Protein AF-A0A137Q594-F1 (afdb_monomer_lite)

Sequence (701 aa):
MVDENTPMVLVAYRAVQAKNRNLLRDYVMKTFDTPKGRTAFQATTQVQKLLEMYFALNGTRLPDEFKPPSVIEESSPYWKYGFVLPLGELLPTDIGSLSVFEGCATCGEEANHSCVRSLCRAVSSGTWTTITLESNPWGETKEPGGHIGVINHTTGSVSYIESEELESVPKNRYGDKYFLLKLQCPMVGPQSFILVYDVHRSFTLYMLEDKNGEAIKVALRQFSPEKRPIFRWAKRIGYWEWNLSYLSTINHPLVMANKKSKKTSIAKQKAPESAITPQSMINETPSTQLSHEDLVYVLRGMRIDVPPHTKISTEKLRARLERALAAAQRSSKYFNDTETEIKTIDSNSLPICTNLEQILTAFCKLGPRQGDLPKLDWFSIDDREVTARQASAILYFFFEEVEEHGIDCVSYVDEQTWRALIVRVLSVRMIDEDTPMVLVAYRAVQAKNKNSMREYVMKTISTPKGRTAFNTPAVTQKVLEMYLALNGARLSSEFEPPPVIEQSSPHWKYGFVLPLGELLPVDIGPLSVFEGCATCGEEARSSCAKCDNVQYCSKACQKLDFHAHKSLCRAVSSGTWTTITLESYPWAEPKDPGDRIGVMNNTTGSIVHIDSGVPRDRYGDIYFLLKLQCPKVGPQGILFVYDVHRSFCLYMCKEKNLEAIKVALRQFSPEKRPIFRWAKRAGDWDWKVCFESVPEYVPPW

pLDDT: mean 79.3, std 17.76, range [30.19, 98.19]

Foldseek 3Di:
DVDPPFDKAKDWDFDDDAQDDVQVVVVLVPVPPDPPDDDDDDDDPVVVVVVVVQQQVQLVVDDPVPPDPPVVCVVDVGIGMGIDGDDDDQDPVNVVVVPPPCDQPLPSDNPDPVSCCVSCCLVVVFDKDKFFKAQDQPPPDDDPDDWFWDADPVVRDTDTDDSPPRPDQQDCPPPQDKFKKKWFQTPDDDSQWIWIAGPSRSDIIIGGCVRCVVQSVQVVVVQDPVRDIFMWIWGDDDSRIIITGRDDRSPHPVPPPPDDDDDDGDDDDDDDDDDDPLVVQKDQDPDLQDDPQLLQLQCVLLLFDAPNQFQADSVLSLVLLLLSQCLLLVVCVQQVDDPPDQAADAQVPFAFDPDLVLVLVQLCLFADPPVRPPPPPLQPDPRSSNLLNNLSVVVNVVSVLCVPQVAFKEWAAAQRQRKIKIKGFQGWGASDPRWIKTKIWIGIMHGPHDVSSVVVLCVVQVDPRRDDHHHDDSSSSSSNVSSFVSQLVRHPPPDDGDPVVVVPDPGIGIGIDTRRHRRDLLSSVVSNDQQDASRHSPHFDDADPQQSAGTHNDPVSCVVCCVVCVLVSCLRRVFDWDKFFWAAPPDPDPPDPVPPPFPQPSNPSDRDDDPNFQQDPPRAFHKFKKKWFDDPDDDPAKTWIAGSSCSDITIGHCVGQVPVSVLLVVPADPVRPIAMWIWGDDDSRMIITGSPRGDPDDRDD

Radius of gyration: 33.89 Å; chains: 1; bounding box: 91×88×65 Å

Secondary structure (DSSP, 8-state):
--SSS-PPEEEEE-----SSHHHHHHHHHHHT-STT--------HHHHHHHHHHHHHHHTTS-GGGSPPTTTTTT-TT-EEEEE-PPPP--HHHHHHHT---B-TTTSSB--HHHHHHHHHHHHSS-EEEEEEES-TTTT---TT-PEEEE-TTT--EEEEPGGG--SPPP-TTTTSEEEEEEE--SSS-TTEEEEEETT-S-EEEEEHHHHHHHHHHHHHHS-TT---EEEEEEE-SSSEEEEE-S-----GGG-TT-------------------GGGGEEEPS--PPPHHHHHHHHHHTT----TT----HHHHHHHHHHHHHHHTTHHHHH---SS----B-TTTSPB---THHHHHHHHHHS--TTTS----TTT---GGGHHHHHHHHHHHHHHHHHHH---EEEEEETTTTEEEEEEEEEEEESSSS-EEEEEEEEEEEESSHHHHHHHHHHHS-STTEEEEEE--HHHHHHHHHHHHHHHTTB-TT-PPPHHHHTT-TT-EEEEE----PPPHHHHHHHH--SS-TTT-SPP-EE-TTTS-SEESSHHHHHHHHHHHHHHHHHHHSSPEEEEEEES--SSS-SSGGGS--EE-TTTS-EE---SSPPP-SSTTS-EEEEEE--SSS-TTEEEEEETT-S-EEEEEHHHHHHHHHHHHHHS-TT---EEEEEEE-SSSEEEEESS---S-----

Structure (mmCIF, N/CA/C/O backbone):
data_AF-A0A137Q594-F1
#
_entry.id   AF-A0A137Q594-F1
#
loop_
_atom_site.group_PDB
_atom_site.id
_atom_site.type_symbol
_atom_site.label_atom_id
_atom_site.label_alt_id
_atom_site.label_comp_id
_atom_site.label_asym_id
_atom_site.label_entity_id
_atom_site.label_seq_id
_atom_site.pdbx_PDB_ins_code
_atom_site.Cartn_x
_atom_site.Cartn_y
_atom_site.Cartn_z
_atom_site.occupancy
_atom_site.B_iso_or_equiv
_atom_site.auth_seq_id
_atom_site.auth_comp_id
_atom_site.auth_asym_id
_atom_site.auth_atom_id
_atom_site.pdbx_PDB_model_num
ATOM 1 N N . MET A 1 1 ? 34.015 9.796 17.045 1.00 67.94 1 MET A N 1
ATOM 2 C CA . MET A 1 1 ? 32.725 9.584 17.731 1.00 67.94 1 MET A CA 1
ATOM 3 C C . MET A 1 1 ? 32.582 10.696 18.763 1.00 67.94 1 MET A C 1
ATOM 5 O O . MET A 1 1 ? 33.581 10.972 19.414 1.00 67.94 1 MET A O 1
ATOM 9 N N . VAL A 1 2 ? 31.443 11.395 18.834 1.00 65.06 2 VAL A N 1
ATOM 10 C CA . VAL A 1 2 ? 31.197 12.458 19.842 1.00 65.06 2 VAL A CA 1
ATOM 11 C C . VAL A 1 2 ? 30.864 11.841 21.205 1.00 65.06 2 VAL A C 1
ATOM 13 O O . VAL A 1 2 ? 31.257 12.370 22.237 1.00 65.06 2 VAL A O 1
ATOM 16 N N . ASP A 1 3 ? 30.202 10.686 21.181 1.00 73.56 3 ASP A N 1
ATOM 17 C CA . ASP A 1 3 ? 29.924 9.790 22.306 1.00 73.56 3 ASP A CA 1
ATOM 18 C C . ASP A 1 3 ? 29.947 8.332 21.794 1.00 73.56 3 ASP A C 1
ATOM 20 O O . ASP A 1 3 ? 30.274 8.101 20.630 1.00 73.56 3 ASP A O 1
ATOM 24 N N . GLU A 1 4 ? 29.607 7.342 22.621 1.00 68.81 4 GLU A N 1
ATOM 25 C CA . GLU A 1 4 ? 29.625 5.916 22.243 1.00 68.81 4 GLU A CA 1
ATOM 26 C C . GLU A 1 4 ? 28.781 5.581 20.992 1.00 68.81 4 GLU A C 1
ATOM 28 O O . GLU A 1 4 ? 29.059 4.594 20.313 1.00 68.81 4 GLU A O 1
ATOM 33 N N . ASN A 1 5 ? 27.796 6.421 20.649 1.00 68.00 5 ASN A N 1
ATOM 34 C CA . ASN A 1 5 ? 26.759 6.152 19.654 1.00 68.00 5 ASN A CA 1
ATOM 35 C C . ASN A 1 5 ? 26.642 7.212 18.545 1.00 68.00 5 ASN A C 1
ATOM 37 O O . ASN A 1 5 ? 26.005 6.947 17.526 1.00 68.00 5 ASN A O 1
ATOM 41 N N . THR A 1 6 ? 27.256 8.388 18.698 1.00 70.00 6 THR A N 1
ATOM 42 C CA . THR A 1 6 ? 27.094 9.503 17.756 1.00 70.00 6 THR A CA 1
ATOM 43 C C . THR A 1 6 ? 28.340 9.679 16.882 1.00 70.00 6 THR A C 1
ATOM 45 O O . THR A 1 6 ? 29.352 10.249 17.322 1.00 70.00 6 THR A O 1
ATOM 48 N N . PRO A 1 7 ? 28.318 9.205 15.621 1.00 69.75 7 PRO A N 1
ATOM 49 C CA . PRO A 1 7 ? 29.443 9.359 14.715 1.00 69.75 7 PRO A CA 1
ATOM 50 C C . PRO A 1 7 ? 29.560 10.800 14.221 1.00 69.75 7 PRO A C 1
ATOM 52 O O . PRO A 1 7 ? 28.670 11.351 13.582 1.00 69.75 7 PRO A O 1
ATOM 55 N N . MET A 1 8 ? 30.717 11.394 14.496 1.00 75.69 8 MET A N 1
ATOM 56 C CA . MET A 1 8 ? 31.154 12.646 13.891 1.00 75.69 8 MET A CA 1
ATOM 57 C C . MET A 1 8 ? 31.890 12.321 12.601 1.00 75.69 8 MET A C 1
ATOM 59 O O . MET A 1 8 ? 32.870 11.572 12.630 1.00 75.69 8 MET A O 1
ATOM 63 N N . VAL A 1 9 ? 31.437 12.886 11.485 1.00 78.06 9 VAL A N 1
ATOM 64 C CA . VAL A 1 9 ? 32.053 12.627 10.182 1.00 78.06 9 VAL A CA 1
ATOM 65 C C . VAL A 1 9 ? 32.947 13.792 9.814 1.00 78.06 9 VAL A C 1
ATOM 67 O O . VAL A 1 9 ? 32.462 14.904 9.627 1.00 78.06 9 VAL A O 1
ATOM 70 N N . LEU A 1 10 ? 34.245 13.529 9.691 1.00 79.00 10 LEU A N 1
ATOM 71 C CA . LEU A 1 10 ? 35.214 14.500 9.197 1.00 79.00 10 LEU A CA 1
ATOM 72 C C . LEU A 1 10 ? 35.091 14.612 7.680 1.00 79.00 10 LEU A C 1
ATOM 74 O O . LEU A 1 10 ? 35.113 13.608 6.968 1.00 79.00 10 LEU A O 1
ATOM 78 N N . VAL A 1 11 ? 34.962 15.838 7.189 1.00 80.94 11 VAL A N 1
ATOM 79 C CA . VAL A 1 11 ? 34.718 16.120 5.778 1.00 80.94 11 VAL A CA 1
ATOM 80 C C . VAL A 1 11 ? 35.775 17.079 5.268 1.00 80.94 11 VAL A C 1
ATOM 82 O O . VAL A 1 11 ? 35.848 18.232 5.687 1.00 80.94 11 VAL A O 1
ATOM 85 N N . ALA A 1 12 ? 36.582 16.606 4.326 1.00 81.12 12 ALA A N 1
ATOM 86 C CA . ALA A 1 12 ? 37.377 17.477 3.478 1.00 81.12 12 ALA A CA 1
ATOM 87 C C . ALA A 1 12 ? 36.478 17.975 2.339 1.00 81.12 12 ALA A C 1
ATOM 89 O O . ALA A 1 12 ? 35.898 17.167 1.611 1.00 81.12 12 ALA A O 1
ATOM 90 N N . TYR A 1 13 ? 36.337 19.288 2.173 1.00 85.12 13 TYR A N 1
ATOM 91 C CA . TYR A 1 13 ? 35.492 19.886 1.143 1.00 85.12 13 TYR A CA 1
ATOM 92 C C . TYR A 1 13 ? 36.215 20.997 0.382 1.00 85.12 13 TYR A C 1
ATOM 94 O O . TYR A 1 13 ? 37.125 21.660 0.881 1.00 85.12 13 TYR A O 1
ATOM 102 N N . ARG A 1 14 ? 35.797 21.202 -0.867 1.00 81.38 14 ARG A N 1
ATOM 103 C CA . ARG A 1 14 ? 36.345 22.231 -1.750 1.00 81.38 14 ARG A CA 1
ATOM 104 C C . ARG A 1 14 ? 35.264 22.746 -2.697 1.00 81.38 14 ARG A C 1
ATOM 106 O O . ARG A 1 14 ? 34.604 21.954 -3.366 1.00 81.38 14 ARG A O 1
ATOM 113 N N . ALA A 1 15 ? 35.123 24.068 -2.798 1.00 82.31 15 ALA A N 1
ATOM 114 C CA . ALA A 1 15 ? 34.237 24.722 -3.762 1.00 82.31 15 ALA A CA 1
ATOM 115 C C . ALA A 1 15 ? 34.969 24.969 -5.093 1.00 82.31 15 ALA A C 1
ATOM 117 O O . ALA A 1 15 ? 36.096 25.471 -5.111 1.00 82.31 15 ALA A O 1
ATOM 118 N N . VAL A 1 16 ? 34.346 24.609 -6.221 1.00 78.44 16 VAL A N 1
ATOM 119 C CA . VAL A 1 16 ? 34.979 24.674 -7.550 1.00 78.44 16 VAL A CA 1
ATOM 120 C C . VAL A 1 16 ? 34.041 25.334 -8.562 1.00 78.44 16 VAL A C 1
ATOM 122 O O . VAL A 1 16 ? 32.929 24.861 -8.779 1.00 78.44 16 VAL A O 1
ATOM 125 N N . GLN A 1 17 ? 34.500 26.405 -9.224 1.00 80.38 17 GLN A N 1
ATOM 126 C CA . GLN A 1 17 ? 33.753 27.114 -10.273 1.00 80.38 17 GLN A CA 1
ATOM 127 C C . GLN A 1 17 ? 34.482 26.998 -11.621 1.00 80.38 17 GLN A C 1
ATOM 129 O O . GLN A 1 17 ? 35.600 27.489 -11.778 1.00 80.38 17 GLN A O 1
ATOM 134 N N . ALA A 1 18 ? 33.853 26.380 -12.624 1.00 75.50 18 ALA A N 1
ATOM 135 C CA . ALA A 1 18 ? 34.445 26.237 -13.958 1.00 75.50 18 ALA A CA 1
ATOM 136 C C . ALA A 1 18 ? 33.861 27.228 -14.980 1.00 75.50 18 ALA A C 1
ATOM 138 O O . ALA A 1 18 ? 32.730 27.692 -14.855 1.00 75.50 18 ALA A O 1
ATOM 139 N N . LYS A 1 19 ? 34.632 27.521 -16.040 1.00 75.75 19 LYS A N 1
ATOM 140 C CA . LYS A 1 19 ? 34.218 28.386 -17.167 1.00 75.75 19 LYS A CA 1
ATOM 141 C C . LYS A 1 19 ? 33.056 27.806 -17.989 1.00 75.75 19 LYS A C 1
ATOM 143 O O . LYS A 1 19 ? 32.336 28.580 -18.608 1.00 75.75 19 LYS A O 1
ATOM 148 N N . ASN A 1 20 ? 32.905 26.480 -18.023 1.00 77.81 20 ASN A N 1
ATOM 149 C CA . ASN A 1 20 ? 31.772 25.790 -18.642 1.00 77.81 20 ASN A CA 1
ATOM 150 C C . ASN A 1 20 ? 31.466 24.466 -17.914 1.00 77.81 20 ASN A C 1
ATOM 152 O O . ASN A 1 20 ? 32.272 23.976 -17.117 1.00 77.81 20 ASN A O 1
ATOM 156 N N . ARG A 1 21 ? 30.304 23.881 -18.224 1.00 66.31 21 ARG A N 1
ATOM 157 C CA . ARG A 1 21 ? 29.779 22.673 -17.569 1.00 66.31 21 ARG A CA 1
ATOM 158 C C . ARG A 1 21 ? 30.634 21.423 -17.804 1.00 66.31 21 ARG A C 1
ATOM 160 O O . ARG A 1 21 ? 30.805 20.629 -16.883 1.00 66.31 21 ARG A O 1
ATOM 167 N N . ASN A 1 22 ? 31.185 21.257 -19.003 1.00 72.00 22 ASN A N 1
ATOM 168 C CA . ASN A 1 22 ? 31.942 20.058 -19.370 1.00 72.00 22 ASN A CA 1
ATOM 169 C C . ASN A 1 22 ? 33.277 19.981 -18.616 1.00 72.00 22 ASN A C 1
ATOM 171 O O . ASN A 1 22 ? 33.650 18.914 -18.142 1.00 72.00 22 ASN A O 1
ATOM 175 N N . LEU A 1 23 ? 33.936 21.123 -18.399 1.00 72.31 23 LEU A N 1
ATOM 176 C CA . LEU A 1 23 ? 35.161 21.209 -17.601 1.00 72.31 23 LEU A CA 1
ATOM 177 C C . LEU A 1 23 ? 34.909 20.950 -16.110 1.00 72.31 23 LEU A C 1
ATOM 179 O O . LEU A 1 23 ? 35.725 20.296 -15.468 1.00 72.31 23 LEU A O 1
ATOM 183 N N . LEU A 1 24 ? 33.784 21.428 -15.560 1.00 74.50 24 LEU A N 1
ATOM 184 C CA . LEU A 1 24 ? 33.415 21.134 -14.170 1.00 74.50 24 LEU A CA 1
ATOM 185 C C . LEU A 1 24 ? 33.176 19.638 -13.976 1.00 74.50 24 LEU A C 1
ATOM 187 O O . LEU A 1 24 ? 33.694 19.045 -13.034 1.00 74.50 24 LEU A O 1
ATOM 191 N N . ARG A 1 25 ? 32.420 19.031 -14.899 1.00 71.50 25 ARG A N 1
ATOM 192 C CA . ARG A 1 25 ? 32.139 17.595 -14.892 1.00 71.50 25 ARG A CA 1
ATOM 193 C C . ARG A 1 25 ? 33.433 16.792 -14.953 1.00 71.50 25 ARG A C 1
ATOM 195 O O . ARG A 1 25 ? 33.628 15.901 -14.138 1.00 71.50 25 ARG A O 1
ATOM 202 N N . ASP A 1 26 ? 34.330 17.141 -15.865 1.00 75.56 26 ASP A N 1
ATOM 203 C CA . ASP A 1 26 ? 35.619 16.469 -16.007 1.00 75.56 26 ASP A CA 1
ATOM 204 C C . ASP A 1 26 ? 36.522 16.616 -14.778 1.00 75.56 26 ASP A C 1
ATOM 206 O O . ASP A 1 26 ? 37.229 15.672 -14.439 1.00 75.56 26 ASP A O 1
ATOM 210 N N . TYR A 1 27 ? 36.496 17.766 -14.102 1.00 74.50 27 TYR A N 1
ATOM 211 C CA . TYR A 1 27 ? 37.249 17.990 -12.868 1.00 74.50 27 TYR A CA 1
ATOM 212 C C . TYR A 1 27 ? 36.700 17.149 -11.709 1.00 74.50 27 TYR A C 1
ATOM 214 O O . TYR A 1 27 ? 37.444 16.376 -11.108 1.00 74.50 27 TYR A O 1
ATOM 222 N N . VAL A 1 28 ? 35.388 17.231 -11.443 1.00 69.12 28 VAL A N 1
ATOM 223 C CA . VAL A 1 28 ? 34.720 16.447 -10.385 1.00 69.12 28 VAL A CA 1
ATOM 224 C C . VAL A 1 28 ? 34.971 14.954 -10.594 1.00 69.12 28 VAL A C 1
ATOM 226 O O . VAL A 1 28 ? 35.294 14.235 -9.650 1.00 69.12 28 VAL A O 1
ATOM 229 N N . MET A 1 29 ? 34.918 14.498 -11.848 1.00 67.50 29 MET A N 1
ATOM 230 C CA . MET A 1 29 ? 35.153 13.099 -12.196 1.00 67.50 29 MET A CA 1
ATOM 231 C C . MET A 1 29 ? 36.604 12.632 -12.014 1.00 67.50 29 MET A C 1
ATOM 233 O O . MET A 1 29 ? 36.844 11.436 -12.142 1.00 67.50 29 MET A O 1
ATOM 237 N N . LYS A 1 30 ? 37.556 13.522 -11.726 1.00 70.50 30 LYS A N 1
ATOM 238 C CA . LYS A 1 30 ? 38.969 13.178 -11.493 1.00 70.50 30 LYS A CA 1
ATOM 239 C C . LYS A 1 30 ? 39.416 13.430 -10.062 1.00 70.50 30 LYS A C 1
ATOM 241 O O . LYS A 1 30 ? 40.248 12.694 -9.556 1.00 70.50 30 LYS A O 1
ATOM 246 N N . THR A 1 31 ? 38.879 14.459 -9.412 1.00 65.50 31 THR A N 1
ATOM 247 C CA . THR A 1 31 ? 39.213 14.791 -8.020 1.00 65.50 31 THR A CA 1
ATOM 248 C C . THR A 1 31 ? 38.699 13.741 -7.043 1.00 65.50 31 THR A C 1
ATOM 250 O O . THR A 1 31 ? 39.368 13.444 -6.062 1.00 65.50 31 THR A O 1
ATOM 253 N N . PHE A 1 32 ? 37.539 13.149 -7.326 1.00 61.84 32 PHE A N 1
ATOM 254 C CA . PHE A 1 32 ? 36.931 12.134 -6.466 1.00 61.84 32 PHE A CA 1
ATOM 255 C C . PHE A 1 32 ? 37.247 10.704 -6.929 1.00 61.84 32 PHE A C 1
ATOM 257 O O . PHE A 1 32 ? 36.507 9.773 -6.628 1.00 61.84 32 PHE A O 1
ATOM 264 N N . ASP A 1 33 ? 38.339 10.512 -7.679 1.00 51.06 33 ASP A N 1
ATOM 265 C CA . ASP A 1 33 ? 38.760 9.211 -8.224 1.00 51.06 33 ASP A CA 1
ATOM 266 C C . ASP A 1 33 ? 39.482 8.303 -7.224 1.00 51.06 33 ASP A C 1
ATOM 268 O O . ASP A 1 33 ? 40.454 7.637 -7.566 1.00 51.06 33 ASP A O 1
ATOM 272 N N . THR A 1 34 ? 39.007 8.266 -5.974 1.00 52.03 34 THR A N 1
ATOM 273 C CA . THR A 1 34 ? 39.468 7.303 -4.969 1.00 52.03 34 THR A CA 1
ATOM 274 C C . THR A 1 34 ? 38.448 6.166 -4.807 1.00 52.03 34 THR A C 1
ATOM 276 O O . THR A 1 34 ? 37.238 6.398 -4.856 1.00 52.03 34 THR A O 1
ATOM 279 N N . PRO A 1 35 ? 38.901 4.918 -4.598 1.00 43.94 35 PRO A N 1
ATOM 280 C CA . PRO A 1 35 ? 38.065 3.710 -4.635 1.00 43.94 35 PRO A CA 1
ATOM 281 C C . PRO A 1 35 ? 36.954 3.595 -3.563 1.00 43.94 35 PRO A C 1
ATOM 283 O O . PRO A 1 35 ? 36.310 2.553 -3.489 1.00 43.94 35 PRO A O 1
ATOM 286 N N . LYS A 1 36 ? 36.684 4.629 -2.746 1.00 52.31 36 LYS A N 1
ATOM 287 C CA . LYS A 1 36 ? 35.702 4.602 -1.637 1.00 52.31 36 LYS A CA 1
ATOM 288 C C . LYS A 1 36 ? 34.405 5.392 -1.877 1.00 52.31 36 LYS A C 1
ATOM 290 O O . LYS A 1 36 ? 33.665 5.655 -0.936 1.00 52.31 36 LYS A O 1
ATOM 295 N N . GLY A 1 37 ? 34.078 5.656 -3.141 1.00 51.09 37 GLY A N 1
ATOM 296 C CA . GLY A 1 37 ? 32.710 5.972 -3.561 1.00 51.09 37 GLY A CA 1
ATOM 297 C C . GLY A 1 37 ? 32.472 7.441 -3.904 1.00 51.09 37 GLY A C 1
ATOM 298 O O . GLY A 1 37 ? 33.029 8.351 -3.296 1.00 51.09 37 GLY A O 1
ATOM 299 N N . ARG A 1 38 ? 31.638 7.660 -4.925 1.00 55.44 38 ARG A N 1
ATOM 300 C CA . ARG A 1 38 ? 31.262 8.980 -5.438 1.00 55.44 38 ARG A CA 1
ATOM 301 C C . ARG A 1 38 ? 29.750 9.084 -5.539 1.00 55.44 38 ARG A C 1
ATOM 303 O O . ARG A 1 38 ? 29.136 8.234 -6.177 1.00 55.44 38 ARG A O 1
ATOM 310 N N . THR A 1 39 ? 29.196 10.194 -5.071 1.00 55.88 39 THR A N 1
ATOM 311 C CA . THR A 1 39 ? 27.796 10.551 -5.319 1.00 55.88 39 THR A CA 1
ATOM 312 C C . THR A 1 39 ? 27.744 12.012 -5.745 1.00 55.88 39 THR A C 1
ATOM 314 O O . THR A 1 39 ? 28.325 12.877 -5.092 1.00 55.88 39 THR A O 1
ATOM 317 N N . ALA A 1 40 ? 27.120 12.289 -6.889 1.00 57.78 40 ALA A N 1
ATOM 318 C CA . ALA A 1 40 ? 26.994 13.640 -7.422 1.00 57.78 40 ALA A CA 1
ATOM 319 C C . ALA A 1 40 ? 25.542 14.093 -7.283 1.00 57.78 40 ALA A C 1
ATOM 321 O O . ALA A 1 40 ? 24.663 13.563 -7.956 1.00 57.78 40 ALA A O 1
ATOM 322 N N . PHE A 1 41 ? 25.306 15.084 -6.429 1.00 63.34 41 PHE A N 1
ATOM 323 C CA . PHE A 1 41 ? 23.981 15.654 -6.208 1.00 63.34 41 PHE A CA 1
ATOM 324 C C . PHE A 1 41 ? 23.842 16.977 -6.963 1.00 63.34 41 PHE A C 1
ATOM 326 O O . PHE A 1 41 ? 24.741 17.825 -6.939 1.00 63.34 41 PHE A O 1
ATOM 333 N N . GLN A 1 42 ? 22.715 17.168 -7.647 1.00 63.25 42 GLN A N 1
ATOM 334 C CA . GLN A 1 42 ? 22.420 18.420 -8.332 1.00 63.25 42 GLN A CA 1
ATOM 335 C C . GLN A 1 42 ? 21.816 19.412 -7.331 1.00 63.25 42 GLN A C 1
ATOM 337 O O . GLN A 1 42 ? 20.628 19.381 -7.046 1.00 63.25 42 GLN A O 1
ATOM 342 N N . ALA A 1 43 ? 22.651 20.296 -6.785 1.00 68.38 43 ALA A N 1
ATOM 343 C CA . ALA A 1 43 ? 22.234 21.330 -5.839 1.00 68.38 43 ALA A CA 1
ATOM 344 C C . ALA A 1 43 ? 22.229 22.720 -6.491 1.00 68.38 43 ALA A C 1
ATOM 346 O O . ALA A 1 43 ? 23.084 23.028 -7.327 1.00 68.38 43 ALA A O 1
ATOM 347 N N . THR A 1 44 ? 21.300 23.587 -6.077 1.00 75.50 44 THR A N 1
ATOM 348 C CA . THR A 1 44 ? 21.311 25.000 -6.482 1.00 75.50 44 THR A CA 1
ATOM 349 C C . THR A 1 44 ? 22.530 25.715 -5.886 1.00 75.50 44 THR A C 1
ATOM 351 O O . THR A 1 44 ? 23.082 25.303 -4.864 1.00 75.50 44 THR A O 1
ATOM 354 N N . THR A 1 45 ? 22.959 26.830 -6.484 1.00 75.38 45 THR A N 1
ATOM 355 C CA . THR A 1 45 ? 24.092 27.623 -5.965 1.00 75.38 45 THR A CA 1
ATOM 356 C C . THR A 1 45 ? 23.875 28.095 -4.519 1.00 75.38 45 THR A C 1
ATOM 358 O O . THR A 1 45 ? 24.840 28.259 -3.779 1.00 75.38 45 THR A O 1
ATOM 361 N N . GLN A 1 46 ? 22.622 28.297 -4.099 1.00 75.31 46 GLN A N 1
ATOM 362 C CA . GLN A 1 46 ? 22.276 28.684 -2.727 1.00 75.31 46 GLN A CA 1
ATOM 363 C C . GLN A 1 46 ? 22.540 27.544 -1.738 1.00 75.31 46 GLN A C 1
ATOM 365 O O . GLN A 1 46 ? 23.186 27.767 -0.719 1.00 75.31 46 GLN A O 1
ATOM 370 N N . VAL A 1 47 ? 22.123 26.319 -2.077 1.00 73.12 47 VAL A N 1
ATOM 371 C CA . VAL A 1 47 ? 22.367 25.122 -1.256 1.00 73.12 47 VAL A CA 1
ATOM 372 C C . VAL A 1 47 ? 23.864 24.830 -1.150 1.00 73.12 47 VAL A C 1
ATOM 374 O O . VAL A 1 47 ? 24.360 24.541 -0.067 1.00 73.12 47 VAL A O 1
ATOM 377 N N . GLN A 1 48 ? 24.613 24.986 -2.244 1.00 82.00 48 GLN A N 1
ATOM 378 C CA . GLN A 1 48 ? 26.070 24.808 -2.230 1.00 82.00 48 GLN A CA 1
ATOM 379 C C . GLN A 1 48 ? 26.768 25.809 -1.296 1.00 82.00 48 GLN A C 1
ATOM 381 O O . GLN A 1 48 ? 27.634 25.412 -0.522 1.00 82.00 48 GLN A O 1
ATOM 386 N N . LYS A 1 49 ? 26.360 27.087 -1.320 1.00 81.25 49 LYS A N 1
ATOM 387 C CA . LYS A 1 49 ? 26.876 28.111 -0.394 1.00 81.25 49 LYS A CA 1
ATOM 388 C C . LYS A 1 49 ? 26.500 27.823 1.061 1.00 81.25 49 LYS A C 1
ATOM 390 O O . LYS A 1 49 ? 27.327 28.028 1.941 1.00 81.25 49 LYS A O 1
ATOM 395 N N . LEU A 1 50 ? 25.281 27.339 1.310 1.00 82.38 50 LEU A N 1
ATOM 396 C CA . LEU A 1 50 ? 24.824 26.974 2.653 1.00 82.38 50 LEU A CA 1
ATOM 397 C C . LEU A 1 50 ? 25.646 25.814 3.231 1.00 82.38 50 LEU A C 1
ATOM 399 O O . LEU A 1 50 ? 26.105 25.899 4.366 1.00 82.38 50 LEU A O 1
ATOM 403 N N . LEU A 1 51 ? 25.883 24.766 2.437 1.00 80.44 51 LEU A N 1
ATOM 404 C CA . LEU A 1 51 ? 26.732 23.640 2.828 1.00 80.44 51 LEU A CA 1
ATOM 405 C C . LEU A 1 51 ? 28.180 24.080 3.066 1.00 80.44 51 LEU A C 1
ATOM 407 O O . LEU A 1 51 ? 28.793 23.654 4.040 1.00 80.44 51 LEU A O 1
ATOM 411 N N . GLU A 1 52 ? 28.711 24.977 2.228 1.00 84.94 52 GLU A N 1
ATOM 412 C CA . GLU A 1 52 ? 30.045 25.545 2.440 1.00 84.94 52 GLU A CA 1
ATOM 413 C C . GLU A 1 52 ? 30.130 26.301 3.775 1.00 84.94 52 GLU A C 1
ATOM 415 O O . GLU A 1 52 ? 31.076 26.098 4.533 1.00 84.94 52 GLU A O 1
ATOM 420 N N . MET A 1 53 ? 29.127 27.129 4.093 1.00 85.69 53 MET A N 1
ATOM 421 C CA . MET A 1 53 ? 29.048 27.840 5.374 1.00 85.69 53 MET A CA 1
ATOM 422 C C . MET A 1 53 ? 28.945 26.879 6.561 1.00 85.69 53 MET A C 1
ATOM 424 O O . MET A 1 53 ? 29.641 27.067 7.555 1.00 85.69 53 MET A O 1
ATOM 428 N N . TYR A 1 54 ? 28.110 25.845 6.454 1.00 86.56 54 TYR A N 1
ATOM 429 C CA . TYR A 1 54 ? 27.915 24.849 7.505 1.00 86.56 54 TYR A CA 1
ATOM 430 C C . TYR A 1 54 ? 29.199 24.056 7.791 1.00 86.56 54 TYR A C 1
ATOM 432 O O . TYR A 1 54 ? 29.635 23.970 8.939 1.00 86.56 54 TYR A O 1
ATOM 440 N N . PHE A 1 55 ? 29.867 23.541 6.753 1.00 86.25 55 PHE A N 1
ATOM 441 C CA . PHE A 1 55 ? 31.125 22.812 6.928 1.00 86.25 55 PHE A CA 1
ATOM 442 C C . PHE A 1 55 ? 32.254 23.717 7.426 1.00 86.25 55 PHE A C 1
ATOM 444 O O . PHE A 1 55 ? 33.081 23.269 8.217 1.00 86.25 55 PHE A O 1
ATOM 451 N N . ALA A 1 56 ? 32.292 24.986 7.005 1.00 84.75 56 ALA A N 1
ATOM 452 C CA . ALA A 1 56 ? 33.243 25.965 7.528 1.00 84.75 56 ALA A CA 1
ATOM 453 C C . ALA A 1 56 ? 33.026 26.229 9.020 1.00 84.75 56 ALA A C 1
ATOM 455 O O . ALA A 1 56 ? 33.987 26.186 9.784 1.00 84.75 56 ALA A O 1
ATOM 456 N N . LEU A 1 57 ? 31.776 26.453 9.432 1.00 86.56 57 LEU A N 1
ATOM 457 C CA . LEU A 1 57 ? 31.417 26.708 10.825 1.00 86.56 57 LEU A CA 1
ATOM 458 C C . LEU A 1 57 ? 31.773 25.528 11.736 1.00 86.56 57 LEU A C 1
ATOM 460 O O . LEU A 1 57 ? 32.243 25.734 12.848 1.00 86.56 57 LEU A O 1
ATOM 464 N N . ASN A 1 58 ? 31.582 24.295 11.272 1.00 83.31 58 ASN A N 1
ATOM 465 C CA . ASN A 1 58 ? 31.981 23.121 12.045 1.00 83.31 58 ASN A CA 1
ATOM 466 C C . ASN A 1 58 ? 33.498 22.897 11.997 1.00 83.31 58 ASN A C 1
ATOM 468 O O . ASN A 1 58 ? 34.095 22.490 12.985 1.00 83.31 58 ASN A O 1
ATOM 472 N N . GLY A 1 59 ? 34.157 23.218 10.882 1.00 85.50 59 GLY A N 1
ATOM 473 C CA . GLY A 1 59 ? 35.613 23.132 10.752 1.00 85.50 59 GLY A CA 1
ATOM 474 C C . GLY A 1 59 ? 36.395 23.962 11.763 1.00 85.50 59 GLY A C 1
ATOM 475 O O . GLY A 1 59 ? 37.473 23.546 12.178 1.00 85.50 59 GLY A O 1
ATOM 476 N N . THR A 1 60 ? 35.848 25.088 12.228 1.00 83.62 60 THR A N 1
ATOM 477 C CA . THR A 1 60 ? 36.485 25.891 13.288 1.00 83.62 60 THR A CA 1
ATOM 478 C C . THR A 1 60 ? 36.445 25.223 14.664 1.00 83.62 60 THR A C 1
ATOM 480 O O . THR A 1 60 ? 37.191 25.626 15.550 1.00 83.62 60 THR A O 1
ATOM 483 N N . ARG A 1 61 ? 35.607 24.197 14.849 1.00 83.12 61 ARG A N 1
ATOM 484 C CA . ARG A 1 61 ? 35.424 23.465 16.113 1.00 83.12 61 ARG A CA 1
ATOM 485 C C . ARG A 1 61 ? 36.191 22.134 16.154 1.00 83.12 61 ARG A C 1
ATOM 487 O O . ARG A 1 61 ? 35.981 21.334 17.059 1.00 83.12 61 ARG A O 1
ATOM 494 N N . LEU A 1 62 ? 37.025 21.867 15.151 1.00 81.06 62 LEU A N 1
ATOM 495 C CA . LEU A 1 62 ? 37.695 20.588 14.916 1.00 81.06 62 LEU A CA 1
ATOM 496 C C . LEU A 1 62 ? 39.066 20.564 15.635 1.00 81.06 62 LEU A C 1
ATOM 498 O O . LEU A 1 62 ? 39.854 21.485 15.403 1.00 81.06 62 LEU A O 1
ATOM 502 N N . PRO A 1 63 ? 39.379 19.565 16.488 1.00 78.75 63 PRO A N 1
ATOM 503 C CA . PRO A 1 63 ? 40.643 19.551 17.232 1.00 78.75 63 PRO A CA 1
ATOM 504 C C . PRO A 1 63 ? 41.872 19.411 16.317 1.00 78.75 63 PRO A C 1
ATOM 506 O O . PRO A 1 63 ? 41.792 18.799 15.251 1.00 78.75 63 PRO A O 1
ATOM 509 N N . ASP A 1 64 ? 43.018 19.960 16.735 1.00 78.12 64 ASP A N 1
ATOM 510 C CA . ASP A 1 64 ? 44.232 20.052 15.904 1.00 78.12 64 ASP A CA 1
ATOM 511 C C . ASP A 1 64 ? 44.801 18.691 15.479 1.00 78.12 64 ASP A C 1
ATOM 513 O O . ASP A 1 64 ? 45.266 18.543 14.355 1.00 78.12 64 ASP A O 1
ATOM 517 N N . GLU A 1 65 ? 44.692 17.674 16.331 1.00 72.44 65 GLU A N 1
ATOM 518 C CA . GLU A 1 65 ? 45.093 16.284 16.051 1.00 72.44 65 GLU A CA 1
ATOM 519 C C . GLU A 1 65 ? 44.296 15.610 14.915 1.00 72.44 65 GLU A C 1
ATOM 521 O O . GLU A 1 65 ? 44.708 14.572 14.399 1.00 72.44 65 GLU A O 1
ATOM 526 N N . PHE A 1 66 ? 43.180 16.217 14.490 1.00 68.06 66 PHE A N 1
ATOM 527 C CA . PHE A 1 66 ? 42.362 15.786 13.350 1.00 68.06 66 PHE A CA 1
ATOM 528 C C . PHE A 1 66 ? 42.548 16.659 12.104 1.00 68.06 66 PHE A C 1
ATOM 530 O O . PHE A 1 66 ? 41.912 16.412 11.072 1.00 68.06 66 PHE A O 1
ATOM 537 N N . LYS A 1 67 ? 43.422 17.668 12.166 1.00 64.31 67 LYS A N 1
ATOM 538 C CA . LYS A 1 67 ? 43.903 18.368 10.975 1.00 64.31 67 LYS A CA 1
ATOM 539 C C . LYS A 1 67 ? 44.959 17.467 10.316 1.00 64.31 67 LYS A C 1
ATOM 541 O O . LYS A 1 67 ? 45.800 16.903 11.012 1.00 64.31 67 LYS A O 1
ATOM 546 N N . PRO A 1 68 ? 44.884 17.231 8.998 1.00 58.84 68 PRO A N 1
ATOM 547 C CA . PRO A 1 68 ? 45.725 16.231 8.345 1.00 58.84 68 PRO A CA 1
ATOM 548 C C . PRO A 1 68 ? 47.225 16.545 8.487 1.00 58.84 68 PRO A C 1
ATOM 550 O O . PRO A 1 68 ? 47.589 17.717 8.579 1.00 58.84 68 PRO A O 1
ATOM 553 N N . PRO A 1 69 ? 48.109 15.527 8.455 1.00 55.09 69 PRO A N 1
ATOM 554 C CA . PRO A 1 69 ? 49.553 15.745 8.526 1.00 55.09 69 PRO A CA 1
ATOM 555 C C . PRO A 1 69 ? 50.032 16.665 7.389 1.00 55.09 69 PRO A C 1
ATOM 557 O O . PRO A 1 69 ? 49.546 16.553 6.262 1.00 55.09 69 PRO A O 1
ATOM 560 N N . SER A 1 70 ? 51.017 17.529 7.674 1.00 54.09 70 SER A N 1
ATOM 561 C CA . SER A 1 70 ? 51.580 18.573 6.786 1.00 54.09 70 SER A CA 1
ATOM 562 C C . SER A 1 70 ? 51.963 18.095 5.375 1.00 54.09 70 SER A C 1
ATOM 564 O O . SER A 1 70 ? 51.936 18.871 4.423 1.00 54.09 70 SER A O 1
ATOM 566 N N . VAL A 1 71 ? 52.214 16.793 5.211 1.00 43.97 71 VAL A N 1
ATOM 567 C CA . VAL A 1 71 ? 52.459 16.117 3.924 1.00 43.97 71 VAL A CA 1
ATOM 568 C C . VAL A 1 71 ? 51.268 16.241 2.947 1.00 43.97 71 VAL A C 1
ATOM 570 O O . VAL A 1 71 ? 51.448 16.177 1.734 1.00 43.97 71 VAL A O 1
ATOM 573 N N . ILE A 1 72 ? 50.040 16.455 3.439 1.00 52.00 72 ILE A N 1
ATOM 574 C CA . ILE A 1 72 ? 48.839 16.646 2.604 1.00 52.00 72 ILE A CA 1
ATOM 575 C C . ILE A 1 72 ? 48.714 18.102 2.117 1.00 52.00 72 ILE A C 1
ATOM 577 O O . ILE A 1 72 ? 48.229 18.327 1.003 1.00 52.00 72 ILE A O 1
ATOM 581 N N . GLU A 1 73 ? 49.206 19.086 2.878 1.00 51.62 73 GLU A N 1
ATOM 582 C CA . GLU A 1 73 ? 49.129 20.513 2.522 1.00 51.62 73 GLU A CA 1
ATOM 583 C C . GLU A 1 73 ? 49.997 20.871 1.310 1.00 51.62 73 GLU A C 1
ATOM 585 O O . GLU A 1 73 ? 49.567 21.659 0.463 1.00 51.62 73 GLU A O 1
ATOM 590 N N . GLU A 1 74 ? 51.162 20.231 1.161 1.00 49.03 74 GLU A N 1
ATOM 591 C CA . GLU A 1 74 ? 52.073 20.478 0.032 1.00 49.03 74 GLU A CA 1
ATOM 592 C C . GLU A 1 74 ? 51.484 20.038 -1.316 1.00 49.03 74 GLU A C 1
ATOM 594 O O . GLU A 1 74 ? 51.856 20.553 -2.371 1.00 49.03 74 GLU A O 1
ATOM 599 N N . SER A 1 75 ? 50.519 19.114 -1.293 1.00 49.59 75 SER A N 1
ATOM 600 C CA . SER A 1 75 ? 49.973 18.506 -2.508 1.00 49.59 75 SER A CA 1
ATOM 601 C C . SER A 1 75 ? 48.702 19.183 -3.047 1.00 49.59 75 SER A C 1
ATOM 603 O O . SER A 1 75 ? 48.415 19.071 -4.244 1.00 49.59 75 SER A O 1
ATOM 605 N N . SER A 1 76 ? 47.922 19.913 -2.229 1.00 58.09 76 SER A N 1
ATOM 606 C CA . SER A 1 76 ? 46.747 20.653 -2.731 1.00 58.09 76 SER A CA 1
ATOM 607 C C . SER A 1 76 ? 46.190 21.705 -1.746 1.00 58.09 76 SER A C 1
ATOM 609 O O . SER A 1 76 ? 45.319 21.385 -0.933 1.00 58.09 76 SER A O 1
ATOM 611 N N . PRO A 1 77 ? 46.566 22.993 -1.865 1.00 59.44 77 PRO A N 1
ATOM 612 C CA . PRO A 1 77 ? 46.276 24.038 -0.867 1.00 59.44 77 PRO A CA 1
ATOM 613 C C . PRO A 1 77 ? 44.816 24.546 -0.839 1.00 59.44 77 PRO A C 1
ATOM 615 O O . PRO A 1 77 ? 44.536 25.640 -0.358 1.00 59.44 77 PRO A O 1
ATOM 618 N N . TYR A 1 78 ? 43.859 23.801 -1.396 1.00 71.88 78 TYR A N 1
ATOM 619 C CA . TYR A 1 78 ? 42.489 24.282 -1.637 1.00 71.88 78 TYR A CA 1
ATOM 620 C C . TYR A 1 78 ? 41.397 23.485 -0.920 1.00 71.88 78 TYR A C 1
ATOM 622 O O . TYR A 1 78 ? 40.212 23.760 -1.123 1.00 71.88 78 TYR A O 1
ATOM 630 N N . TRP A 1 79 ? 41.772 22.481 -0.134 1.00 76.62 79 TRP A N 1
ATOM 631 C CA . TRP A 1 79 ? 40.829 21.726 0.680 1.00 76.62 79 TRP A CA 1
ATOM 632 C C . TRP A 1 79 ? 40.631 22.407 2.024 1.00 76.62 79 TRP A C 1
ATOM 634 O O . TRP A 1 79 ? 41.583 22.821 2.678 1.00 76.62 79 TRP A O 1
ATOM 644 N N . LYS A 1 80 ? 39.370 22.513 2.422 1.00 84.19 80 LYS A N 1
ATOM 645 C CA . LYS A 1 80 ? 38.961 22.909 3.762 1.00 84.19 80 LYS A CA 1
ATOM 646 C C . LYS A 1 80 ? 38.492 21.663 4.495 1.00 84.19 80 LYS A C 1
ATOM 648 O O . LYS A 1 80 ? 38.018 20.719 3.867 1.00 84.19 80 LYS A O 1
ATOM 653 N N . TYR A 1 81 ? 38.589 21.675 5.814 1.00 79.62 81 TYR A N 1
ATOM 654 C CA . TYR A 1 81 ? 38.183 20.550 6.644 1.00 79.62 81 TYR A CA 1
ATOM 655 C C . TYR A 1 81 ? 37.094 21.015 7.597 1.00 79.62 81 TYR A C 1
ATOM 657 O O . TYR A 1 81 ? 37.158 22.108 8.153 1.00 79.62 81 TYR A O 1
ATOM 665 N N . GLY A 1 82 ? 36.056 20.205 7.698 1.00 85.75 82 GLY A N 1
ATOM 666 C CA . GLY A 1 82 ? 34.890 20.412 8.533 1.00 85.75 82 GLY A CA 1
ATOM 667 C C . GLY A 1 82 ? 34.462 19.094 9.144 1.00 85.75 82 GLY A C 1
ATOM 668 O O . GLY A 1 82 ? 35.050 18.048 8.870 1.00 85.75 82 GLY A O 1
ATOM 669 N N . PHE A 1 83 ? 33.411 19.123 9.945 1.00 81.81 83 PHE A N 1
ATOM 670 C CA . PHE A 1 83 ? 32.722 17.901 10.322 1.00 81.81 83 PHE A CA 1
ATOM 671 C C . PHE A 1 83 ? 31.216 18.070 10.202 1.00 81.81 83 PHE A C 1
ATOM 673 O O . PHE A 1 83 ? 30.704 19.189 10.173 1.00 81.81 83 PHE A O 1
ATOM 680 N N . VAL A 1 84 ? 30.508 16.956 10.080 1.00 82.00 84 VAL A N 1
ATOM 681 C CA . VAL A 1 84 ? 29.051 16.926 9.965 1.00 82.00 84 VAL A CA 1
ATOM 682 C C . VAL A 1 84 ? 28.482 16.168 11.141 1.00 82.00 84 VAL A C 1
ATOM 684 O O . VAL A 1 84 ? 28.965 15.090 11.494 1.00 82.00 84 VAL A O 1
ATOM 687 N N . LEU A 1 85 ? 27.442 16.765 11.713 1.00 77.12 85 LEU A N 1
ATOM 688 C CA . LEU A 1 85 ? 26.538 16.127 12.650 1.00 77.12 85 LEU A CA 1
ATOM 689 C C . LEU A 1 85 ? 25.154 16.035 11.982 1.00 77.12 85 LEU A C 1
ATOM 691 O O . LEU A 1 85 ? 24.834 16.883 11.144 1.00 77.12 85 LEU A O 1
ATOM 695 N N . PRO A 1 86 ? 24.331 15.030 12.309 1.00 71.50 86 PRO A N 1
ATOM 696 C CA . PRO A 1 86 ? 22.970 14.921 11.783 1.00 71.50 86 PRO A CA 1
ATOM 697 C C . PRO A 1 86 ? 22.133 16.183 12.080 1.00 71.50 86 PRO A C 1
ATOM 699 O O . PRO A 1 86 ? 22.186 16.704 13.193 1.00 71.50 86 PRO A O 1
ATOM 702 N N . LEU A 1 87 ? 21.368 16.682 11.098 1.00 59.88 87 LEU A N 1
ATOM 703 C CA . LEU A 1 87 ? 20.481 17.849 11.250 1.00 59.88 87 LEU A CA 1
ATOM 704 C C . LEU A 1 87 ? 19.036 17.391 11.518 1.00 59.88 87 LEU A C 1
ATOM 706 O O . LEU A 1 87 ? 18.512 16.582 10.756 1.00 59.88 87 LEU A O 1
ATOM 710 N N . GLY A 1 88 ? 18.399 17.913 12.571 1.00 64.50 88 GLY A N 1
ATOM 711 C CA . GLY A 1 88 ? 16.984 17.668 12.902 1.00 64.50 88 GLY A CA 1
ATOM 712 C C . GLY A 1 88 ? 16.046 18.812 12.484 1.00 64.50 88 GLY A C 1
ATOM 713 O O . GLY A 1 88 ? 16.511 19.897 12.129 1.00 64.50 88 GLY A O 1
ATOM 714 N N . GLU A 1 89 ? 14.728 18.576 12.528 1.00 53.94 89 GLU A N 1
ATOM 715 C CA . GLU A 1 89 ? 13.707 19.621 12.336 1.00 53.94 89 GLU A CA 1
ATOM 716 C C . GLU A 1 89 ? 13.764 20.675 13.455 1.00 53.94 89 GLU A C 1
ATOM 718 O O . GLU A 1 89 ? 13.970 20.343 14.620 1.00 53.94 89 GLU A O 1
ATOM 723 N N . LEU A 1 90 ? 13.559 21.951 13.105 1.00 45.81 90 LEU A N 1
ATOM 724 C CA . LEU A 1 90 ? 13.462 23.040 14.081 1.00 45.81 90 LEU A CA 1
ATOM 725 C C . LEU A 1 90 ? 12.044 23.095 14.654 1.00 45.81 90 LEU A C 1
ATOM 727 O O . LEU A 1 90 ? 11.108 23.469 13.943 1.00 45.81 90 LEU A O 1
ATOM 731 N N . LEU A 1 91 ? 11.869 22.775 15.937 1.00 53.41 91 LEU A N 1
ATOM 732 C CA . LEU A 1 91 ? 10.557 22.862 16.578 1.00 53.41 91 LEU A CA 1
ATOM 733 C C . LEU A 1 91 ? 10.177 24.331 16.849 1.00 53.41 91 LEU A C 1
ATOM 735 O O . LEU A 1 91 ? 11.055 25.162 17.067 1.00 53.41 91 LEU A O 1
ATOM 739 N N . PRO A 1 92 ? 8.884 24.704 16.919 1.00 42.00 92 PRO A N 1
ATOM 740 C CA . PRO A 1 92 ? 8.462 26.069 17.269 1.00 42.00 92 PRO A CA 1
ATOM 741 C C . PRO A 1 92 ? 8.999 26.572 18.622 1.00 42.00 92 PRO A C 1
ATOM 743 O O . PRO A 1 92 ? 9.229 27.769 18.801 1.00 42.00 92 PRO A O 1
ATOM 746 N N . THR A 1 93 ? 9.235 25.661 19.567 1.00 40.84 93 THR A N 1
ATOM 747 C CA . THR A 1 93 ? 9.914 25.924 20.846 1.00 40.84 93 THR A CA 1
ATOM 748 C C . THR A 1 93 ? 11.408 26.169 20.672 1.00 40.84 93 THR A C 1
ATOM 750 O O . THR A 1 93 ? 11.960 27.019 21.367 1.00 40.84 93 THR A O 1
ATOM 753 N N . ASP A 1 94 ? 12.030 25.495 19.704 1.00 45.12 94 ASP A N 1
ATOM 754 C CA . ASP A 1 94 ? 13.431 25.686 19.332 1.00 45.12 94 ASP A CA 1
ATOM 755 C C . ASP A 1 94 ? 13.598 26.996 18.572 1.00 45.12 94 ASP A C 1
ATOM 757 O O . ASP A 1 94 ? 14.541 27.730 18.798 1.00 45.12 94 ASP A O 1
ATOM 761 N N . ILE A 1 95 ? 12.632 27.376 17.738 1.00 46.69 95 ILE A N 1
ATOM 762 C CA . ILE A 1 95 ? 12.608 28.678 17.065 1.00 46.69 95 ILE A CA 1
ATOM 763 C C . ILE A 1 95 ? 12.462 29.806 18.097 1.00 46.69 95 ILE A C 1
ATOM 765 O O . ILE A 1 95 ? 13.109 30.838 17.953 1.00 46.69 95 ILE A O 1
ATOM 769 N N . GLY A 1 96 ? 11.664 29.602 19.153 1.00 42.00 96 GLY A N 1
ATOM 770 C CA . GLY A 1 96 ? 11.509 30.551 20.260 1.00 42.00 96 GLY A CA 1
ATOM 771 C C . GLY A 1 96 ? 12.718 30.652 21.201 1.00 42.00 96 GLY A C 1
ATOM 772 O O . GLY A 1 96 ? 12.922 31.713 21.791 1.00 42.00 96 GLY A O 1
ATOM 773 N N . SER A 1 97 ? 13.523 29.593 21.336 1.00 42.56 97 SER A N 1
ATOM 774 C CA . SER A 1 97 ? 14.779 29.598 22.103 1.00 42.56 97 SER A CA 1
ATOM 775 C C . SER A 1 97 ? 15.987 30.040 21.263 1.00 42.56 97 SER A C 1
ATOM 777 O O . SER A 1 97 ? 16.876 30.703 21.786 1.00 42.56 97 SER A O 1
ATOM 779 N N . LEU A 1 98 ? 15.984 29.777 19.951 1.00 42.34 98 LEU A N 1
ATOM 780 C CA . LEU A 1 98 ? 16.990 30.235 18.979 1.00 42.34 98 LEU A CA 1
ATOM 781 C C . LEU A 1 98 ? 16.837 31.718 18.619 1.00 42.34 98 LEU A C 1
ATOM 783 O O . LEU A 1 98 ? 17.764 32.323 18.084 1.00 42.34 98 LEU A O 1
ATOM 787 N N . SER A 1 99 ? 15.672 32.312 18.890 1.00 37.81 99 SER A N 1
ATOM 788 C CA . SER A 1 99 ? 15.387 33.721 18.617 1.00 37.81 99 SER A CA 1
ATOM 789 C C . SER A 1 99 ? 15.489 34.640 19.834 1.00 37.81 99 SER A C 1
ATOM 791 O O . SER A 1 99 ? 15.154 35.821 19.727 1.00 37.81 99 SER A O 1
ATOM 793 N N . VAL A 1 100 ? 15.979 34.154 20.977 1.00 41.12 100 VAL A N 1
ATOM 794 C CA . VAL A 1 100 ? 16.589 35.057 21.958 1.00 41.12 100 VAL A CA 1
ATOM 795 C C . VAL A 1 100 ? 17.977 35.382 21.419 1.00 41.12 100 VAL A C 1
ATOM 797 O O . VAL A 1 100 ? 18.948 34.687 21.685 1.00 41.12 100 VAL A O 1
ATOM 800 N N . PHE A 1 101 ? 18.072 36.416 20.584 1.00 40.41 101 PHE A N 1
ATOM 801 C CA . PHE A 1 101 ? 19.373 36.945 20.192 1.00 40.41 101 PHE A CA 1
ATOM 802 C C . PHE A 1 101 ? 20.060 37.499 21.453 1.00 40.41 101 PHE A C 1
ATOM 804 O O . PHE A 1 101 ? 19.746 38.599 21.901 1.00 40.41 101 PHE A O 1
ATOM 811 N N . GLU A 1 102 ? 21.000 36.744 22.025 1.00 40.75 102 GLU A N 1
ATOM 812 C CA . GLU A 1 102 ? 21.979 37.260 23.001 1.00 40.75 102 GLU A CA 1
ATOM 813 C C . GLU A 1 102 ? 23.118 38.044 22.309 1.00 40.75 102 GLU A C 1
ATOM 815 O O . GLU A 1 102 ? 23.996 38.614 22.953 1.00 40.75 102 GLU A O 1
ATOM 820 N N . GLY A 1 103 ? 23.081 38.130 20.975 1.00 47.91 103 GLY A N 1
ATOM 821 C CA . GLY A 1 103 ? 23.989 38.922 20.150 1.00 47.91 103 GLY A CA 1
ATOM 822 C C . GLY A 1 103 ? 23.380 40.233 19.655 1.00 47.91 103 GLY A C 1
ATOM 823 O O . GLY A 1 103 ? 22.165 40.433 19.621 1.00 47.91 103 GLY A O 1
ATOM 824 N N . CYS A 1 104 ? 24.237 41.150 19.216 1.00 42.06 104 CYS A N 1
ATOM 825 C CA . CYS A 1 104 ? 23.787 42.432 18.686 1.00 42.06 104 CYS A CA 1
ATOM 826 C C . CYS A 1 104 ? 23.056 42.254 17.347 1.00 42.06 104 CYS A C 1
ATOM 828 O O . CYS A 1 104 ? 23.652 41.868 16.339 1.00 42.06 104 CYS A O 1
ATOM 830 N N . ALA A 1 105 ? 21.781 42.639 17.315 1.00 47.66 105 ALA A N 1
ATOM 831 C CA . ALA A 1 105 ? 20.905 42.561 16.144 1.00 47.66 105 ALA A CA 1
ATOM 832 C C . ALA A 1 105 ? 21.378 43.364 14.912 1.00 47.66 105 ALA A C 1
ATOM 834 O O . ALA A 1 105 ? 20.835 43.202 13.822 1.00 47.66 105 ALA A O 1
ATOM 835 N N . THR A 1 106 ? 22.387 44.225 15.054 1.00 45.56 106 THR A N 1
ATOM 836 C CA . THR A 1 106 ? 22.968 44.989 13.942 1.00 45.56 106 THR A CA 1
ATOM 837 C C . THR A 1 106 ? 24.046 44.206 13.184 1.00 45.56 106 THR A C 1
ATOM 839 O O . THR A 1 106 ? 24.239 44.447 11.996 1.00 45.56 106 THR A O 1
ATOM 842 N N . CYS A 1 107 ? 24.769 43.302 13.857 1.00 49.81 107 CYS A N 1
ATOM 843 C CA . CYS A 1 107 ? 25.970 42.654 13.314 1.00 49.81 107 CYS A CA 1
ATOM 844 C C . CYS A 1 107 ? 25.925 41.114 13.350 1.00 49.81 107 CYS A C 1
ATOM 846 O O . CYS A 1 107 ? 26.646 40.485 12.584 1.00 49.81 107 CYS A O 1
ATOM 848 N N . GLY A 1 108 ? 25.047 40.506 14.159 1.00 49.00 108 GLY A N 1
ATOM 849 C CA . GLY A 1 108 ? 24.833 39.054 14.178 1.00 49.00 108 GLY A CA 1
ATOM 850 C C . GLY A 1 108 ? 25.841 38.235 14.999 1.00 49.00 108 GLY A C 1
ATOM 851 O O . GLY A 1 108 ? 25.755 37.013 14.971 1.00 49.00 108 GLY A O 1
ATOM 852 N N . GLU A 1 109 ? 26.758 38.875 15.736 1.00 52.25 109 GLU A N 1
ATOM 853 C CA . GLU A 1 109 ? 27.756 38.229 16.617 1.00 52.25 109 GLU A CA 1
ATOM 854 C C . GLU A 1 109 ? 27.489 38.516 18.114 1.00 52.25 109 GLU A C 1
ATOM 856 O O . GLU A 1 109 ? 26.652 39.373 18.440 1.00 52.25 109 GLU A O 1
ATOM 861 N N . GLU A 1 110 ? 28.205 37.817 19.024 1.00 44.97 110 GLU A N 1
ATOM 862 C CA . GLU A 1 110 ? 28.242 38.132 20.468 1.00 44.97 110 GLU A CA 1
ATOM 863 C C . GLU A 1 110 ? 28.417 39.638 20.639 1.00 44.97 110 GLU A C 1
ATOM 865 O O . GLU A 1 110 ? 29.237 40.268 19.964 1.00 44.97 110 GLU A O 1
ATOM 870 N N . ALA A 1 111 ? 27.595 40.240 21.496 1.00 44.34 111 ALA A N 1
ATOM 871 C CA . ALA A 1 111 ? 27.489 41.681 21.589 1.00 44.34 111 ALA A CA 1
ATOM 872 C C . ALA A 1 111 ? 28.783 42.276 22.185 1.00 44.34 111 ALA A C 1
ATOM 874 O O . ALA A 1 111 ? 28.871 42.574 23.372 1.00 44.34 111 ALA A O 1
ATOM 875 N N . ASN A 1 112 ? 29.817 42.466 21.360 1.00 50.31 112 ASN A N 1
ATOM 876 C CA . ASN A 1 112 ? 31.036 43.118 21.806 1.00 50.31 112 ASN A CA 1
ATOM 877 C C . ASN A 1 112 ? 30.719 44.582 22.137 1.00 50.31 112 ASN A C 1
ATOM 879 O O . ASN A 1 112 ? 29.734 45.160 21.662 1.00 50.31 112 ASN A O 1
ATOM 883 N N . HIS A 1 113 ? 31.576 45.222 22.925 1.00 53.75 113 HIS A N 1
ATOM 884 C CA . HIS A 1 113 ? 31.342 46.593 23.368 1.00 53.75 113 HIS A CA 1
ATOM 885 C C . HIS A 1 113 ? 31.140 47.583 22.202 1.00 53.75 113 HIS A C 1
ATOM 887 O O . HIS A 1 113 ? 30.483 48.595 22.391 1.00 53.75 113 HIS A O 1
ATOM 893 N N . SER A 1 114 ? 31.632 47.299 20.989 1.00 56.91 114 SER A N 1
ATOM 894 C CA . SER A 1 114 ? 31.392 48.087 19.768 1.00 56.91 114 SER A CA 1
ATOM 895 C C . SER A 1 114 ? 30.017 47.836 19.136 1.00 56.91 114 SER A C 1
ATOM 897 O O . SER A 1 114 ? 29.372 48.789 18.707 1.00 56.91 114 SER A O 1
ATOM 899 N N . CYS A 1 115 ? 29.529 46.596 19.110 1.00 51.56 115 CYS A N 1
ATOM 900 C CA . CYS A 1 115 ? 28.198 46.244 18.618 1.00 51.56 115 CYS A CA 1
ATOM 901 C C . CYS A 1 115 ? 27.111 46.651 19.626 1.00 51.56 115 CYS A C 1
ATOM 903 O O . CYS A 1 115 ? 26.111 47.229 19.211 1.00 51.56 115 CYS A O 1
ATOM 905 N N . VAL A 1 116 ? 27.339 46.481 20.935 1.00 59.47 116 VAL A N 1
ATOM 906 C CA . VAL A 1 116 ? 26.507 47.087 21.989 1.00 59.47 116 VAL A CA 1
ATOM 907 C C . VAL A 1 116 ? 26.614 48.599 21.927 1.00 59.47 116 VAL A C 1
ATOM 909 O O . VAL A 1 116 ? 25.588 49.243 21.961 1.00 59.47 116 VAL A O 1
ATOM 912 N N . ARG A 1 117 ? 27.790 49.214 21.734 1.00 62.47 117 ARG A N 1
ATOM 913 C CA . ARG A 1 117 ? 27.863 50.669 21.497 1.00 62.47 117 ARG A CA 1
ATOM 914 C C . ARG A 1 117 ? 27.191 51.084 20.201 1.00 62.47 117 ARG A C 1
ATOM 916 O O . ARG A 1 117 ? 26.720 52.201 20.162 1.00 62.47 117 ARG A O 1
ATOM 923 N N . SER A 1 118 ? 27.147 50.267 19.156 1.00 62.19 118 SER A N 1
ATOM 924 C CA . SER A 1 118 ? 26.496 50.618 17.888 1.00 62.19 118 SER A CA 1
ATOM 925 C C . SER A 1 118 ? 24.990 50.445 17.969 1.00 62.19 118 SER A C 1
ATOM 927 O O . SER A 1 118 ? 24.276 51.288 17.452 1.00 62.19 118 SER A O 1
ATOM 929 N N . LEU A 1 119 ? 24.504 49.412 18.660 1.00 63.12 119 LEU A N 1
ATOM 930 C CA . LEU A 1 119 ? 23.095 49.233 18.986 1.00 63.12 119 LEU A CA 1
ATOM 931 C C . LEU A 1 119 ? 22.653 50.279 20.008 1.00 63.12 119 LEU A C 1
ATOM 933 O O . LEU A 1 119 ? 21.703 50.992 19.746 1.00 63.12 119 LEU A O 1
ATOM 937 N N . CYS A 1 120 ? 23.381 50.458 21.110 1.00 71.62 120 CYS A N 1
ATOM 938 C CA . CYS A 1 120 ? 23.146 51.514 22.088 1.00 71.62 120 CYS A CA 1
ATOM 939 C C . CYS A 1 120 ? 23.289 52.891 21.462 1.00 71.62 120 CYS A C 1
ATOM 941 O O . CYS A 1 120 ? 22.462 53.705 21.793 1.00 71.62 120 CYS A O 1
ATOM 943 N N . ARG A 1 121 ? 24.228 53.173 20.544 1.00 68.94 121 ARG A N 1
ATOM 944 C CA . ARG A 1 121 ? 24.248 54.438 19.781 1.00 68.94 121 ARG A CA 1
ATOM 945 C C . ARG A 1 121 ? 23.047 54.514 18.851 1.00 68.94 121 ARG A C 1
ATOM 947 O O . ARG A 1 121 ? 22.355 55.503 18.897 1.00 68.94 121 ARG A O 1
ATOM 954 N N . ALA A 1 122 ? 22.722 53.492 18.064 1.00 65.62 122 ALA A N 1
ATOM 955 C CA . ALA A 1 122 ? 21.541 53.524 17.195 1.00 65.62 122 ALA A CA 1
ATOM 956 C C . ALA A 1 122 ? 20.235 53.729 17.988 1.00 65.62 122 ALA A C 1
ATOM 958 O O . ALA A 1 122 ? 19.321 54.396 17.510 1.00 65.62 122 ALA A O 1
ATOM 959 N N . VAL A 1 123 ? 20.171 53.192 19.208 1.00 73.62 123 VAL A N 1
ATOM 960 C CA . VAL A 1 123 ? 19.046 53.300 20.140 1.00 73.62 123 VAL A CA 1
ATOM 961 C C . VAL A 1 123 ? 19.117 54.592 20.972 1.00 73.62 123 VAL A C 1
ATOM 963 O O . VAL A 1 123 ? 18.079 55.147 21.285 1.00 73.62 123 VAL A O 1
ATOM 966 N N . SER A 1 124 ? 20.286 55.134 21.319 1.00 73.00 124 SER A N 1
ATOM 967 C CA . SER A 1 124 ? 20.438 56.327 22.179 1.00 73.00 124 SER A CA 1
ATOM 968 C C . SER A 1 124 ? 20.642 57.627 21.404 1.00 73.00 124 SER A C 1
ATOM 970 O O . SER A 1 124 ? 20.298 58.692 21.901 1.00 73.00 124 SER A O 1
ATOM 972 N N . SER A 1 125 ? 21.196 57.550 20.194 1.00 71.12 125 SER A N 1
ATOM 973 C CA . SER A 1 125 ? 21.393 58.660 19.257 1.00 71.12 125 SER A CA 1
ATOM 974 C C . SER A 1 125 ? 20.315 58.715 18.180 1.00 71.12 125 SER A C 1
ATOM 976 O O . SER A 1 125 ? 20.283 59.669 17.405 1.00 71.12 125 SER A O 1
ATOM 978 N N . GLY A 1 126 ? 19.467 57.688 18.080 1.00 72.25 126 GLY A N 1
ATOM 979 C CA . GLY A 1 126 ? 18.283 57.730 17.237 1.00 72.25 126 GLY A CA 1
ATOM 980 C C . GLY A 1 126 ? 17.280 58.724 17.811 1.00 72.25 126 GLY A C 1
ATOM 981 O O . GLY A 1 126 ? 16.996 58.707 19.006 1.00 72.25 126 GLY A O 1
ATOM 982 N N . THR A 1 127 ? 16.721 59.586 16.969 1.00 80.69 127 THR A N 1
ATOM 983 C CA . THR A 1 127 ? 15.487 60.285 17.328 1.00 80.69 127 THR A CA 1
ATOM 984 C C . THR A 1 127 ? 14.377 59.245 17.464 1.00 80.69 127 THR A C 1
ATOM 986 O O . THR A 1 127 ? 14.280 58.330 16.645 1.00 80.69 127 THR A O 1
ATOM 989 N N . TRP A 1 128 ? 13.575 59.345 18.520 1.00 89.06 128 TRP A N 1
ATOM 990 C CA . TRP A 1 128 ? 12.420 58.479 18.745 1.00 89.06 128 TRP A CA 1
ATOM 991 C C . TRP A 1 128 ? 11.154 59.293 18.570 1.00 89.06 128 TRP A C 1
ATOM 993 O O . TRP A 1 128 ? 11.081 60.432 19.028 1.00 89.06 128 TRP A O 1
ATOM 1003 N N . THR A 1 129 ? 10.160 58.690 17.935 1.00 89.88 129 THR A N 1
ATOM 1004 C CA . THR A 1 129 ? 8.825 59.264 17.823 1.00 89.88 129 THR A CA 1
ATOM 1005 C C . THR A 1 129 ? 7.839 58.312 18.461 1.00 89.88 129 THR A C 1
ATOM 1007 O O . THR A 1 129 ? 7.824 57.123 18.136 1.00 89.88 129 THR A O 1
ATOM 1010 N N . THR A 1 130 ? 7.021 58.843 19.362 1.00 94.12 130 THR A N 1
ATOM 1011 C CA . THR A 1 130 ? 5.853 58.130 19.860 1.00 94.12 130 THR A CA 1
ATOM 1012 C C . T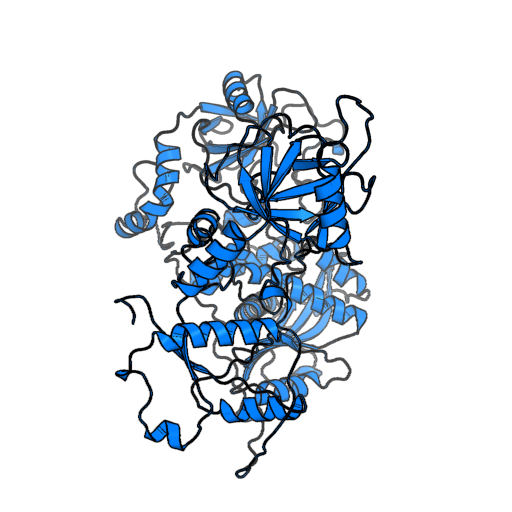HR A 1 130 ? 4.852 57.985 18.723 1.00 94.12 130 THR A C 1
ATOM 1014 O O . THR A 1 130 ? 4.450 58.978 18.122 1.00 94.12 130 THR A O 1
ATOM 1017 N N . ILE A 1 131 ? 4.466 56.750 18.433 1.00 93.00 131 ILE A N 1
ATOM 1018 C CA . ILE A 1 131 ? 3.383 56.396 17.526 1.00 93.00 131 ILE A CA 1
ATOM 1019 C C . ILE A 1 131 ? 2.261 55.722 18.314 1.00 93.00 131 ILE A C 1
ATOM 1021 O O . ILE A 1 131 ? 2.512 54.997 19.282 1.00 93.00 131 ILE A O 1
ATOM 1025 N N . THR A 1 132 ? 1.029 55.931 17.875 1.00 93.81 132 THR A N 1
ATOM 1026 C CA . THR A 1 132 ? -0.159 55.249 18.385 1.00 93.81 132 THR A CA 1
ATOM 1027 C C . THR A 1 132 ? -0.600 54.205 17.365 1.00 93.81 132 THR A C 1
ATOM 1029 O O . THR A 1 132 ? -0.832 54.530 16.200 1.00 93.81 132 THR A O 1
ATOM 1032 N N . LEU A 1 133 ? -0.686 52.945 17.792 1.00 92.25 133 LEU A N 1
ATOM 1033 C CA . LEU A 1 133 ? -1.131 51.826 16.962 1.00 92.25 133 LEU A CA 1
ATOM 1034 C C . LEU A 1 133 ? -2.573 51.447 17.293 1.00 92.25 133 LEU A C 1
ATOM 1036 O O . LEU A 1 133 ? -2.986 51.560 18.441 1.00 92.25 133 LEU A O 1
ATOM 1040 N N . GLU A 1 134 ? -3.299 50.926 16.311 1.00 90.00 134 GLU A N 1
ATOM 1041 C CA . GLU A 1 134 ? -4.684 50.475 16.469 1.00 90.00 134 GLU A CA 1
ATOM 1042 C C . GLU A 1 134 ? -4.886 49.068 15.934 1.00 90.00 134 GLU A C 1
ATOM 1044 O O . GLU A 1 134 ? -4.125 48.594 15.090 1.00 90.00 134 GLU A O 1
ATOM 1049 N N . SER A 1 135 ? -5.917 48.386 16.424 1.00 85.12 135 SER A N 1
ATOM 1050 C CA . SER A 1 135 ? -6.285 47.060 15.936 1.00 85.12 135 SER A CA 1
ATOM 1051 C C . SER A 1 135 ? -7.202 47.098 14.708 1.00 85.12 135 SER A C 1
ATOM 1053 O O . SER A 1 135 ? -7.280 46.101 13.996 1.00 85.12 135 SER A O 1
ATOM 1055 N N . ASN A 1 136 ? -7.828 48.241 14.404 1.00 80.25 136 ASN A N 1
ATOM 1056 C CA . ASN A 1 136 ? -8.703 48.412 13.245 1.00 80.25 136 ASN A CA 1
ATOM 1057 C C . ASN A 1 136 ? -8.519 49.806 12.608 1.00 80.25 136 ASN A C 1
ATOM 1059 O O . ASN A 1 136 ? -8.773 50.799 13.283 1.00 80.25 136 ASN A O 1
ATOM 1063 N N . PRO A 1 137 ? -8.120 49.912 11.325 1.00 69.88 137 PRO A N 1
ATOM 1064 C CA . PRO A 1 137 ? -7.840 51.199 10.698 1.00 69.88 137 PRO A CA 1
ATOM 1065 C C . PRO A 1 137 ? -9.083 51.980 10.228 1.00 69.88 137 PRO A C 1
ATOM 1067 O O . PRO A 1 137 ? -8.934 53.085 9.712 1.00 69.88 137 PRO A O 1
ATOM 1070 N N . TRP A 1 138 ? -10.294 51.425 10.364 1.00 72.50 138 TRP A N 1
ATOM 1071 C CA . TRP A 1 138 ? -11.511 51.962 9.732 1.00 72.50 138 TRP A CA 1
ATOM 1072 C C . TRP A 1 138 ? -12.488 52.677 10.679 1.00 72.50 138 TRP A C 1
ATOM 1074 O O . TRP A 1 138 ? -13.562 53.084 10.241 1.00 72.50 138 TRP A O 1
ATOM 1084 N N . GLY A 1 139 ? -12.141 52.851 11.959 1.00 61.56 139 GLY A N 1
ATOM 1085 C CA . GLY A 1 139 ? -13.069 53.383 12.966 1.00 61.56 139 GLY A CA 1
ATOM 1086 C C . GLY A 1 139 ? -14.332 52.518 13.137 1.00 61.56 139 GLY A C 1
ATOM 1087 O O . GLY A 1 139 ? -14.467 51.452 12.542 1.00 61.56 139 GLY A O 1
ATOM 1088 N N . GLU A 1 140 ? -15.290 52.962 13.956 1.00 51.84 140 GLU A N 1
ATOM 1089 C CA . GLU A 1 140 ? -16.563 52.244 14.188 1.00 51.84 140 GLU A CA 1
ATOM 1090 C C . GLU A 1 140 ? -17.501 52.213 12.962 1.00 51.84 140 GLU A C 1
ATOM 1092 O O . GLU A 1 140 ? -18.588 51.631 13.014 1.00 51.84 140 GLU A O 1
ATOM 1097 N N . THR A 1 141 ? -17.113 52.816 11.835 1.00 47.69 141 THR A N 1
ATOM 1098 C CA . THR A 1 141 ? -17.928 52.817 10.620 1.00 47.69 141 THR A CA 1
ATOM 1099 C C . THR A 1 141 ? -17.847 51.464 9.919 1.00 47.69 141 THR A C 1
ATOM 1101 O O . THR A 1 141 ? -16.948 51.187 9.129 1.00 47.69 141 THR A O 1
ATOM 1104 N N . LYS A 1 142 ? -18.825 50.612 10.237 1.00 47.31 142 LYS A N 1
ATOM 1105 C CA . LYS A 1 142 ? -19.113 49.335 9.579 1.00 47.31 142 LYS A CA 1
ATOM 1106 C C . LYS A 1 142 ? -19.515 49.550 8.114 1.00 47.31 142 LYS A C 1
ATOM 1108 O O . LYS A 1 142 ? -20.704 49.565 7.807 1.00 47.31 142 LYS A O 1
ATOM 1113 N N . GLU A 1 143 ? -18.555 49.658 7.203 1.00 43.69 143 GLU A N 1
ATOM 1114 C CA . GLU A 1 143 ? -18.809 49.312 5.801 1.00 43.69 143 GLU A CA 1
ATOM 1115 C C . GLU A 1 143 ? -18.291 47.890 5.515 1.00 43.69 143 GLU A C 1
ATOM 1117 O O . GLU A 1 143 ? -17.100 47.615 5.685 1.00 43.69 143 GLU A O 1
ATOM 1122 N N . PRO A 1 144 ? -19.169 46.947 5.123 1.00 42.00 144 PRO A N 1
ATOM 1123 C CA . PRO A 1 144 ? -18.789 45.562 4.889 1.00 42.00 144 PRO A CA 1
ATOM 1124 C C . PRO A 1 144 ? -18.152 45.417 3.500 1.00 42.00 144 PRO A C 1
ATOM 1126 O O . PRO A 1 144 ? -18.822 45.609 2.488 1.00 42.00 144 PRO A O 1
ATOM 1129 N N . GLY A 1 145 ? -16.868 45.044 3.438 1.00 50.59 145 GLY A N 1
ATOM 1130 C CA . GLY A 1 145 ? -16.258 44.570 2.184 1.00 50.59 145 GLY A CA 1
ATOM 1131 C C . GLY A 1 145 ? -14.775 44.869 1.947 1.00 50.59 145 GLY A C 1
ATOM 1132 O O . GLY A 1 145 ? -14.232 44.452 0.925 1.00 50.59 145 GLY A O 1
ATOM 1133 N N . GLY A 1 146 ? -14.081 45.566 2.849 1.00 48.84 146 GLY A N 1
ATOM 1134 C CA . GLY A 1 146 ? -12.651 45.848 2.685 1.00 48.84 146 GLY A CA 1
ATOM 1135 C C . GLY A 1 146 ? -11.748 44.684 3.109 1.00 48.84 146 GLY A C 1
ATOM 1136 O O . GLY A 1 146 ? -11.332 44.633 4.261 1.00 48.84 146 GLY A O 1
ATOM 1137 N N . HIS A 1 147 ? -11.385 43.770 2.202 1.00 52.69 147 HIS A N 1
ATOM 1138 C CA . HIS A 1 147 ? -10.352 42.757 2.479 1.00 52.69 147 HIS A CA 1
ATOM 1139 C C . HIS A 1 147 ? -8.939 43.313 2.240 1.00 52.69 147 HIS A C 1
ATOM 1141 O O . HIS A 1 147 ? -8.629 43.805 1.153 1.00 52.69 147 HIS A O 1
ATOM 1147 N N . ILE A 1 148 ? -8.043 43.174 3.224 1.00 51.00 148 ILE A N 1
ATOM 1148 C CA . ILE A 1 148 ? -6.622 43.528 3.077 1.00 51.00 148 ILE A CA 1
ATOM 1149 C C . ILE A 1 148 ? -5.830 42.267 2.710 1.00 51.00 148 ILE A C 1
ATOM 1151 O O . ILE A 1 148 ? -5.754 41.318 3.489 1.00 51.00 148 ILE A O 1
ATOM 1155 N N . GLY A 1 149 ? -5.221 42.261 1.521 1.00 48.56 149 GLY A N 1
ATOM 1156 C CA . GLY A 1 149 ? -4.324 41.191 1.076 1.00 48.56 149 GLY A CA 1
ATOM 1157 C C . GLY A 1 149 ? -2.874 41.422 1.519 1.00 48.56 149 GLY A C 1
ATOM 1158 O O . GLY A 1 149 ? -2.296 42.479 1.251 1.00 48.56 149 GLY A O 1
ATOM 1159 N N . VAL A 1 150 ? -2.260 40.416 2.149 1.00 49.09 150 VAL A N 1
ATOM 1160 C CA . VAL A 1 150 ? -0.850 40.416 2.579 1.00 49.09 150 VAL A CA 1
ATOM 1161 C C . VAL A 1 150 ? -0.084 39.303 1.865 1.00 49.09 150 VAL A C 1
ATOM 1163 O O . VAL A 1 150 ? -0.484 38.145 1.904 1.00 49.09 150 VAL A O 1
ATOM 1166 N N . ILE A 1 151 ? 1.045 39.629 1.230 1.00 45.47 151 ILE A N 1
ATOM 1167 C CA . ILE A 1 151 ? 1.870 38.653 0.499 1.00 45.47 151 ILE A CA 1
ATOM 1168 C C . ILE A 1 151 ? 2.948 38.059 1.410 1.00 45.47 151 ILE A C 1
ATOM 1170 O O . ILE A 1 151 ? 3.724 38.782 2.044 1.00 45.47 151 ILE A O 1
ATOM 1174 N N . ASN A 1 152 ? 3.049 36.731 1.426 1.00 49.12 152 ASN A N 1
ATOM 1175 C CA . ASN A 1 152 ? 4.205 36.014 1.943 1.00 49.12 152 ASN A CA 1
ATOM 1176 C C . ASN A 1 152 ? 5.271 35.921 0.844 1.00 49.12 152 ASN A C 1
ATOM 1178 O O . ASN A 1 152 ? 5.168 35.119 -0.076 1.00 49.12 152 ASN A O 1
ATOM 1182 N N . HIS A 1 153 ? 6.313 36.745 0.936 1.00 40.16 153 HIS A N 1
ATOM 1183 C CA . HIS A 1 153 ? 7.360 36.808 -0.088 1.00 40.16 153 HIS A CA 1
ATOM 1184 C C . HIS A 1 153 ? 8.252 35.554 -0.166 1.00 40.16 153 HIS A C 1
ATOM 1186 O O . HIS A 1 153 ? 8.979 35.410 -1.144 1.00 40.16 153 HIS A O 1
ATOM 1192 N N . THR A 1 154 ? 8.202 34.652 0.821 1.00 36.66 154 THR A N 1
ATOM 1193 C CA . THR A 1 154 ? 8.958 33.386 0.800 1.00 36.66 154 THR A CA 1
ATOM 1194 C C . THR A 1 154 ? 8.217 32.303 0.019 1.00 36.66 154 THR A C 1
ATOM 1196 O O . THR A 1 154 ? 8.841 31.496 -0.660 1.00 36.66 154 THR A O 1
ATOM 1199 N N . THR A 1 155 ? 6.886 32.296 0.097 1.00 43.00 155 THR A N 1
ATOM 1200 C CA . THR A 1 155 ? 6.031 31.271 -0.525 1.00 43.00 155 THR A CA 1
ATOM 1201 C C . THR A 1 155 ? 5.245 31.791 -1.730 1.00 43.00 155 THR A C 1
ATOM 1203 O O . THR A 1 155 ? 4.632 31.004 -2.442 1.00 43.00 155 THR A O 1
ATOM 1206 N N . GLY A 1 156 ? 5.224 33.108 -1.958 1.00 39.97 156 GLY A N 1
ATOM 1207 C CA . GLY A 1 156 ? 4.441 33.774 -3.004 1.00 39.97 156 GLY A CA 1
ATOM 1208 C C . GLY A 1 156 ? 2.934 33.857 -2.728 1.00 39.97 156 GLY A C 1
ATOM 1209 O O . GLY A 1 156 ? 2.197 34.375 -3.562 1.00 39.97 156 GLY A O 1
ATOM 1210 N N . SER A 1 157 ? 2.456 33.368 -1.580 1.00 44.50 157 SER A N 1
ATOM 1211 C CA . SER A 1 157 ? 1.023 33.271 -1.276 1.00 44.50 157 SER A CA 1
ATOM 1212 C C . SER A 1 157 ? 0.437 34.592 -0.762 1.00 44.50 157 SER A C 1
ATOM 1214 O O . SER A 1 157 ? 1.064 35.264 0.060 1.00 44.50 157 SER A O 1
ATOM 1216 N N . VAL A 1 158 ? -0.783 34.935 -1.190 1.00 42.69 158 VAL A N 1
ATOM 1217 C CA . VAL A 1 158 ? -1.570 36.064 -0.660 1.00 42.69 158 VAL A CA 1
ATOM 1218 C C . VAL A 1 158 ? -2.507 35.546 0.433 1.00 42.69 158 VAL A C 1
ATOM 1220 O O . VAL A 1 158 ? -3.291 34.637 0.183 1.00 42.69 158 VAL A O 1
ATOM 1223 N N . SER A 1 159 ? -2.422 36.107 1.636 1.00 49.00 159 SER A N 1
ATOM 1224 C CA . SER A 1 159 ? -3.336 35.834 2.751 1.00 49.00 159 SER A CA 1
ATOM 1225 C C . SER A 1 159 ? -4.230 37.048 3.002 1.00 49.00 159 SER A C 1
ATOM 1227 O O . SER A 1 159 ? -3.715 38.165 3.083 1.00 49.00 159 SER A O 1
ATOM 1229 N N . TYR A 1 160 ? -5.537 36.829 3.136 1.00 53.47 160 TYR A N 1
ATOM 1230 C CA . TYR A 1 160 ? -6.516 37.856 3.498 1.00 53.47 160 TYR A CA 1
ATOM 1231 C C . TYR A 1 160 ? -6.766 37.814 5.005 1.00 53.47 160 TYR A C 1
ATOM 1233 O O . TYR A 1 160 ? -6.845 36.730 5.576 1.00 53.47 160 TYR A O 1
ATOM 1241 N N . ILE A 1 161 ? -6.842 38.981 5.644 1.00 55.50 161 ILE A N 1
ATOM 1242 C CA . ILE A 1 161 ? -7.128 39.091 7.080 1.00 55.50 161 ILE A CA 1
ATOM 1243 C C . ILE A 1 161 ? -8.600 39.488 7.239 1.00 55.50 161 ILE A C 1
ATOM 1245 O O . ILE A 1 161 ? -9.020 40.502 6.678 1.00 55.50 161 ILE A O 1
ATOM 1249 N N . GLU A 1 162 ? -9.375 38.682 7.967 1.00 53.22 162 GLU A N 1
ATOM 1250 C CA . GLU A 1 162 ? -10.767 38.976 8.332 1.00 53.22 162 GLU A CA 1
ATOM 1251 C C . GLU A 1 162 ? -10.816 39.844 9.603 1.00 53.22 162 GLU A C 1
ATOM 1253 O O . GLU A 1 162 ? -9.968 39.721 10.487 1.00 53.22 162 GLU A O 1
ATOM 1258 N N . SER A 1 163 ? -11.771 40.777 9.684 1.00 47.59 163 SER A N 1
ATOM 1259 C CA . SER A 1 163 ? -11.771 41.854 10.690 1.00 47.59 163 SER A CA 1
ATOM 1260 C C . SER A 1 163 ? -12.169 41.430 12.110 1.00 47.59 163 SER A C 1
ATOM 1262 O O . SER A 1 163 ? -12.006 42.223 13.031 1.00 47.59 163 SER A O 1
ATOM 1264 N N . GLU A 1 164 ? -12.706 40.223 12.310 1.00 46.25 164 GLU A N 1
ATOM 1265 C CA . GLU A 1 164 ? -13.353 39.825 13.574 1.00 46.25 164 GLU A CA 1
ATOM 1266 C C . GLU A 1 164 ? -12.380 39.379 14.691 1.00 46.25 164 GLU A C 1
ATOM 1268 O O . GLU A 1 164 ? -12.789 39.257 15.841 1.00 46.25 164 GLU A O 1
ATOM 1273 N N . GLU A 1 165 ? -11.081 39.197 14.419 1.00 51.44 165 GLU A N 1
ATOM 1274 C CA . GLU A 1 165 ? -10.125 38.637 15.402 1.00 51.44 165 GLU A CA 1
ATOM 1275 C C . GLU A 1 165 ? -9.373 39.668 16.282 1.00 51.44 165 GLU A C 1
ATOM 1277 O O . GLU A 1 165 ? -8.476 39.301 17.043 1.00 51.44 165 GLU A O 1
ATOM 1282 N N . LEU A 1 166 ? -9.689 40.966 16.210 1.00 53.59 166 LEU A N 1
ATOM 1283 C CA . LEU A 1 166 ? -8.752 42.027 16.630 1.00 53.59 166 LEU A CA 1
ATOM 1284 C C . LEU A 1 166 ? -9.183 42.907 17.824 1.00 53.59 166 LEU A C 1
ATOM 1286 O O . LEU A 1 166 ? -8.547 43.924 18.101 1.00 53.59 166 LEU A O 1
ATOM 1290 N N . GLU A 1 167 ? -10.206 42.530 18.594 1.00 48.84 167 GLU A N 1
ATOM 1291 C CA . GLU A 1 167 ? -10.735 43.400 19.667 1.00 48.84 167 GLU A CA 1
ATOM 1292 C C . GLU A 1 167 ? -9.901 43.449 20.966 1.00 48.84 167 GLU A C 1
ATOM 1294 O O . GLU A 1 167 ? -10.144 44.305 21.817 1.00 48.84 167 GLU A O 1
ATOM 1299 N N . SER A 1 168 ? -8.883 42.597 21.144 1.00 61.97 168 SER A N 1
ATOM 1300 C CA . SER A 1 168 ? -8.062 42.601 22.368 1.00 61.97 168 SER A CA 1
ATOM 1301 C C . SER A 1 168 ? -6.637 43.110 22.142 1.00 61.97 168 SER A C 1
ATOM 1303 O O . SER A 1 168 ? -5.944 42.723 21.202 1.00 61.97 168 SER A O 1
ATOM 1305 N N . VAL A 1 169 ? -6.180 43.981 23.048 1.00 61.44 169 VAL A N 1
ATOM 1306 C CA . VAL A 1 169 ? -4.798 44.474 23.095 1.00 61.44 169 VAL A CA 1
ATOM 1307 C C . VAL A 1 169 ? -3.835 43.276 23.152 1.00 61.44 169 VAL A C 1
ATOM 1309 O O . VAL A 1 169 ? -3.918 42.489 24.102 1.00 61.44 169 VAL A O 1
ATOM 1312 N N . PRO A 1 170 ? -2.869 43.142 22.223 1.00 67.31 170 PRO A N 1
ATOM 1313 C CA . PRO A 1 170 ? -1.924 42.037 22.268 1.00 67.31 170 PRO A CA 1
ATOM 1314 C C . PRO A 1 170 ? -1.135 42.031 23.580 1.00 67.31 170 PRO A C 1
ATOM 1316 O O . PRO A 1 170 ? -0.631 43.075 24.031 1.00 67.31 170 PRO A O 1
ATOM 1319 N N . LYS A 1 171 ? -0.998 40.848 24.196 1.00 73.19 171 LYS A N 1
ATOM 1320 C CA . LYS A 1 171 ? -0.165 40.670 25.395 1.00 73.19 171 LYS A CA 1
ATOM 1321 C C . LYS A 1 171 ? 1.248 41.169 25.093 1.00 73.19 171 LYS A C 1
ATOM 1323 O O . LYS A 1 171 ? 1.857 40.754 24.109 1.00 73.19 171 LYS A O 1
ATOM 1328 N N . ASN A 1 172 ? 1.776 42.058 25.939 1.00 72.25 172 ASN A N 1
ATOM 1329 C CA . ASN A 1 172 ? 3.131 42.583 25.783 1.00 72.25 172 ASN A CA 1
ATOM 1330 C C . ASN A 1 172 ? 4.171 41.487 26.072 1.00 72.25 172 ASN A C 1
ATOM 1332 O O . ASN A 1 172 ? 4.706 41.409 27.176 1.00 72.25 172 ASN A O 1
ATOM 1336 N N . ARG A 1 173 ? 4.472 40.642 25.081 1.00 76.44 173 ARG A N 1
ATOM 1337 C CA . ARG A 1 173 ? 5.476 39.574 25.208 1.00 76.44 173 ARG A CA 1
ATOM 1338 C C . ARG A 1 173 ? 6.888 40.119 25.474 1.00 76.44 173 ARG A C 1
ATOM 1340 O O . ARG A 1 173 ? 7.733 39.387 25.978 1.00 76.44 173 ARG A O 1
ATOM 1347 N N . TYR A 1 174 ? 7.134 41.391 25.160 1.00 78.75 174 TYR A N 1
ATOM 1348 C CA . TYR A 1 174 ? 8.453 42.023 25.225 1.00 78.75 174 TYR A CA 1
ATOM 1349 C C . TYR A 1 174 ? 8.702 42.831 26.511 1.00 78.75 174 TYR A C 1
ATOM 1351 O O . TYR A 1 174 ? 9.843 43.216 26.770 1.00 78.75 174 TYR A O 1
ATOM 1359 N N . GLY A 1 175 ? 7.679 43.065 27.343 1.00 82.69 175 GLY A N 1
ATOM 1360 C CA . GLY A 1 175 ? 7.793 43.916 28.536 1.00 82.69 175 GLY A CA 1
ATOM 1361 C C . GLY A 1 175 ? 8.286 45.330 28.188 1.00 82.69 175 GLY A C 1
ATOM 1362 O O . GLY A 1 175 ? 7.864 45.902 27.184 1.00 82.69 175 GLY A O 1
ATOM 1363 N N . ASP A 1 176 ? 9.216 45.871 28.979 1.00 79.62 176 ASP A N 1
ATOM 1364 C CA . ASP A 1 176 ? 9.809 47.208 28.767 1.00 79.62 176 ASP A CA 1
ATOM 1365 C C . ASP A 1 176 ? 11.028 47.212 27.819 1.00 79.62 176 ASP A C 1
ATOM 1367 O O . ASP A 1 176 ? 11.784 48.194 27.762 1.00 79.62 176 ASP A O 1
ATOM 1371 N N . LYS A 1 177 ? 11.265 46.108 27.097 1.00 87.19 177 LYS A N 1
ATOM 1372 C CA . LYS A 1 177 ? 12.426 45.936 26.211 1.00 87.19 177 LYS A CA 1
ATOM 1373 C C . LYS A 1 177 ? 12.182 46.548 24.827 1.00 87.19 177 LYS A C 1
ATOM 1375 O O . LYS A 1 177 ? 11.046 46.680 24.377 1.00 87.19 177 LYS A O 1
ATOM 1380 N N . TYR A 1 178 ? 13.273 46.893 24.138 1.00 87.88 178 TYR A N 1
ATOM 1381 C CA . TYR A 1 178 ? 13.244 47.257 22.719 1.00 87.88 178 TYR A CA 1
ATOM 1382 C C . TYR A 1 178 ? 13.170 45.998 21.848 1.00 87.88 178 TYR A C 1
ATOM 1384 O O . TYR A 1 178 ? 13.832 45.004 22.143 1.00 87.88 178 TYR A O 1
ATOM 1392 N N . PHE A 1 179 ? 12.408 46.044 20.759 1.00 87.69 179 PHE A N 1
ATOM 1393 C CA . PHE A 1 179 ? 12.266 44.941 19.808 1.00 87.69 179 PHE A CA 1
ATOM 1394 C C . PHE A 1 179 ? 12.043 45.446 18.383 1.00 87.69 179 PHE A C 1
ATOM 1396 O O . PHE A 1 179 ? 11.834 46.638 18.159 1.00 87.69 179 PHE A O 1
ATOM 1403 N N . LEU A 1 180 ? 12.150 44.549 17.403 1.00 89.12 180 LEU A N 1
ATOM 1404 C CA . LEU A 1 180 ? 12.085 44.905 15.990 1.00 89.12 180 LEU A CA 1
ATOM 1405 C C . LEU A 1 180 ? 10.659 44.747 15.446 1.00 89.12 180 LEU A C 1
ATOM 1407 O O . LEU A 1 180 ? 10.067 43.669 15.515 1.00 89.12 180 LEU A O 1
ATOM 1411 N N . LEU A 1 181 ? 10.136 45.820 14.861 1.00 92.00 181 LEU A N 1
ATOM 1412 C CA . LEU A 1 181 ? 8.878 45.844 14.126 1.00 92.00 181 LEU A CA 1
ATOM 1413 C C . LEU A 1 181 ? 9.128 45.832 12.631 1.00 92.00 181 LEU A C 1
ATOM 1415 O O . LEU A 1 181 ? 10.045 46.487 12.132 1.00 92.00 181 LEU A O 1
ATOM 1419 N N . LYS A 1 182 ? 8.260 45.126 11.918 1.00 92.75 182 LYS A N 1
ATOM 1420 C CA . LYS A 1 182 ? 8.155 45.142 10.470 1.00 92.75 182 LYS A CA 1
ATOM 1421 C C . LYS A 1 182 ? 6.979 46.031 10.067 1.00 92.75 182 LYS A C 1
ATOM 1423 O O . LYS A 1 182 ? 5.835 45.768 10.425 1.00 92.75 182 LYS A O 1
ATOM 1428 N N . LEU A 1 183 ? 7.294 47.080 9.318 1.00 93.56 183 LEU A N 1
ATOM 1429 C CA . LEU A 1 183 ? 6.367 48.029 8.716 1.00 93.56 183 LEU A CA 1
ATOM 1430 C C . LEU A 1 183 ? 6.134 47.631 7.261 1.00 93.56 183 LEU A C 1
ATOM 1432 O O . LEU A 1 183 ? 7.092 47.482 6.497 1.00 93.56 183 LEU A O 1
ATOM 1436 N N . GLN A 1 184 ? 4.880 47.477 6.856 1.00 92.31 184 GLN A N 1
ATOM 1437 C CA . GLN A 1 184 ? 4.521 47.077 5.500 1.00 92.31 184 GLN A CA 1
ATOM 1438 C C . GLN A 1 184 ? 3.414 47.975 4.948 1.00 92.31 184 GLN A C 1
ATOM 1440 O O . GLN A 1 184 ? 2.350 48.110 5.546 1.00 92.31 184 GLN A O 1
ATOM 1445 N N . CYS A 1 185 ? 3.668 48.587 3.790 1.00 88.81 185 CYS A N 1
ATOM 1446 C CA . CYS A 1 185 ? 2.654 49.348 3.070 1.00 88.81 185 CYS A CA 1
ATOM 1447 C C . CYS A 1 185 ? 1.642 48.370 2.437 1.00 88.81 185 CYS A C 1
ATOM 1449 O O . CYS A 1 185 ? 2.073 47.426 1.762 1.00 88.81 185 CYS A O 1
ATOM 1451 N N . PRO A 1 186 ? 0.325 48.552 2.638 1.00 80.69 186 PRO A N 1
ATOM 1452 C CA . PRO A 1 186 ? -0.675 47.704 2.002 1.00 80.69 186 PRO A CA 1
ATOM 1453 C C . PRO A 1 186 ? -0.609 47.807 0.466 1.00 80.69 186 PRO A C 1
ATOM 1455 O O . PRO A 1 186 ? -0.280 48.845 -0.126 1.00 80.69 186 PRO A O 1
ATOM 1458 N N . MET A 1 187 ? -0.895 46.684 -0.198 1.00 69.25 187 MET A N 1
ATOM 1459 C CA . MET A 1 187 ? -0.908 46.595 -1.663 1.00 69.25 187 MET A CA 1
ATOM 1460 C C . MET A 1 187 ? -2.142 47.285 -2.257 1.00 69.25 187 MET A C 1
ATOM 1462 O O . MET A 1 187 ? -2.023 47.959 -3.279 1.00 69.25 187 MET A O 1
ATOM 1466 N N . VAL A 1 188 ? -3.292 47.145 -1.591 1.00 60.03 188 VAL A N 1
ATOM 1467 C CA . VAL A 1 188 ? -4.610 47.641 -2.007 1.00 60.03 188 VAL A CA 1
ATOM 1468 C C . VAL A 1 188 ? -5.246 48.356 -0.811 1.00 60.03 188 VAL A C 1
ATOM 1470 O O . VAL A 1 188 ? -5.238 47.807 0.289 1.00 60.03 188 VAL A O 1
ATOM 1473 N N . GLY A 1 189 ? -5.744 49.580 -1.010 1.00 62.88 189 GLY A N 1
ATOM 1474 C CA . GLY A 1 189 ? -6.325 50.427 0.041 1.00 62.88 189 GLY A CA 1
ATOM 1475 C C . GLY A 1 189 ? -5.735 51.846 0.073 1.00 62.88 189 GLY A C 1
ATOM 1476 O O . GLY A 1 189 ? -4.741 52.113 -0.613 1.00 62.88 189 GLY A O 1
ATOM 1477 N N . PRO A 1 190 ? -6.347 52.774 0.831 1.00 59.91 190 PRO A N 1
ATOM 1478 C CA . PRO A 1 190 ? -5.837 54.131 0.983 1.00 59.91 190 PRO A CA 1
ATOM 1479 C C . PRO A 1 190 ? -4.436 54.100 1.614 1.00 59.91 190 PRO A C 1
ATOM 1481 O O . PRO A 1 190 ? -4.158 53.302 2.505 1.00 59.91 190 PRO A O 1
ATOM 1484 N N . GLN A 1 191 ? -3.535 54.977 1.157 1.00 68.88 191 GLN A N 1
ATOM 1485 C CA . GLN A 1 191 ? -2.163 55.086 1.691 1.00 68.88 191 GLN A CA 1
ATOM 1486 C C . GLN A 1 191 ? -2.106 55.692 3.107 1.00 68.88 191 GLN A C 1
ATOM 1488 O O . GLN A 1 191 ? -1.024 55.999 3.601 1.00 68.88 191 GLN A O 1
ATOM 1493 N N . SER A 1 192 ? -3.259 55.844 3.758 1.00 78.56 192 SER A N 1
ATOM 1494 C CA . SER A 1 192 ? -3.426 56.483 5.059 1.00 78.56 192 SER A CA 1
ATOM 1495 C C . SER A 1 192 ? -3.016 55.596 6.238 1.00 78.56 192 SER A C 1
ATOM 1497 O O . SER A 1 192 ? -3.136 56.026 7.383 1.00 78.56 192 SER A O 1
ATOM 1499 N N . PHE A 1 193 ? -2.529 54.369 6.007 1.00 88.19 193 PHE A N 1
ATOM 1500 C CA . PHE A 1 193 ? -2.010 53.527 7.084 1.00 88.19 193 PHE A CA 1
ATOM 1501 C C . PHE A 1 193 ? -0.879 52.576 6.670 1.00 88.19 193 PHE A C 1
ATOM 1503 O O . PHE A 1 193 ? -0.688 52.238 5.499 1.00 88.19 193 PHE A O 1
ATOM 1510 N N . ILE A 1 194 ? -0.120 52.118 7.668 1.00 90.38 194 ILE A N 1
ATOM 1511 C CA . ILE A 1 194 ? 0.961 51.131 7.539 1.00 90.38 194 ILE A CA 1
ATOM 1512 C C . ILE A 1 194 ? 0.665 49.940 8.455 1.00 90.38 194 ILE A C 1
ATOM 1514 O O . ILE A 1 194 ? 0.348 50.125 9.629 1.00 90.38 194 ILE A O 1
ATOM 1518 N N . LEU A 1 195 ? 0.804 48.717 7.930 1.00 91.19 195 LEU A N 1
ATOM 1519 C CA . LEU A 1 195 ? 0.681 47.483 8.707 1.00 91.19 195 LEU A CA 1
ATOM 1520 C C . LEU A 1 195 ? 1.936 47.279 9.565 1.00 91.19 195 LEU A C 1
ATOM 1522 O O . LEU A 1 195 ? 3.056 47.339 9.049 1.00 91.19 195 LEU A O 1
ATOM 1526 N N . VAL A 1 196 ? 1.749 47.007 10.854 1.00 92.31 196 VAL A N 1
ATOM 1527 C CA . VAL A 1 196 ? 2.812 46.879 11.853 1.00 92.31 196 VAL A CA 1
ATOM 1528 C C . VAL A 1 196 ? 2.696 45.533 12.559 1.00 92.31 196 VAL A C 1
ATOM 1530 O O . VAL A 1 196 ? 1.707 45.259 13.232 1.00 92.31 196 VAL A O 1
ATOM 1533 N N . TYR A 1 197 ? 3.717 44.692 12.439 1.00 90.69 197 TYR A N 1
ATOM 1534 C CA . TYR A 1 197 ? 3.790 43.418 13.156 1.00 90.69 197 TYR A CA 1
ATOM 1535 C C . TYR A 1 197 ? 5.225 43.129 13.589 1.00 90.69 197 TYR A C 1
ATOM 1537 O O . TYR A 1 197 ? 6.184 43.617 12.988 1.00 90.69 197 TYR A O 1
ATOM 1545 N N . ASP A 1 198 ? 5.395 42.362 14.657 1.00 88.81 198 ASP A N 1
ATOM 1546 C CA . ASP A 1 198 ? 6.715 41.938 15.113 1.00 88.81 198 ASP A CA 1
ATOM 1547 C C . ASP A 1 198 ? 7.271 40.787 14.255 1.00 88.81 198 ASP A C 1
ATOM 1549 O O . ASP A 1 198 ? 6.573 40.145 13.465 1.00 88.81 198 ASP A O 1
ATOM 1553 N N . VAL A 1 199 ? 8.565 40.500 14.414 1.00 76.06 199 VAL A N 1
ATOM 1554 C CA . VAL A 1 199 ? 9.256 39.437 13.658 1.00 76.06 199 VAL A CA 1
ATOM 1555 C C . VAL A 1 199 ? 8.632 38.054 13.895 1.00 76.06 199 VAL A C 1
ATOM 1557 O O . VAL A 1 199 ? 8.651 37.210 13.001 1.00 76.06 199 VAL A O 1
ATOM 1560 N N . HIS A 1 200 ? 8.031 37.841 15.068 1.00 74.62 200 HIS A N 1
ATOM 1561 C CA . HIS A 1 200 ? 7.396 36.582 15.458 1.00 74.62 200 HIS A CA 1
ATOM 1562 C C . HIS A 1 200 ? 5.910 36.485 15.095 1.00 74.62 200 HIS A C 1
ATOM 1564 O O . HIS A 1 200 ? 5.303 35.455 15.382 1.00 74.62 200 HIS A O 1
ATOM 1570 N N . ARG A 1 201 ? 5.325 37.526 14.484 1.00 77.44 201 ARG A N 1
ATOM 1571 C CA . ARG A 1 201 ? 3.878 37.648 14.229 1.00 77.44 201 ARG A CA 1
ATOM 1572 C C . ARG A 1 201 ? 3.021 37.352 15.464 1.00 77.44 201 ARG A C 1
ATOM 1574 O O . ARG A 1 201 ? 1.940 36.783 15.355 1.00 77.44 201 ARG A O 1
ATOM 1581 N N . SER A 1 202 ? 3.497 37.742 16.643 1.00 76.38 202 SER A N 1
ATOM 1582 C CA . SER A 1 202 ? 2.703 37.655 17.865 1.00 76.38 202 SER A CA 1
ATOM 1583 C C . SER A 1 202 ? 1.554 38.668 17.887 1.00 76.38 202 SER A C 1
ATOM 1585 O O . SER A 1 202 ? 0.614 38.487 18.657 1.00 76.38 202 SER A O 1
ATOM 1587 N N . PHE A 1 203 ? 1.596 39.700 17.034 1.00 82.50 203 PHE A N 1
ATOM 1588 C CA . PHE A 1 203 ? 0.481 40.617 16.794 1.00 82.50 203 PHE A CA 1
ATOM 1589 C C . PHE A 1 203 ? 0.530 41.257 15.404 1.00 82.50 203 PHE A C 1
ATOM 1591 O O . PHE A 1 203 ? 1.585 41.309 14.772 1.00 82.50 203 PHE A O 1
ATOM 1598 N N . THR A 1 204 ? -0.610 41.802 14.969 1.00 87.62 204 THR A N 1
ATOM 1599 C CA . THR A 1 204 ? -0.744 42.631 13.763 1.00 87.62 204 THR A CA 1
ATOM 1600 C C . THR A 1 204 ? -1.585 43.863 14.096 1.00 87.62 204 THR A C 1
ATOM 1602 O O . THR A 1 204 ? -2.715 43.721 14.546 1.00 87.62 204 THR A O 1
ATOM 1605 N N . LEU A 1 205 ? -1.021 45.058 13.921 1.00 91.62 205 LEU A N 1
ATOM 1606 C CA . LEU A 1 205 ? -1.631 46.353 14.239 1.00 91.62 205 LEU A CA 1
ATOM 1607 C C . LEU A 1 205 ? -1.453 47.341 13.077 1.00 91.62 205 LEU A C 1
ATOM 1609 O O . LEU A 1 205 ? -0.725 47.071 12.119 1.00 91.62 205 LEU A O 1
ATOM 1613 N N . TYR A 1 206 ? -2.084 48.507 13.179 1.00 92.69 206 TYR A N 1
ATOM 1614 C CA . TYR A 1 206 ? -2.107 49.537 12.146 1.00 92.69 206 TYR A CA 1
ATOM 1615 C C . TYR A 1 206 ? -1.603 50.870 12.693 1.00 92.69 206 TYR A C 1
ATOM 1617 O O . TYR A 1 206 ? -1.997 51.305 13.771 1.00 92.69 206 TYR A O 1
ATOM 1625 N N . MET A 1 207 ? -0.725 51.526 11.939 1.00 91.75 207 MET A N 1
ATOM 1626 C CA . MET A 1 207 ? -0.309 52.905 12.183 1.00 91.75 207 MET A CA 1
ATOM 1627 C C . MET A 1 207 ? -1.100 53.803 11.229 1.00 91.75 207 MET A C 1
ATOM 1629 O O . MET A 1 207 ? -0.929 53.661 10.019 1.00 91.75 207 MET A O 1
ATOM 1633 N N . LEU A 1 208 ? -1.954 54.685 11.760 1.00 91.44 208 LEU A N 1
ATOM 1634 C CA . LEU A 1 208 ? -2.861 55.560 10.995 1.00 91.44 208 LEU A CA 1
ATOM 1635 C C . LEU A 1 208 ? -2.313 56.984 10.797 1.00 91.44 208 LEU A C 1
ATOM 1637 O O . LEU A 1 208 ? -1.634 57.502 11.686 1.00 91.44 208 LEU A O 1
ATOM 1641 N N . GLU A 1 209 ? -2.583 57.606 9.642 1.00 89.44 209 GLU A N 1
ATOM 1642 C CA . GLU A 1 209 ? -2.054 58.920 9.221 1.00 89.44 209 GLU A CA 1
ATOM 1643 C C . GLU A 1 209 ? -2.546 60.089 10.075 1.00 89.44 209 GLU A C 1
ATOM 1645 O O . GLU A 1 209 ? -1.770 60.995 10.366 1.00 89.44 209 GLU A O 1
ATOM 1650 N N . ASP A 1 210 ? -3.788 60.059 10.543 1.00 88.50 210 ASP A N 1
ATOM 1651 C CA . ASP A 1 210 ? -4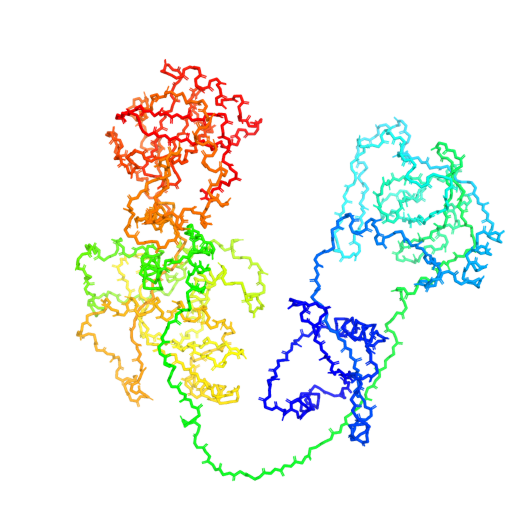.353 61.084 11.425 1.00 88.50 210 ASP A CA 1
ATOM 1652 C C . ASP A 1 210 ? -3.639 61.140 12.789 1.00 88.50 210 ASP A C 1
ATOM 1654 O O . ASP A 1 210 ? -3.414 62.222 13.330 1.00 88.50 210 ASP A O 1
ATOM 1658 N N . LYS A 1 211 ? -3.216 59.983 13.313 1.00 88.88 211 LYS A N 1
ATOM 1659 C CA . LYS A 1 211 ? -2.516 59.864 14.606 1.00 88.88 211 LYS A CA 1
ATOM 1660 C C . LYS A 1 211 ? -0.997 59.911 14.484 1.00 88.88 211 LYS A C 1
ATOM 1662 O O . LYS A 1 211 ? -0.314 60.285 15.432 1.00 88.88 211 LYS A O 1
ATOM 1667 N N . ASN A 1 212 ? -0.455 59.537 13.324 1.00 91.75 212 ASN A N 1
ATOM 1668 C CA . ASN A 1 212 ? 0.981 59.317 13.120 1.00 91.75 212 ASN A CA 1
ATOM 1669 C C . ASN A 1 212 ? 1.524 60.002 11.859 1.00 91.75 212 ASN A C 1
ATOM 1671 O O . ASN A 1 212 ? 2.497 59.523 11.272 1.00 91.75 212 ASN A O 1
ATOM 1675 N N . GLY A 1 213 ? 0.900 61.098 11.418 1.00 89.56 213 GLY A N 1
ATOM 1676 C CA . GLY A 1 213 ? 1.110 61.680 10.088 1.00 89.56 213 GLY A CA 1
ATOM 1677 C C . GLY A 1 213 ? 2.572 61.897 9.705 1.00 89.56 213 GLY A C 1
ATOM 1678 O O . GLY A 1 213 ? 2.988 61.510 8.614 1.00 89.56 213 GLY A O 1
ATOM 1679 N N . GLU A 1 214 ? 3.396 62.435 10.605 1.00 87.75 214 GLU A N 1
ATOM 1680 C CA . GLU A 1 214 ? 4.826 62.611 10.319 1.00 87.75 214 GLU A CA 1
ATOM 1681 C C . GLU A 1 214 ? 5.590 61.278 10.244 1.00 87.75 214 GLU A C 1
ATOM 1683 O O . GLU A 1 214 ? 6.379 61.077 9.316 1.00 87.75 214 GLU A O 1
ATOM 1688 N N . ALA A 1 215 ? 5.306 60.322 11.134 1.00 87.50 215 ALA A N 1
ATOM 1689 C CA . ALA A 1 215 ? 5.955 59.009 11.123 1.00 87.50 215 ALA A CA 1
ATOM 1690 C C . ALA A 1 215 ? 5.606 58.202 9.860 1.00 87.50 215 ALA A C 1
ATOM 1692 O O . ALA A 1 215 ? 6.479 57.557 9.271 1.00 87.50 215 ALA A O 1
ATOM 1693 N N . ILE A 1 216 ? 4.355 58.283 9.395 1.00 89.31 216 ILE A N 1
ATOM 1694 C CA . ILE A 1 216 ? 3.911 57.646 8.150 1.00 89.31 216 ILE A CA 1
ATOM 1695 C C . ILE A 1 216 ? 4.556 58.299 6.939 1.00 89.31 216 ILE A C 1
ATOM 1697 O O . ILE A 1 216 ? 5.118 57.580 6.117 1.00 89.31 216 ILE A O 1
ATOM 1701 N N . LYS A 1 217 ? 4.575 59.634 6.838 1.00 87.88 217 LYS A N 1
ATOM 1702 C CA . LYS A 1 217 ? 5.258 60.326 5.729 1.00 87.88 217 LYS A CA 1
ATOM 1703 C C . LYS A 1 217 ? 6.725 59.916 5.629 1.00 87.88 217 LYS A C 1
ATOM 1705 O O . LYS A 1 217 ? 7.236 59.707 4.528 1.00 87.88 217 LYS A O 1
ATOM 1710 N N . VAL A 1 218 ? 7.409 59.775 6.764 1.00 85.56 218 VAL A N 1
ATOM 1711 C CA . VAL A 1 218 ? 8.810 59.340 6.799 1.00 85.56 218 VAL A CA 1
ATOM 1712 C C . VAL A 1 218 ? 8.962 57.877 6.388 1.00 85.56 218 VAL A C 1
ATOM 1714 O O . VAL A 1 218 ? 9.825 57.577 5.562 1.00 85.56 218 VAL A O 1
ATOM 1717 N N . ALA A 1 219 ? 8.111 56.978 6.885 1.00 85.44 219 ALA A N 1
ATOM 1718 C CA . ALA A 1 219 ? 8.130 55.574 6.482 1.00 85.44 219 ALA A CA 1
ATOM 1719 C C . ALA A 1 219 ? 7.806 55.398 4.984 1.00 85.44 219 ALA A C 1
ATOM 1721 O O . ALA A 1 219 ? 8.508 54.663 4.292 1.00 85.44 219 ALA A O 1
ATOM 1722 N N . LEU A 1 220 ? 6.822 56.135 4.455 1.00 86.31 220 LEU A N 1
ATOM 1723 C CA . LEU A 1 220 ? 6.447 56.163 3.034 1.00 86.31 220 LEU A CA 1
ATOM 1724 C C . LEU A 1 220 ? 7.601 56.589 2.125 1.00 86.31 220 LEU A C 1
ATOM 1726 O O . LEU A 1 220 ? 7.828 55.946 1.104 1.00 86.31 220 LEU A O 1
ATOM 1730 N N . ARG A 1 221 ? 8.401 57.587 2.521 1.00 85.19 221 ARG A N 1
ATOM 1731 C CA . ARG A 1 221 ? 9.612 57.983 1.773 1.00 85.19 221 ARG A CA 1
ATOM 1732 C C . ARG A 1 221 ? 10.710 56.916 1.774 1.00 85.19 221 ARG A C 1
ATOM 1734 O O . ARG A 1 221 ? 11.593 56.956 0.923 1.00 85.19 221 ARG A O 1
ATOM 1741 N N . GLN A 1 222 ? 10.697 56.009 2.747 1.00 83.75 222 GLN A N 1
ATOM 1742 C CA . GLN A 1 222 ? 11.714 54.969 2.919 1.00 83.75 222 GLN A CA 1
ATOM 1743 C C . GLN A 1 222 ? 11.322 53.637 2.271 1.00 83.75 222 GLN A C 1
ATOM 1745 O O . GLN A 1 222 ? 12.188 52.778 2.089 1.00 83.75 222 GLN A O 1
ATOM 1750 N N . PHE A 1 223 ? 10.049 53.447 1.913 1.00 82.25 223 PHE A N 1
ATOM 1751 C CA . PHE A 1 223 ? 9.634 52.286 1.136 1.00 82.25 223 PHE A CA 1
ATOM 1752 C C . PHE A 1 223 ? 10.246 52.389 -0.264 1.00 82.25 223 PHE A C 1
ATOM 1754 O O . PHE A 1 223 ? 10.214 53.440 -0.903 1.00 82.25 223 PHE A O 1
ATOM 1761 N N . SER A 1 224 ? 10.825 51.291 -0.757 1.00 75.62 224 SER A N 1
ATOM 1762 C CA . SER A 1 224 ? 11.265 51.238 -2.153 1.00 75.62 224 SER A CA 1
ATOM 1763 C C . SER A 1 224 ? 10.054 51.366 -3.094 1.00 75.62 224 SER A C 1
ATOM 1765 O O . SER A 1 224 ? 8.930 51.090 -2.667 1.00 75.62 224 SER A O 1
ATOM 1767 N N . PRO A 1 225 ? 10.247 51.687 -4.390 1.00 71.25 225 PRO A N 1
ATOM 1768 C CA . PRO A 1 225 ? 9.154 51.689 -5.372 1.00 71.25 225 PRO A CA 1
ATOM 1769 C C . PRO A 1 225 ? 8.356 50.371 -5.416 1.00 71.25 225 PRO A C 1
ATOM 1771 O O . PRO A 1 225 ? 7.186 50.360 -5.775 1.00 71.25 225 PRO A O 1
ATOM 1774 N N . GLU A 1 226 ? 8.975 49.262 -4.995 1.00 72.19 226 GLU A N 1
ATOM 1775 C CA . GLU A 1 226 ? 8.377 47.924 -4.893 1.00 72.19 226 GLU A CA 1
ATOM 1776 C C . GLU A 1 226 ? 7.644 47.663 -3.557 1.00 72.19 226 GLU A C 1
ATOM 1778 O O . GLU A 1 226 ? 7.267 46.527 -3.278 1.00 72.19 226 GLU A O 1
ATOM 1783 N N . LYS A 1 227 ? 7.481 48.679 -2.695 1.00 79.81 227 LYS A N 1
ATOM 1784 C CA . LYS A 1 227 ? 6.818 48.599 -1.377 1.00 79.81 227 LYS A CA 1
ATOM 1785 C C . LYS A 1 227 ? 7.377 47.509 -0.443 1.00 79.81 227 LYS A C 1
ATOM 1787 O O . LYS A 1 227 ? 6.643 46.907 0.343 1.00 79.81 227 LYS A O 1
ATOM 1792 N N . ARG A 1 228 ? 8.689 47.244 -0.494 1.00 80.56 228 ARG A N 1
ATOM 1793 C CA . ARG A 1 228 ? 9.321 46.222 0.364 1.00 80.56 228 ARG A CA 1
ATOM 1794 C C . ARG A 1 228 ? 9.235 46.599 1.847 1.00 80.56 228 ARG A C 1
ATOM 1796 O O . ARG A 1 228 ? 9.498 47.749 2.174 1.00 80.56 228 ARG A O 1
ATOM 1803 N N . PRO A 1 229 ? 8.957 45.650 2.756 1.00 85.81 229 PRO A N 1
ATOM 1804 C CA . PRO A 1 229 ? 8.807 45.945 4.177 1.00 85.81 229 PRO A CA 1
ATOM 1805 C C . PRO A 1 229 ? 10.066 46.571 4.796 1.00 85.81 229 PRO A C 1
ATOM 1807 O O . PRO A 1 229 ? 11.188 46.185 4.464 1.00 85.81 229 PRO A O 1
ATOM 1810 N N . ILE A 1 230 ? 9.866 47.499 5.732 1.00 89.00 230 ILE A N 1
ATOM 1811 C CA . ILE A 1 230 ? 10.922 48.204 6.471 1.00 89.00 230 ILE A CA 1
ATOM 1812 C C . ILE A 1 230 ? 10.960 47.676 7.905 1.00 89.00 230 ILE A C 1
ATOM 1814 O O . ILE A 1 230 ? 9.919 47.374 8.478 1.00 89.00 230 ILE A O 1
ATOM 1818 N N . PHE A 1 231 ? 12.145 47.598 8.509 1.00 89.19 231 PHE A N 1
ATOM 1819 C CA . PHE A 1 231 ? 12.307 47.169 9.898 1.00 89.19 231 PHE A CA 1
ATOM 1820 C C . PHE A 1 231 ? 12.748 48.326 10.802 1.00 89.19 231 PHE A C 1
ATOM 1822 O O . PHE A 1 231 ? 13.624 49.112 10.426 1.00 89.19 231 PHE A O 1
ATOM 1829 N N . ARG A 1 232 ? 12.143 48.449 11.988 1.00 89.62 232 ARG A N 1
ATOM 1830 C CA . ARG A 1 232 ? 12.388 49.541 12.947 1.00 89.62 232 ARG A CA 1
ATOM 1831 C C . ARG A 1 232 ? 12.455 49.033 14.378 1.00 89.62 232 ARG A C 1
ATOM 1833 O O . ARG A 1 232 ? 11.736 48.106 14.732 1.00 89.62 232 ARG A O 1
ATOM 1840 N N . TRP A 1 233 ? 13.295 49.662 15.196 1.00 91.31 233 TRP A N 1
ATOM 1841 C CA . TRP A 1 233 ? 13.295 49.412 16.634 1.00 91.31 233 TRP A CA 1
ATOM 1842 C C . TRP A 1 233 ? 12.103 50.104 17.271 1.00 91.31 233 TRP A C 1
ATOM 1844 O O . TRP A 1 233 ? 11.829 51.266 16.965 1.00 91.31 233 TRP A O 1
ATOM 1854 N N . ALA A 1 234 ? 11.430 49.394 18.166 1.00 92.50 234 ALA A N 1
ATOM 1855 C CA . ALA A 1 234 ? 10.308 49.902 18.919 1.00 92.50 234 ALA A CA 1
ATOM 1856 C C . ALA A 1 234 ? 10.406 49.536 20.398 1.00 92.50 234 ALA A C 1
ATOM 1858 O O . ALA A 1 234 ? 10.951 48.491 20.752 1.00 92.50 234 ALA A O 1
ATOM 1859 N N . LYS A 1 235 ? 9.844 50.385 21.256 1.00 92.94 235 LYS A N 1
ATOM 1860 C CA . LYS A 1 235 ? 9.578 50.085 22.664 1.00 92.94 235 LYS A CA 1
ATOM 1861 C C . LYS A 1 235 ? 8.150 50.483 22.991 1.00 92.94 235 LYS A C 1
ATOM 1863 O O . LYS A 1 235 ? 7.750 51.612 22.721 1.00 92.94 235 LYS A O 1
ATOM 1868 N N . ARG A 1 236 ? 7.392 49.573 23.594 1.00 89.81 236 ARG A N 1
ATOM 1869 C CA . ARG A 1 236 ? 6.039 49.871 24.064 1.00 89.81 236 ARG A CA 1
ATOM 1870 C C . ARG A 1 236 ? 6.126 50.774 25.298 1.00 89.81 236 ARG A C 1
ATOM 1872 O O . ARG A 1 236 ? 6.866 50.454 26.224 1.00 89.81 236 ARG A O 1
ATOM 1879 N N . ILE A 1 237 ? 5.413 51.900 25.285 1.00 91.31 237 ILE A N 1
ATOM 1880 C CA . ILE A 1 237 ? 5.385 52.864 26.401 1.00 91.31 237 ILE A CA 1
ATOM 1881 C C . ILE A 1 237 ? 3.989 53.047 27.003 1.00 91.31 237 ILE A C 1
ATOM 1883 O O . ILE A 1 237 ? 3.870 53.558 28.110 1.00 91.31 237 ILE A O 1
ATOM 1887 N N . GLY A 1 238 ? 2.947 52.576 26.313 1.00 89.69 238 GLY A N 1
ATOM 1888 C CA . GLY A 1 238 ? 1.574 52.600 26.802 1.00 89.69 238 GLY A CA 1
ATOM 1889 C C . GLY A 1 238 ? 0.733 51.446 26.259 1.00 89.69 238 GLY A C 1
ATOM 1890 O O . GLY A 1 238 ? 1.234 50.496 25.645 1.00 89.69 238 GLY A O 1
ATOM 1891 N N . TYR A 1 239 ? -0.581 51.526 26.480 1.00 84.50 239 TYR A N 1
ATOM 1892 C CA . TYR A 1 239 ? -1.523 50.518 25.984 1.00 84.50 239 TYR A CA 1
ATOM 1893 C C . TYR A 1 239 ? -1.513 50.443 24.455 1.00 84.50 239 TYR A C 1
ATOM 1895 O O . TYR A 1 239 ? -1.380 49.346 23.914 1.00 84.50 239 TYR A O 1
ATOM 1903 N N . TRP A 1 240 ? -1.530 51.598 23.790 1.00 88.81 240 TRP A N 1
ATOM 1904 C CA . TRP A 1 240 ? -1.496 51.734 22.330 1.00 88.81 240 TRP A CA 1
ATOM 1905 C C . TRP A 1 240 ? -0.318 52.576 21.829 1.00 88.81 240 TRP A C 1
ATOM 1907 O O . TRP A 1 240 ? -0.187 52.794 20.631 1.00 88.81 240 TRP A O 1
ATOM 1917 N N . GLU A 1 241 ? 0.556 53.027 22.731 1.00 91.56 241 GLU A N 1
ATOM 1918 C CA . GLU A 1 241 ? 1.648 53.959 22.439 1.00 91.56 241 GLU A CA 1
ATOM 1919 C C . GLU A 1 241 ? 3.011 53.263 22.417 1.00 91.56 241 GLU A C 1
ATOM 1921 O O . GLU A 1 241 ? 3.355 52.466 23.303 1.00 91.56 241 GLU A O 1
ATOM 1926 N N . TRP A 1 242 ? 3.796 53.578 21.390 1.00 92.06 242 TRP A N 1
ATOM 1927 C CA . TRP A 1 242 ? 5.055 52.920 21.066 1.00 92.06 242 TRP A CA 1
ATOM 1928 C C . TRP A 1 242 ? 6.087 53.959 20.649 1.00 92.06 242 TRP A C 1
ATOM 1930 O O . TRP A 1 242 ? 5.823 54.774 19.781 1.00 92.06 242 TRP A O 1
ATOM 1940 N N . ASN A 1 243 ? 7.293 53.906 21.198 1.00 92.81 243 ASN A N 1
ATOM 1941 C CA . ASN A 1 243 ? 8.409 54.698 20.692 1.00 92.81 243 ASN A CA 1
ATOM 1942 C C . ASN A 1 243 ? 9.065 53.965 19.528 1.00 92.81 243 ASN A C 1
ATOM 1944 O O . ASN A 1 243 ? 9.582 52.870 19.732 1.00 92.81 243 ASN A O 1
ATOM 1948 N N . LEU A 1 244 ? 9.084 54.573 18.340 1.00 91.62 244 LEU A N 1
ATOM 1949 C CA . LEU A 1 244 ? 9.701 54.051 17.119 1.00 91.62 244 LEU A CA 1
ATOM 1950 C C . LEU A 1 244 ? 10.955 54.863 16.751 1.00 91.62 244 LEU A C 1
ATOM 1952 O O . LEU A 1 244 ? 10.925 56.094 16.789 1.00 91.62 244 LEU A O 1
ATOM 1956 N N . SER A 1 245 ? 12.055 54.206 16.375 1.00 89.19 245 SER A N 1
ATOM 1957 C CA . SER A 1 245 ? 13.292 54.908 15.996 1.00 89.19 245 SER A CA 1
ATOM 1958 C C . SER A 1 245 ? 13.226 55.516 14.582 1.00 89.19 245 SER A C 1
ATOM 1960 O O . SER A 1 245 ? 12.800 54.867 13.628 1.00 89.19 245 SER A O 1
ATOM 1962 N N . TYR A 1 246 ? 13.653 56.774 14.428 1.00 70.50 246 TYR A N 1
ATOM 1963 C CA . TYR A 1 246 ? 13.333 57.620 13.267 1.00 70.50 246 TYR A CA 1
ATOM 1964 C C . TYR A 1 246 ? 14.439 57.699 12.195 1.00 70.50 246 TYR A C 1
ATOM 1966 O O . TYR A 1 246 ? 14.155 58.000 11.036 1.00 70.50 246 TYR A O 1
ATOM 1974 N N . LEU A 1 247 ? 15.707 57.412 12.521 1.00 50.12 247 LEU A N 1
ATOM 1975 C CA . LEU A 1 247 ? 16.838 57.657 11.608 1.00 50.12 247 LEU A CA 1
ATOM 1976 C C . LEU A 1 247 ? 17.891 56.540 11.627 1.00 50.12 247 LEU A C 1
ATOM 1978 O O . LEU A 1 247 ? 18.981 56.674 12.169 1.00 50.12 247 LEU A O 1
ATOM 1982 N N . SER A 1 248 ? 17.558 55.424 10.981 1.00 48.41 248 SER A N 1
ATOM 1983 C CA . SER A 1 248 ? 18.479 54.674 10.114 1.00 48.41 248 SER A CA 1
ATOM 1984 C C . SER A 1 248 ? 17.692 53.604 9.350 1.00 48.41 248 SER A C 1
ATOM 1986 O O . SER A 1 248 ? 16.949 52.796 9.915 1.00 48.41 248 SER A O 1
ATOM 1988 N N . THR A 1 249 ? 17.813 53.570 8.024 1.00 50.19 249 THR A N 1
ATOM 1989 C CA . THR A 1 249 ? 17.572 52.321 7.296 1.00 50.19 249 THR A CA 1
ATOM 1990 C C . THR A 1 249 ? 18.592 51.318 7.811 1.00 50.19 249 THR A C 1
ATOM 1992 O O . THR A 1 249 ? 19.790 51.484 7.588 1.00 50.19 249 THR A O 1
ATOM 1995 N N . ILE A 1 250 ? 18.127 50.302 8.536 1.00 50.75 250 ILE A N 1
ATOM 1996 C CA . ILE A 1 250 ? 18.970 49.174 8.911 1.00 50.75 250 ILE A CA 1
ATOM 1997 C C . ILE A 1 250 ? 19.278 48.446 7.598 1.00 50.75 250 ILE A C 1
ATOM 1999 O O . ILE A 1 250 ? 18.423 47.744 7.060 1.00 50.75 250 ILE A O 1
ATOM 2003 N N . ASN A 1 251 ? 20.471 48.654 7.039 1.00 44.88 251 ASN A N 1
ATOM 2004 C CA . ASN A 1 251 ? 20.958 47.874 5.902 1.00 44.88 251 ASN A CA 1
ATOM 2005 C C . ASN A 1 251 ? 21.300 46.468 6.404 1.00 44.88 251 ASN A C 1
ATOM 2007 O O . ASN A 1 251 ? 22.444 46.170 6.738 1.00 44.88 251 ASN A O 1
ATOM 2011 N N . HIS A 1 252 ? 20.276 45.625 6.518 1.00 43.97 252 HIS A N 1
ATOM 2012 C CA . HIS A 1 252 ? 20.405 44.281 7.060 1.00 43.97 252 HIS A CA 1
ATOM 2013 C C . HIS A 1 252 ? 21.190 43.368 6.084 1.00 43.97 252 HIS A C 1
ATOM 2015 O O . HIS A 1 252 ? 20.847 43.318 4.896 1.00 43.97 252 HIS A O 1
ATOM 2021 N N . PRO A 1 253 ? 22.200 42.601 6.545 1.00 37.06 253 PRO A N 1
ATOM 2022 C CA . PRO A 1 253 ? 23.099 41.807 5.691 1.00 37.06 253 PRO A CA 1
ATOM 2023 C C . PRO A 1 253 ? 22.425 40.779 4.763 1.00 37.06 253 PRO A C 1
ATOM 2025 O O . PRO A 1 253 ? 22.976 40.439 3.716 1.00 37.06 253 PRO A O 1
ATOM 2028 N N . LEU A 1 254 ? 21.208 40.326 5.085 1.00 39.38 254 LEU A N 1
ATOM 2029 C CA . LEU A 1 254 ? 20.458 39.338 4.290 1.00 39.38 254 LEU A CA 1
ATOM 2030 C C . LEU A 1 254 ? 20.101 39.801 2.861 1.00 39.38 254 LEU A C 1
ATOM 2032 O O . LEU A 1 254 ? 19.751 38.972 2.025 1.00 39.38 254 LEU A O 1
ATOM 2036 N N . VAL A 1 255 ? 20.208 41.097 2.544 1.00 40.38 255 VAL A N 1
ATOM 2037 C CA . VAL A 1 255 ? 19.767 41.651 1.247 1.00 40.38 255 VAL A CA 1
ATOM 2038 C C . VAL A 1 255 ? 20.906 41.787 0.212 1.00 40.38 255 VAL A C 1
ATOM 2040 O O . VAL A 1 255 ? 20.634 41.906 -0.981 1.00 40.38 255 VAL A O 1
ATOM 2043 N N . MET A 1 256 ? 22.187 41.716 0.601 1.00 37.56 256 MET A N 1
ATOM 2044 C CA . MET A 1 256 ? 23.315 42.111 -0.278 1.00 37.56 256 MET A CA 1
ATOM 2045 C C . MET A 1 256 ? 24.146 40.964 -0.905 1.00 37.56 256 MET A C 1
ATOM 2047 O O . MET A 1 256 ? 25.062 41.230 -1.683 1.00 37.56 256 MET A O 1
ATOM 2051 N N . ALA A 1 257 ? 23.848 39.685 -0.659 1.00 39.56 257 ALA A N 1
ATOM 2052 C CA . ALA A 1 257 ? 24.770 38.572 -0.965 1.00 39.56 257 ALA A CA 1
ATOM 2053 C C . ALA A 1 257 ? 24.906 38.122 -2.452 1.00 39.56 257 ALA A C 1
ATOM 2055 O O . ALA A 1 257 ? 25.539 37.097 -2.722 1.00 39.56 257 ALA A O 1
ATOM 2056 N N . ASN A 1 258 ? 24.348 38.842 -3.440 1.00 35.12 258 ASN A N 1
ATOM 2057 C CA . ASN A 1 258 ? 24.181 38.321 -4.816 1.00 35.12 258 ASN A CA 1
ATOM 2058 C C . ASN A 1 258 ? 25.048 38.942 -5.932 1.00 35.12 258 ASN A C 1
ATOM 2060 O O . ASN A 1 258 ? 24.848 38.629 -7.104 1.00 35.12 258 ASN A O 1
ATOM 2064 N N . LYS A 1 259 ? 26.046 39.780 -5.627 1.00 35.38 259 LYS A N 1
ATOM 2065 C CA . LYS A 1 259 ? 26.902 40.395 -6.663 1.00 35.38 259 LYS A CA 1
ATOM 2066 C C . LYS A 1 259 ? 28.386 40.077 -6.452 1.00 35.38 259 LYS A C 1
ATOM 2068 O O . LYS A 1 259 ? 29.038 40.791 -5.704 1.00 35.38 259 LYS A O 1
ATOM 2073 N N . LYS A 1 260 ? 28.901 39.070 -7.183 1.00 34.50 260 LYS A N 1
ATOM 2074 C CA . LYS A 1 260 ? 30.288 38.884 -7.717 1.00 34.50 260 LYS A CA 1
ATOM 2075 C C . LYS A 1 260 ? 30.860 37.469 -7.479 1.00 34.50 260 LYS A C 1
ATOM 2077 O O . LYS A 1 260 ? 31.172 37.131 -6.348 1.00 34.50 260 LYS A O 1
ATOM 2082 N N . SER A 1 261 ? 31.109 36.696 -8.549 1.00 30.19 261 SER A N 1
ATOM 2083 C CA . SER A 1 261 ? 32.463 36.381 -9.085 1.00 30.19 261 SER A CA 1
ATOM 2084 C C . SER A 1 261 ? 32.464 35.211 -10.110 1.00 30.19 261 SER A C 1
ATOM 2086 O O . SER A 1 261 ? 31.481 34.487 -10.269 1.00 30.19 261 SER A O 1
ATOM 2088 N N . LYS A 1 262 ? 33.549 35.128 -10.899 1.00 35.44 262 LYS A N 1
ATOM 2089 C CA . LYS A 1 262 ? 33.741 34.501 -12.230 1.00 35.44 262 LYS A CA 1
ATOM 2090 C C . LYS A 1 262 ? 34.871 33.440 -12.197 1.00 35.44 262 LYS A C 1
ATOM 2092 O O . LYS A 1 262 ? 35.873 33.698 -11.551 1.00 35.44 262 LYS A O 1
ATOM 2097 N N . LYS A 1 263 ? 34.771 32.437 -13.101 1.00 34.62 263 LYS A N 1
ATOM 2098 C CA . LYS A 1 263 ? 35.813 31.747 -13.939 1.00 34.62 263 LYS A CA 1
ATOM 2099 C C . LYS A 1 263 ? 37.098 31.206 -13.232 1.00 34.62 263 LYS A C 1
ATOM 2101 O O . LYS A 1 263 ? 37.894 32.005 -12.7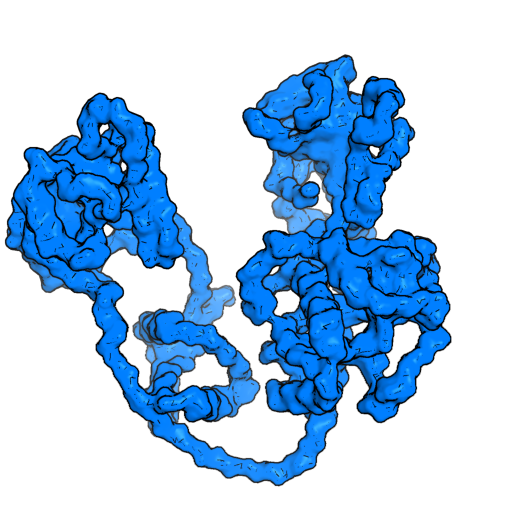65 1.00 34.62 263 LYS A O 1
ATOM 2106 N N . THR A 1 264 ? 37.507 29.921 -13.346 1.00 31.94 264 THR A N 1
ATOM 2107 C CA . THR A 1 264 ? 38.299 29.299 -14.462 1.00 31.94 264 THR A CA 1
ATOM 2108 C C . THR A 1 264 ? 38.872 27.889 -14.104 1.00 31.94 264 THR A C 1
ATOM 2110 O O . THR A 1 264 ? 39.069 27.584 -12.942 1.00 31.94 264 THR A O 1
ATOM 2113 N N . SER A 1 265 ? 39.153 27.089 -15.150 1.00 38.66 265 SER A N 1
ATOM 2114 C CA . SER A 1 265 ? 39.602 25.685 -15.392 1.00 38.66 265 SER A CA 1
ATOM 2115 C C . SER A 1 265 ? 41.076 25.264 -15.171 1.00 38.66 265 SER A C 1
ATOM 2117 O O . SER A 1 265 ? 41.908 26.137 -15.383 1.00 38.66 265 SER A O 1
ATOM 2119 N N . ILE A 1 266 ? 41.385 23.941 -15.031 1.00 30.38 266 ILE A N 1
ATOM 2120 C CA . ILE A 1 266 ? 42.635 23.232 -15.493 1.00 30.38 266 ILE A CA 1
ATOM 2121 C C . ILE A 1 266 ? 42.387 21.725 -15.864 1.00 30.38 266 ILE A C 1
ATOM 2123 O O . ILE A 1 266 ? 41.411 21.129 -15.417 1.00 30.38 266 ILE A O 1
ATOM 2127 N N . ALA A 1 267 ? 43.270 21.172 -16.723 1.00 32.62 267 ALA A N 1
ATOM 2128 C CA . ALA A 1 267 ? 43.250 19.986 -17.605 1.00 32.62 267 ALA A CA 1
ATOM 2129 C C . ALA A 1 267 ? 43.776 18.611 -17.063 1.00 32.62 267 ALA A C 1
ATOM 2131 O O . ALA A 1 267 ? 43.965 18.411 -15.867 1.00 32.62 267 ALA A O 1
ATOM 2132 N N . LYS A 1 268 ? 43.940 17.630 -17.981 1.00 37.28 268 LYS A N 1
ATOM 2133 C CA . LYS A 1 268 ? 44.011 16.151 -17.830 1.00 37.28 268 LYS A CA 1
ATOM 2134 C C . LYS A 1 268 ? 45.342 15.517 -18.313 1.00 37.28 268 LYS A C 1
ATOM 2136 O O . LYS A 1 268 ? 45.919 16.015 -19.267 1.00 37.28 268 LYS A O 1
ATOM 2141 N N . GLN A 1 269 ? 45.712 14.349 -17.760 1.00 33.06 269 GLN A N 1
ATOM 2142 C CA . GLN A 1 269 ? 46.644 13.351 -18.337 1.00 33.06 269 GLN A CA 1
ATOM 2143 C C . GLN A 1 269 ? 46.101 11.913 -18.142 1.00 33.06 269 GLN A C 1
ATOM 2145 O O . GLN A 1 269 ? 45.194 11.720 -17.330 1.00 33.06 269 GLN A O 1
ATOM 2150 N N . LYS A 1 270 ? 46.592 10.964 -18.958 1.00 40.81 270 LYS A N 1
ATOM 2151 C CA . LYS A 1 270 ? 45.935 9.733 -19.458 1.00 40.81 270 LYS A CA 1
ATOM 2152 C C . LYS A 1 270 ? 46.896 8.519 -19.365 1.00 40.81 270 LYS A C 1
ATOM 2154 O O . LYS A 1 270 ? 48.096 8.718 -19.517 1.00 40.81 270 LYS A O 1
ATOM 2159 N N . ALA A 1 271 ? 46.374 7.300 -19.182 1.00 34.28 271 ALA A N 1
ATOM 2160 C CA . ALA A 1 271 ? 47.094 6.008 -19.182 1.00 34.28 271 ALA A CA 1
ATOM 2161 C C . ALA A 1 271 ? 46.324 4.955 -20.039 1.00 34.28 271 ALA A C 1
ATOM 2163 O O . ALA A 1 271 ? 45.192 5.256 -20.428 1.00 34.28 271 ALA A O 1
ATOM 2164 N N . PRO A 1 272 ? 46.916 3.792 -20.403 1.00 47.56 272 PRO A N 1
ATOM 2165 C CA . PRO A 1 272 ? 46.664 3.120 -21.687 1.00 47.56 272 PRO A CA 1
ATOM 2166 C C . PRO A 1 272 ? 45.543 2.060 -21.682 1.00 47.56 272 PRO A C 1
ATOM 2168 O O . PRO A 1 272 ? 45.311 1.371 -20.692 1.00 47.56 272 PRO A O 1
ATOM 2171 N N . GLU A 1 273 ? 44.873 1.935 -22.832 1.00 43.34 273 GLU A N 1
ATOM 2172 C CA . GLU A 1 273 ? 43.701 1.091 -23.108 1.00 43.34 273 GLU A CA 1
ATOM 2173 C C . GLU A 1 273 ? 44.101 -0.307 -23.621 1.00 43.34 273 GLU A C 1
ATOM 2175 O O . GLU A 1 273 ? 44.800 -0.432 -24.624 1.00 43.34 273 GLU A O 1
ATOM 2180 N N . SER A 1 274 ? 43.594 -1.362 -22.976 1.00 45.00 274 SER A N 1
ATOM 2181 C CA . SER A 1 274 ? 43.419 -2.690 -23.584 1.00 45.00 274 SER A CA 1
ATOM 2182 C C . SER A 1 274 ? 41.915 -2.970 -23.689 1.00 45.00 274 SER A C 1
ATOM 2184 O O . SER A 1 274 ? 41.152 -2.650 -22.775 1.00 45.00 274 SER A O 1
ATOM 2186 N N . ALA A 1 275 ? 41.466 -3.470 -24.843 1.00 53.06 275 ALA A N 1
ATOM 2187 C CA . ALA A 1 275 ? 40.053 -3.539 -25.215 1.00 53.06 275 ALA A CA 1
ATOM 2188 C C . ALA A 1 275 ? 39.311 -4.659 -24.465 1.00 53.06 275 ALA A C 1
ATOM 2190 O O . ALA A 1 275 ? 39.227 -5.796 -24.924 1.00 53.06 275 ALA A O 1
ATOM 2191 N N . ILE A 1 276 ? 38.759 -4.332 -23.297 1.00 56.28 276 ILE A N 1
ATOM 2192 C CA . ILE A 1 276 ? 37.812 -5.189 -22.581 1.00 56.28 276 ILE A CA 1
ATOM 2193 C C . ILE A 1 276 ? 36.452 -5.074 -23.280 1.00 56.28 276 ILE A C 1
ATOM 2195 O O . ILE A 1 276 ? 35.862 -3.996 -23.314 1.00 56.28 276 ILE A O 1
ATOM 2199 N N . THR A 1 277 ? 35.936 -6.175 -23.831 1.00 64.25 277 THR A N 1
ATOM 2200 C CA . THR A 1 277 ? 34.585 -6.210 -24.409 1.00 64.25 277 THR A CA 1
ATOM 2201 C C . THR A 1 277 ? 33.530 -5.920 -23.328 1.00 64.25 277 THR A C 1
ATOM 2203 O O . THR A 1 277 ? 33.525 -6.613 -22.307 1.00 64.25 277 THR A O 1
ATOM 2206 N N . PRO A 1 278 ? 32.590 -4.976 -23.549 1.00 62.38 278 PRO A N 1
ATOM 2207 C CA . PRO A 1 278 ? 31.624 -4.509 -22.542 1.00 62.38 278 PRO A CA 1
ATOM 2208 C C . PRO A 1 278 ? 30.789 -5.603 -21.856 1.00 62.38 278 PRO A C 1
ATOM 2210 O O . PRO A 1 278 ? 30.332 -5.422 -20.730 1.00 62.38 278 PRO A O 1
ATOM 2213 N N . GLN A 1 279 ? 30.609 -6.763 -22.497 1.00 68.81 279 GLN A N 1
ATOM 2214 C CA . GLN A 1 279 ? 29.854 -7.893 -21.941 1.00 68.81 279 GLN A CA 1
ATOM 2215 C C . GLN A 1 279 ? 30.484 -8.514 -20.685 1.00 68.81 279 GLN A C 1
ATOM 2217 O O . GLN A 1 279 ? 29.745 -9.010 -19.844 1.00 68.81 279 GLN A O 1
ATOM 2222 N N . SER A 1 280 ? 31.805 -8.444 -20.484 1.00 78.88 280 SER A N 1
ATOM 2223 C CA . SER A 1 280 ? 32.445 -9.001 -19.275 1.00 78.88 280 SER A CA 1
ATOM 2224 C C . SER A 1 280 ? 32.324 -8.093 -18.034 1.00 78.88 280 SER A C 1
ATOM 2226 O O . SER A 1 280 ? 32.789 -8.425 -16.936 1.00 78.88 280 SER A O 1
ATOM 2228 N N . MET A 1 281 ? 31.715 -6.913 -18.193 1.00 80.69 281 MET A N 1
ATOM 2229 C CA . MET A 1 281 ? 31.542 -5.909 -17.135 1.00 80.69 281 MET A CA 1
ATOM 2230 C C . MET A 1 281 ? 30.158 -5.940 -16.477 1.00 80.69 281 MET A C 1
ATOM 2232 O O . MET A 1 281 ? 29.881 -5.122 -15.593 1.00 80.69 281 MET A O 1
ATOM 2236 N N . ILE A 1 282 ? 29.304 -6.873 -16.893 1.00 84.75 282 ILE A N 1
ATOM 2237 C CA . ILE A 1 282 ? 27.903 -6.944 -16.494 1.00 84.75 282 ILE A CA 1
ATOM 2238 C C . ILE A 1 282 ? 27.672 -8.309 -15.904 1.00 84.75 282 ILE A C 1
ATOM 2240 O O . ILE A 1 282 ? 27.820 -9.325 -16.578 1.00 84.75 282 ILE A O 1
ATOM 2244 N N . ASN A 1 283 ? 27.319 -8.305 -14.631 1.00 84.44 283 ASN A N 1
ATOM 2245 C CA . ASN A 1 283 ? 26.958 -9.521 -13.949 1.00 84.44 283 ASN A CA 1
ATOM 2246 C C . ASN A 1 283 ? 25.441 -9.641 -14.009 1.00 84.44 283 ASN A C 1
ATOM 2248 O O . ASN A 1 283 ? 24.705 -8.678 -13.751 1.00 84.44 283 ASN A O 1
ATOM 2252 N N . GLU A 1 284 ? 24.973 -10.841 -14.319 1.00 79.50 284 GLU A N 1
ATOM 2253 C CA . GLU A 1 284 ? 23.603 -11.193 -13.985 1.00 79.50 284 GLU A CA 1
ATOM 2254 C C . GLU A 1 284 ? 23.460 -11.074 -12.475 1.00 79.50 284 GLU A C 1
ATOM 2256 O O . GLU A 1 284 ? 24.319 -11.547 -11.725 1.00 79.50 284 GLU A O 1
ATOM 2261 N N . THR A 1 285 ? 22.442 -10.348 -12.019 1.00 73.69 285 THR A N 1
ATOM 2262 C CA . THR A 1 285 ? 22.336 -10.071 -10.592 1.00 73.69 285 THR A CA 1
ATOM 2263 C C . THR A 1 285 ? 21.971 -11.364 -9.859 1.00 73.69 285 THR A C 1
ATOM 2265 O O . THR A 1 285 ? 20.914 -11.931 -10.151 1.00 73.69 285 THR A O 1
ATOM 2268 N N . PRO A 1 286 ? 22.795 -11.850 -8.911 1.00 59.12 286 PRO A N 1
ATOM 2269 C CA . PRO A 1 286 ? 22.438 -13.018 -8.122 1.00 59.12 286 PRO A CA 1
ATOM 2270 C C . PRO A 1 286 ? 21.235 -12.682 -7.234 1.00 59.12 286 PRO A C 1
ATOM 2272 O O . PRO A 1 286 ? 21.267 -11.707 -6.494 1.00 59.12 286 PRO A O 1
ATOM 2275 N N . SER A 1 287 ? 20.196 -13.514 -7.343 1.00 59.56 287 SER A N 1
ATOM 2276 C CA . SER A 1 287 ? 18.962 -13.578 -6.544 1.00 59.56 287 SER A CA 1
ATOM 2277 C C . SER A 1 287 ? 18.203 -12.254 -6.289 1.00 59.56 287 SER A C 1
ATOM 2279 O O . SER A 1 287 ? 18.676 -11.300 -5.676 1.00 59.56 287 SER A O 1
ATOM 2281 N N . THR A 1 288 ? 16.929 -12.253 -6.678 1.00 74.69 288 THR A N 1
ATOM 2282 C CA . THR A 1 288 ? 15.937 -11.164 -6.589 1.00 74.69 288 THR A CA 1
ATOM 2283 C C . THR A 1 288 ? 15.467 -10.836 -5.168 1.00 74.69 288 THR A C 1
ATOM 2285 O O . THR A 1 288 ? 14.379 -10.294 -4.975 1.00 74.69 288 THR A O 1
ATOM 2288 N N . GLN A 1 289 ? 16.233 -11.211 -4.146 1.00 92.31 289 GLN A N 1
ATOM 2289 C CA . GLN A 1 289 ? 15.757 -11.150 -2.774 1.00 92.31 289 GLN A CA 1
ATOM 2290 C C . GLN A 1 289 ? 15.741 -9.697 -2.274 1.00 92.31 289 GLN A C 1
ATOM 2292 O O . GLN A 1 289 ? 16.746 -8.971 -2.282 1.00 92.31 289 GLN A O 1
ATOM 2297 N N . LEU A 1 290 ? 14.545 -9.261 -1.887 1.00 95.31 290 LEU A N 1
ATOM 2298 C CA . LEU A 1 290 ? 14.340 -8.097 -1.036 1.00 95.31 290 LEU A CA 1
ATOM 2299 C C . LEU A 1 290 ? 14.906 -8.421 0.348 1.00 95.31 290 LEU A C 1
ATOM 2301 O O . LEU A 1 290 ? 14.804 -9.563 0.803 1.00 95.31 290 LEU A O 1
ATOM 2305 N N . SER A 1 291 ? 15.525 -7.436 1.000 1.00 95.38 291 SER A N 1
ATOM 2306 C CA . SER A 1 291 ? 15.927 -7.625 2.392 1.00 95.38 291 SER A CA 1
ATOM 2307 C C . SER A 1 291 ? 14.688 -7.746 3.285 1.00 95.38 291 SER A C 1
ATOM 2309 O O . SER A 1 291 ? 13.582 -7.370 2.891 1.00 95.38 291 SER A O 1
ATOM 2311 N N . HIS A 1 292 ? 14.868 -8.266 4.500 1.00 95.75 292 HIS A N 1
ATOM 2312 C CA . HIS A 1 292 ? 13.796 -8.326 5.499 1.00 95.75 292 HIS A CA 1
ATOM 2313 C C . HIS A 1 292 ? 13.161 -6.946 5.727 1.00 95.75 292 HIS A C 1
ATOM 2315 O O . HIS A 1 292 ? 11.943 -6.802 5.662 1.00 95.75 292 HIS A O 1
ATOM 2321 N N . GLU A 1 293 ? 14.001 -5.923 5.881 1.00 95.06 293 GLU A N 1
ATOM 2322 C CA . GLU A 1 293 ? 13.582 -4.538 6.071 1.00 95.06 293 GLU A CA 1
ATOM 2323 C C . GLU A 1 293 ? 12.803 -4.001 4.856 1.00 95.06 293 GLU A C 1
ATOM 2325 O O . GLU A 1 293 ? 11.740 -3.402 5.021 1.00 95.06 293 GLU A O 1
ATOM 2330 N N . ASP A 1 294 ? 13.274 -4.270 3.632 1.00 95.25 294 ASP A N 1
ATOM 2331 C CA . ASP A 1 294 ? 12.563 -3.858 2.415 1.00 95.25 294 ASP A CA 1
ATOM 2332 C C . ASP A 1 294 ? 11.170 -4.490 2.338 1.00 95.25 294 ASP A C 1
ATOM 2334 O O . ASP A 1 294 ? 10.209 -3.812 1.987 1.00 95.25 294 ASP A O 1
ATOM 2338 N N . LEU A 1 295 ? 11.036 -5.773 2.691 1.00 96.25 295 LEU A N 1
ATOM 2339 C CA . LEU A 1 295 ? 9.737 -6.447 2.708 1.00 96.25 295 LEU A CA 1
ATOM 2340 C C . LEU A 1 295 ? 8.775 -5.786 3.700 1.00 96.25 295 LEU A C 1
ATOM 2342 O O . LEU A 1 295 ? 7.617 -5.561 3.353 1.00 96.25 295 LEU A O 1
ATOM 2346 N N . VAL A 1 296 ? 9.245 -5.449 4.906 1.00 94.81 296 VAL A N 1
ATOM 2347 C CA . VAL A 1 296 ? 8.430 -4.753 5.915 1.00 94.81 296 VAL A CA 1
ATOM 2348 C C . VAL A 1 296 ? 7.958 -3.397 5.388 1.00 94.81 296 VAL A C 1
ATOM 2350 O O . VAL A 1 296 ? 6.762 -3.111 5.447 1.00 94.81 296 VAL A O 1
ATOM 2353 N N . TYR A 1 297 ? 8.856 -2.581 4.828 1.00 94.25 297 TYR A N 1
ATOM 2354 C CA . TYR A 1 297 ? 8.485 -1.262 4.308 1.00 94.25 297 TYR A CA 1
ATOM 2355 C C . TYR A 1 297 ? 7.554 -1.333 3.101 1.00 94.25 297 TYR A C 1
ATOM 2357 O O . TYR A 1 297 ? 6.577 -0.589 3.049 1.00 94.25 297 TYR A O 1
ATOM 2365 N N . VAL A 1 298 ? 7.804 -2.240 2.152 1.00 94.88 298 VAL A N 1
ATOM 2366 C CA . VAL A 1 298 ? 6.942 -2.398 0.972 1.00 94.88 298 VAL A CA 1
ATOM 2367 C C . VAL A 1 298 ? 5.537 -2.834 1.393 1.00 94.88 298 VAL A C 1
ATOM 2369 O O . VAL A 1 298 ? 4.558 -2.247 0.933 1.00 94.88 298 VAL A O 1
ATOM 2372 N N . LEU A 1 299 ? 5.417 -3.808 2.303 1.00 95.25 299 LEU A N 1
ATOM 2373 C CA . LEU A 1 299 ? 4.122 -4.260 2.826 1.00 95.25 299 LEU A CA 1
ATOM 2374 C C . LEU A 1 299 ? 3.367 -3.125 3.533 1.00 95.25 299 LEU A C 1
ATOM 2376 O O . LEU A 1 299 ? 2.185 -2.908 3.257 1.00 95.25 299 LEU A O 1
ATOM 2380 N N . ARG A 1 300 ? 4.051 -2.348 4.379 1.00 92.94 300 ARG A N 1
ATOM 2381 C CA . ARG A 1 300 ? 3.467 -1.160 5.022 1.00 92.94 300 ARG A CA 1
ATOM 2382 C C . ARG A 1 300 ? 3.046 -0.099 4.009 1.00 92.94 300 ARG A C 1
ATOM 2384 O O . ARG A 1 300 ? 1.974 0.485 4.144 1.00 92.94 300 ARG A O 1
ATOM 2391 N N . GLY A 1 301 ? 3.834 0.091 2.955 1.00 91.62 301 GLY A N 1
ATOM 2392 C CA . GLY A 1 301 ? 3.509 0.952 1.821 1.00 91.62 301 GLY A CA 1
ATOM 2393 C C . GLY A 1 301 ? 2.224 0.559 1.092 1.00 91.62 301 GLY A C 1
ATOM 2394 O O . GLY A 1 301 ? 1.453 1.416 0.645 1.00 91.62 301 GLY A O 1
ATOM 2395 N N . MET A 1 302 ? 1.943 -0.746 1.053 1.00 93.50 302 MET A N 1
ATOM 2396 C CA . MET A 1 302 ? 0.680 -1.326 0.584 1.00 93.50 302 MET A CA 1
ATOM 2397 C C . MET A 1 302 ? -0.449 -1.258 1.627 1.00 93.50 302 MET A C 1
ATOM 2399 O O . MET A 1 302 ? -1.525 -1.796 1.388 1.00 93.50 302 MET A O 1
ATOM 2403 N N . ARG A 1 303 ? -0.245 -0.573 2.760 1.00 91.75 303 ARG A N 1
ATOM 2404 C CA . ARG A 1 303 ? -1.174 -0.464 3.901 1.00 91.75 303 ARG A CA 1
ATOM 2405 C C . ARG A 1 303 ? -1.444 -1.785 4.627 1.00 91.75 303 ARG A C 1
ATOM 2407 O O . ARG A 1 303 ? -2.464 -1.910 5.298 1.00 91.75 303 ARG A O 1
ATOM 2414 N N . ILE A 1 304 ? -0.543 -2.758 4.513 1.00 92.62 304 ILE A N 1
ATOM 2415 C CA . ILE A 1 304 ? -0.603 -3.990 5.303 1.00 92.62 304 ILE A CA 1
ATOM 2416 C C . ILE A 1 304 ? 0.055 -3.713 6.650 1.00 92.62 304 ILE A C 1
ATOM 2418 O O . ILE A 1 304 ? 1.193 -3.240 6.698 1.00 92.62 304 ILE A O 1
ATOM 2422 N N . ASP A 1 305 ? -0.653 -4.007 7.739 1.00 89.44 305 ASP A N 1
ATOM 2423 C CA . ASP A 1 305 ? -0.128 -3.782 9.083 1.00 89.44 305 ASP A CA 1
ATOM 2424 C C . ASP A 1 305 ? 0.989 -4.792 9.375 1.00 89.44 305 ASP A C 1
ATOM 2426 O O . ASP A 1 305 ? 0.750 -5.995 9.500 1.00 89.44 305 ASP A O 1
ATOM 2430 N N . VAL A 1 306 ? 2.231 -4.304 9.411 1.00 91.31 306 VAL A N 1
ATOM 2431 C CA . VAL A 1 306 ? 3.424 -5.081 9.754 1.00 91.31 306 VAL A CA 1
ATOM 2432 C C . VAL A 1 306 ? 4.217 -4.316 10.807 1.00 91.31 306 VAL A C 1
ATOM 2434 O O . VAL A 1 306 ? 4.715 -3.228 10.507 1.00 91.31 306 VAL A O 1
ATOM 2437 N N . PRO A 1 307 ? 4.392 -4.868 12.025 1.00 88.06 307 PRO A N 1
ATOM 2438 C CA . PRO A 1 307 ? 5.173 -4.205 13.058 1.00 88.06 307 PRO A CA 1
ATOM 2439 C C . PRO A 1 307 ? 6.603 -3.903 12.572 1.00 88.06 307 PRO A C 1
ATOM 2441 O O . PRO A 1 307 ? 7.256 -4.798 12.027 1.00 88.06 307 PRO A O 1
ATOM 2444 N N . PRO A 1 308 ? 7.142 -2.689 12.802 1.00 86.12 308 PRO A N 1
ATOM 2445 C CA . PRO A 1 308 ? 8.453 -2.277 12.282 1.00 86.12 308 PRO A CA 1
ATOM 2446 C C . PRO A 1 308 ? 9.611 -3.147 12.784 1.00 86.12 308 PRO A C 1
ATOM 2448 O O . PRO A 1 308 ? 10.629 -3.279 12.115 1.00 86.12 308 PRO A O 1
ATOM 2451 N N . HIS A 1 309 ? 9.454 -3.759 13.958 1.00 86.69 309 HIS A N 1
ATOM 2452 C CA . HIS A 1 309 ? 10.457 -4.624 14.583 1.00 86.69 309 HIS A CA 1
ATOM 2453 C C . HIS A 1 309 ? 10.038 -6.095 14.570 1.00 86.69 309 HIS A C 1
ATOM 2455 O O . HIS A 1 309 ? 10.376 -6.862 15.476 1.00 86.69 309 HIS A O 1
ATOM 2461 N N . THR A 1 310 ? 9.257 -6.484 13.562 1.00 92.31 310 THR A N 1
ATOM 2462 C CA . THR A 1 310 ? 8.837 -7.868 13.407 1.00 92.31 310 THR A CA 1
ATOM 2463 C C . THR A 1 310 ? 10.038 -8.794 13.198 1.00 92.31 310 THR A C 1
ATOM 2465 O O . THR A 1 310 ? 10.993 -8.479 12.495 1.00 92.31 310 THR A O 1
ATOM 2468 N N . LYS A 1 311 ? 9.979 -9.969 13.816 1.00 94.88 311 LYS A N 1
ATOM 2469 C CA . LYS A 1 311 ? 10.904 -11.093 13.634 1.00 94.88 311 LYS A CA 1
ATOM 2470 C C . LYS A 1 311 ? 10.318 -12.169 12.720 1.00 94.88 311 LYS A C 1
ATOM 2472 O O . LYS A 1 311 ? 10.785 -13.304 12.748 1.00 94.88 311 LYS A O 1
ATOM 2477 N N . ILE A 1 312 ? 9.257 -11.847 11.978 1.00 94.06 312 ILE A N 1
ATOM 2478 C CA . ILE A 1 312 ? 8.696 -12.749 10.969 1.00 94.06 312 ILE A CA 1
ATOM 2479 C C . ILE A 1 312 ? 9.776 -13.066 9.949 1.00 94.06 312 ILE A C 1
ATOM 2481 O O . ILE A 1 312 ? 10.507 -12.169 9.530 1.00 94.06 312 ILE A O 1
ATOM 2485 N N . SER A 1 313 ? 9.887 -14.336 9.570 1.00 94.94 313 SER A N 1
ATOM 2486 C CA . SER A 1 313 ? 10.902 -14.759 8.615 1.00 94.94 313 SER A CA 1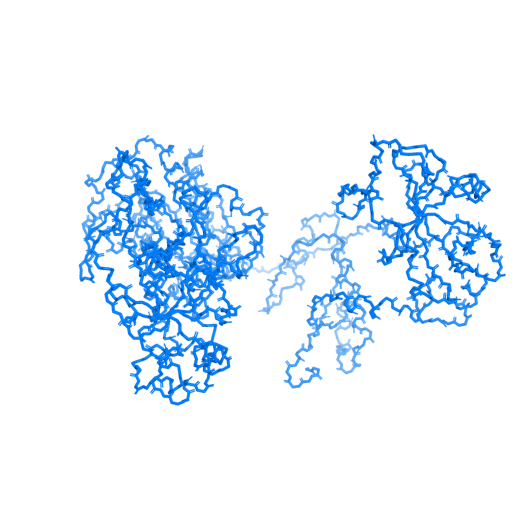
ATOM 2487 C C . SER A 1 313 ? 10.728 -14.067 7.260 1.00 94.94 313 SER A C 1
ATOM 2489 O O . SER A 1 313 ? 9.615 -13.729 6.838 1.00 94.94 313 SER A O 1
ATOM 2491 N N . THR A 1 314 ? 11.842 -13.871 6.559 1.00 95.62 314 THR A N 1
ATOM 2492 C CA . THR A 1 314 ? 11.869 -13.270 5.220 1.00 95.62 314 THR A CA 1
ATOM 2493 C C . THR A 1 314 ? 10.962 -14.034 4.254 1.00 95.62 314 THR A C 1
ATOM 2495 O O . THR A 1 314 ? 10.281 -13.422 3.439 1.00 95.62 314 THR A O 1
ATOM 2498 N N . GLU A 1 315 ? 10.880 -15.359 4.380 1.00 94.94 315 GLU A N 1
ATOM 2499 C CA . GLU A 1 315 ? 10.027 -16.224 3.561 1.00 94.94 315 GLU A CA 1
ATOM 2500 C C . GLU A 1 315 ? 8.538 -15.930 3.789 1.00 94.94 315 GLU A C 1
ATOM 2502 O O . GLU A 1 315 ? 7.791 -15.772 2.826 1.00 94.94 315 GLU A O 1
ATOM 2507 N N . LYS A 1 316 ? 8.104 -15.784 5.050 1.00 94.12 316 LYS A N 1
ATOM 2508 C CA . LYS A 1 316 ? 6.707 -15.462 5.395 1.00 94.12 316 LYS A CA 1
ATOM 2509 C C . LYS A 1 316 ? 6.324 -14.050 4.944 1.00 94.12 316 LYS A C 1
ATOM 2511 O O . LYS A 1 316 ? 5.225 -13.851 4.422 1.00 94.12 316 LYS A O 1
ATOM 2516 N N . LEU A 1 317 ? 7.220 -13.072 5.113 1.00 95.69 317 LEU A N 1
ATOM 2517 C CA . LEU A 1 317 ? 7.010 -11.707 4.616 1.00 95.69 317 LEU A CA 1
ATOM 2518 C C . LEU A 1 317 ? 6.954 -11.668 3.085 1.00 95.69 317 LEU A C 1
ATOM 2520 O O . LEU A 1 317 ? 6.089 -11.006 2.516 1.00 95.69 317 LEU A O 1
ATOM 2524 N N . ARG A 1 318 ? 7.825 -12.421 2.410 1.00 95.88 318 ARG A N 1
ATOM 2525 C CA . ARG A 1 318 ? 7.826 -12.540 0.952 1.00 95.88 318 ARG A CA 1
ATOM 2526 C C . ARG A 1 318 ? 6.537 -13.168 0.433 1.00 95.88 318 ARG A C 1
ATOM 2528 O O . ARG A 1 318 ? 5.900 -12.576 -0.428 1.00 95.88 318 ARG A O 1
ATOM 2535 N N . ALA A 1 319 ? 6.113 -14.299 0.994 1.00 94.69 319 ALA A N 1
ATOM 2536 C CA . ALA A 1 319 ? 4.850 -14.938 0.622 1.00 94.69 319 ALA A CA 1
ATOM 2537 C C . ALA A 1 319 ? 3.651 -13.997 0.844 1.00 94.69 319 ALA A C 1
ATOM 2539 O O . ALA A 1 319 ? 2.677 -13.997 0.093 1.00 94.69 319 ALA A O 1
ATOM 2540 N N . ARG A 1 320 ? 3.713 -13.146 1.875 1.00 95.50 320 ARG A N 1
ATOM 2541 C CA . ARG A 1 320 ? 2.708 -12.103 2.104 1.00 95.50 320 ARG A CA 1
ATOM 2542 C C . ARG A 1 320 ? 2.743 -11.012 1.036 1.00 95.50 320 ARG A C 1
ATOM 2544 O O . ARG A 1 320 ? 1.676 -10.609 0.586 1.00 95.50 320 ARG A O 1
ATOM 2551 N N . LEU A 1 321 ? 3.925 -10.567 0.612 1.00 96.31 321 LEU A N 1
ATOM 2552 C CA . LEU A 1 321 ? 4.063 -9.603 -0.480 1.00 96.31 321 LEU A CA 1
ATOM 2553 C C . LEU A 1 321 ? 3.559 -10.186 -1.805 1.00 96.31 321 LEU A C 1
ATOM 2555 O O . LEU A 1 321 ? 2.856 -9.502 -2.536 1.00 96.31 321 LEU A O 1
ATOM 2559 N N . GLU A 1 322 ? 3.834 -11.458 -2.088 1.00 95.50 322 GLU A N 1
ATOM 2560 C CA . GLU A 1 322 ? 3.320 -12.151 -3.275 1.00 95.50 322 GLU A CA 1
ATOM 2561 C C . GLU A 1 322 ? 1.781 -12.199 -3.269 1.00 95.50 322 GLU A C 1
ATOM 2563 O O . GLU A 1 322 ? 1.153 -11.822 -4.260 1.00 95.50 322 GLU A O 1
ATOM 2568 N N . ARG A 1 323 ? 1.155 -12.537 -2.129 1.00 95.19 323 ARG A N 1
ATOM 2569 C CA . ARG A 1 323 ? -0.311 -12.460 -1.970 1.00 95.19 323 ARG A CA 1
ATOM 2570 C C . ARG A 1 323 ? -0.847 -11.032 -2.103 1.00 95.19 323 ARG A C 1
ATOM 2572 O O . ARG A 1 323 ? -1.904 -10.833 -2.696 1.00 95.19 323 ARG A O 1
ATOM 2579 N N . ALA A 1 324 ? -0.126 -10.037 -1.590 1.00 95.88 324 ALA A N 1
ATOM 2580 C CA . ALA A 1 324 ? -0.495 -8.631 -1.719 1.00 95.88 324 ALA A CA 1
ATOM 2581 C C . ALA A 1 324 ? -0.455 -8.160 -3.179 1.00 95.88 324 ALA A C 1
ATOM 2583 O O . ALA A 1 324 ? -1.407 -7.553 -3.657 1.00 95.88 324 ALA A O 1
ATOM 2584 N N . LEU A 1 325 ? 0.607 -8.485 -3.917 1.00 95.75 325 LEU A N 1
ATOM 2585 C CA . LEU A 1 325 ? 0.719 -8.178 -5.343 1.00 95.75 325 LEU A CA 1
ATOM 2586 C C . LEU A 1 325 ? -0.378 -8.891 -6.148 1.00 95.75 325 LEU A C 1
ATOM 2588 O O . LEU A 1 325 ? -0.996 -8.275 -7.013 1.00 95.75 325 LEU A O 1
ATOM 2592 N N . ALA A 1 326 ? -0.681 -10.151 -5.818 1.00 94.38 326 ALA A N 1
ATOM 2593 C CA . ALA A 1 326 ? -1.775 -10.913 -6.416 1.00 94.38 326 ALA A CA 1
ATOM 2594 C C . ALA A 1 326 ? -3.156 -10.273 -6.174 1.00 94.38 326 ALA A C 1
ATOM 2596 O O . ALA A 1 326 ? -3.970 -10.194 -7.102 1.00 94.38 326 ALA A O 1
ATOM 2597 N N . ALA A 1 327 ? -3.420 -9.790 -4.959 1.00 93.75 327 ALA A N 1
ATOM 2598 C CA . ALA A 1 327 ? -4.661 -9.098 -4.622 1.00 93.75 327 ALA A CA 1
ATOM 2599 C C . ALA A 1 327 ? -4.756 -7.720 -5.302 1.00 93.75 327 ALA A C 1
ATOM 2601 O O . ALA A 1 327 ? -5.797 -7.378 -5.865 1.00 93.75 327 ALA A O 1
ATOM 2602 N N . ALA A 1 328 ? -3.651 -6.968 -5.336 1.00 94.00 328 ALA A N 1
ATOM 2603 C CA . ALA A 1 328 ? -3.558 -5.653 -5.974 1.00 94.00 328 ALA A CA 1
ATOM 2604 C C . ALA A 1 328 ? -3.848 -5.699 -7.485 1.00 94.00 328 ALA A C 1
ATOM 2606 O O . ALA A 1 328 ? -4.437 -4.766 -8.027 1.00 94.00 328 ALA A O 1
ATOM 2607 N N . GLN A 1 329 ? -3.492 -6.801 -8.155 1.00 93.88 329 GLN A N 1
ATOM 2608 C CA . GLN A 1 329 ? -3.817 -7.032 -9.568 1.00 93.88 329 GLN A CA 1
ATOM 2609 C C . GLN A 1 329 ? -5.161 -7.737 -9.804 1.00 93.88 329 GLN A C 1
ATOM 2611 O O . GLN A 1 329 ? -5.464 -8.110 -10.934 1.00 93.88 329 GLN A O 1
ATOM 2616 N N . ARG A 1 330 ? -5.962 -7.973 -8.754 1.00 92.12 330 ARG A N 1
ATOM 2617 C CA . ARG A 1 330 ? -7.255 -8.684 -8.839 1.00 92.12 330 ARG A CA 1
ATOM 2618 C C . ARG A 1 330 ? -7.152 -10.073 -9.467 1.00 92.12 330 ARG A C 1
ATOM 2620 O O . ARG A 1 330 ? -8.090 -10.525 -10.113 1.00 92.12 330 ARG A O 1
ATOM 2627 N N . SER A 1 331 ? -6.033 -10.766 -9.259 1.00 90.00 331 SER A N 1
ATOM 2628 C CA . SER A 1 331 ? -5.760 -12.071 -9.887 1.00 90.00 331 SER A CA 1
ATOM 2629 C C . SER A 1 331 ? -6.886 -13.092 -9.692 1.00 90.00 331 SER A C 1
ATOM 2631 O O . SER A 1 331 ? -7.242 -13.786 -10.640 1.00 90.00 331 SER A O 1
ATOM 2633 N N . SER A 1 332 ? -7.514 -13.128 -8.513 1.00 89.56 332 SER A N 1
ATOM 2634 C CA . SER A 1 332 ? -8.630 -14.033 -8.212 1.00 89.56 332 SER A CA 1
ATOM 2635 C C . SER A 1 332 ? -9.855 -13.824 -9.107 1.00 89.56 332 SER A C 1
ATOM 2637 O O . SER A 1 332 ? -10.561 -14.789 -9.382 1.00 89.56 332 SER A O 1
ATOM 2639 N N . LYS A 1 333 ? -10.087 -12.599 -9.607 1.00 89.19 333 LYS A N 1
ATOM 2640 C CA . LYS A 1 333 ? -11.156 -12.296 -10.574 1.00 89.19 333 LYS A CA 1
ATOM 2641 C C . LYS A 1 333 ? -10.894 -12.971 -11.924 1.00 89.19 333 LYS A C 1
ATOM 2643 O O . LYS A 1 333 ? -11.838 -13.377 -12.589 1.00 89.19 333 LYS A O 1
ATOM 2648 N N . TYR A 1 334 ? -9.629 -13.057 -12.330 1.00 88.88 334 TYR A N 1
ATOM 2649 C CA . TYR A 1 334 ? -9.243 -13.466 -13.681 1.00 88.88 334 TYR A CA 1
ATOM 2650 C C . TYR A 1 334 ? -8.879 -14.944 -13.783 1.00 88.88 334 TYR A C 1
ATOM 2652 O O . TYR A 1 334 ? -9.151 -15.573 -14.800 1.00 88.88 334 TYR A O 1
ATOM 2660 N N . PHE A 1 335 ? -8.264 -15.505 -12.741 1.00 87.88 335 PHE A N 1
ATOM 2661 C CA . PHE A 1 335 ? -7.613 -16.809 -12.846 1.00 87.88 335 PHE A CA 1
ATOM 2662 C C . PHE A 1 335 ? -8.322 -17.936 -12.099 1.00 87.88 335 PHE A C 1
ATOM 2664 O O . PHE A 1 335 ? -7.923 -19.083 -12.258 1.00 87.88 335 PHE A O 1
ATOM 2671 N N . ASN A 1 336 ? -9.419 -17.669 -11.369 1.00 82.31 336 ASN A N 1
ATOM 2672 C CA . ASN A 1 336 ? -10.143 -18.687 -10.586 1.00 82.31 336 ASN A CA 1
ATOM 2673 C C . ASN A 1 336 ? -9.180 -19.618 -9.825 1.00 82.31 336 ASN A C 1
ATOM 2675 O O . ASN A 1 336 ? -9.361 -20.842 -9.831 1.00 82.31 336 ASN A O 1
ATOM 2679 N N . ASP A 1 337 ? -8.118 -19.040 -9.258 1.00 80.88 337 ASP A N 1
ATOM 2680 C CA . ASP A 1 337 ? -7.123 -19.804 -8.520 1.00 80.88 337 ASP A CA 1
ATOM 2681 C C . ASP A 1 337 ? -7.781 -20.374 -7.272 1.00 80.88 337 ASP A C 1
ATOM 2683 O O . ASP A 1 337 ? -8.493 -19.676 -6.543 1.00 80.88 337 ASP A O 1
ATOM 2687 N N . THR A 1 338 ? -7.515 -21.647 -7.016 1.00 76.75 338 THR A N 1
ATOM 2688 C CA . THR A 1 338 ? -7.733 -22.212 -5.686 1.00 76.75 338 THR A CA 1
ATOM 2689 C C . THR A 1 338 ? -6.442 -22.056 -4.887 1.00 76.75 338 THR A C 1
ATOM 2691 O O . THR A 1 338 ? -5.380 -21.818 -5.460 1.00 76.75 338 THR A O 1
ATOM 2694 N N . GLU A 1 339 ? -6.496 -22.200 -3.562 1.00 70.31 339 GLU A N 1
ATOM 2695 C CA . GLU A 1 339 ? -5.286 -22.135 -2.723 1.00 70.31 339 GLU A CA 1
ATOM 2696 C C . GLU A 1 339 ? -4.209 -23.159 -3.134 1.00 70.31 339 GLU A C 1
ATOM 2698 O O . GLU A 1 339 ? -3.035 -22.971 -2.824 1.00 70.31 339 GLU A O 1
ATOM 2703 N N . THR A 1 340 ? -4.594 -24.226 -3.842 1.00 72.19 340 THR A N 1
ATOM 2704 C CA . THR A 1 340 ? -3.726 -25.357 -4.191 1.00 72.19 340 THR A CA 1
ATOM 2705 C C . THR A 1 340 ? -3.298 -25.409 -5.656 1.00 72.19 340 THR A C 1
ATOM 2707 O O . THR A 1 340 ? -2.293 -26.048 -5.952 1.00 72.19 340 THR A O 1
ATOM 2710 N N . GLU A 1 341 ? -4.016 -24.759 -6.576 1.00 77.75 341 GLU A N 1
ATOM 2711 C CA . GLU A 1 341 ? -3.737 -24.838 -8.016 1.00 77.75 341 GLU A CA 1
ATOM 2712 C C . GLU A 1 341 ? -3.695 -23.449 -8.658 1.00 77.75 341 GLU A C 1
ATOM 2714 O O . GLU A 1 341 ? -4.713 -22.758 -8.760 1.00 77.75 341 GLU A O 1
ATOM 2719 N N . ILE A 1 342 ? -2.504 -23.074 -9.134 1.00 76.81 342 ILE A N 1
ATOM 2720 C CA . ILE A 1 342 ? -2.305 -21.915 -10.005 1.00 76.81 342 ILE A CA 1
ATOM 2721 C C . ILE A 1 342 ? -2.680 -22.351 -11.417 1.00 76.81 342 ILE A C 1
ATOM 2723 O O . ILE A 1 342 ? -1.991 -23.185 -12.010 1.00 76.81 342 ILE A O 1
ATOM 2727 N N . LYS A 1 343 ? -3.758 -21.792 -11.969 1.00 83.00 343 LYS A N 1
ATOM 2728 C CA . LYS A 1 343 ? -4.119 -22.084 -13.358 1.00 83.00 343 LYS A CA 1
ATOM 2729 C C . LYS A 1 343 ? -3.126 -21.414 -14.294 1.00 83.00 343 LYS A C 1
ATOM 2731 O O . LYS A 1 343 ? -2.881 -20.208 -14.203 1.00 83.00 343 LYS A O 1
ATOM 2736 N N . THR A 1 344 ? -2.560 -22.211 -15.192 1.00 90.62 344 THR A N 1
ATOM 2737 C CA . THR A 1 344 ? -1.752 -21.694 -16.287 1.00 90.62 344 THR A CA 1
ATOM 2738 C C . THR A 1 344 ? -2.650 -21.053 -17.340 1.00 90.62 344 THR A C 1
ATOM 2740 O O . THR A 1 344 ? -3.793 -21.457 -17.557 1.00 90.62 344 THR A O 1
ATOM 2743 N N . ILE A 1 345 ? -2.129 -20.019 -17.985 1.00 92.19 345 ILE A N 1
ATOM 2744 C CA . ILE A 1 345 ? -2.804 -19.256 -19.026 1.00 92.19 345 ILE A CA 1
ATOM 2745 C C . ILE A 1 345 ? -2.117 -19.598 -20.341 1.00 92.19 345 ILE A C 1
ATOM 2747 O O . ILE A 1 345 ? -0.914 -19.358 -20.503 1.00 92.19 345 ILE A O 1
ATOM 2751 N N . ASP A 1 346 ? -2.884 -20.122 -21.293 1.00 93.00 346 ASP A N 1
ATOM 2752 C CA . ASP A 1 346 ? -2.462 -20.139 -22.688 1.00 93.00 346 ASP A CA 1
ATOM 2753 C C . ASP A 1 346 ? -2.669 -18.741 -23.276 1.00 93.00 346 ASP A C 1
ATOM 2755 O O . ASP A 1 346 ? -3.760 -18.364 -23.709 1.00 93.00 346 ASP A O 1
ATOM 2759 N N . SER A 1 347 ? -1.605 -17.945 -23.267 1.00 90.38 347 SER A N 1
ATOM 2760 C CA . SER A 1 347 ? -1.648 -16.568 -23.746 1.00 90.38 347 SER A CA 1
ATOM 2761 C C . SER A 1 347 ? -1.896 -16.457 -25.255 1.00 90.38 347 SER A C 1
ATOM 2763 O O . SER A 1 347 ? -2.336 -15.400 -25.713 1.00 90.38 347 SER A O 1
ATOM 2765 N N . ASN A 1 348 ? -1.672 -17.531 -26.024 1.00 90.75 348 ASN A N 1
ATOM 2766 C CA . ASN A 1 348 ? -1.952 -17.562 -27.457 1.00 90.75 348 ASN A CA 1
ATOM 2767 C C . ASN A 1 348 ? -3.450 -17.695 -27.748 1.00 90.75 348 ASN A C 1
ATOM 2769 O O . ASN A 1 348 ? -3.904 -17.193 -28.777 1.00 90.75 348 ASN A O 1
ATOM 2773 N N . SER A 1 349 ? -4.214 -18.294 -26.828 1.00 93.25 349 SER A N 1
ATOM 2774 C CA . SER A 1 349 ? -5.677 -18.394 -26.920 1.00 93.25 349 SER A CA 1
ATOM 2775 C C . SER A 1 349 ? -6.402 -17.062 -26.683 1.00 93.25 349 SER A C 1
ATOM 2777 O O . SER A 1 349 ? -7.554 -16.907 -27.091 1.00 93.25 349 SER A O 1
ATOM 2779 N N . LEU A 1 350 ? -5.742 -16.085 -26.048 1.00 94.88 350 LEU A N 1
ATOM 2780 C CA . LEU A 1 350 ? -6.356 -14.802 -25.714 1.00 94.88 350 LEU A CA 1
ATOM 2781 C C . LEU A 1 350 ? -6.413 -13.855 -26.930 1.00 94.88 350 LEU A C 1
ATOM 2783 O O . LEU A 1 350 ? -5.427 -13.736 -27.676 1.00 94.88 350 LEU A O 1
ATOM 2787 N N . PRO A 1 351 ? -7.529 -13.121 -27.117 1.00 96.12 351 PRO A N 1
ATOM 2788 C CA . PRO A 1 351 ? -7.669 -12.163 -28.208 1.00 96.12 351 PRO A CA 1
ATOM 2789 C C . PRO A 1 351 ? -6.614 -11.056 -28.121 1.00 96.12 351 PRO A C 1
ATOM 2791 O O . PRO A 1 351 ? -6.255 -10.586 -27.041 1.00 96.12 351 PRO A O 1
ATOM 2794 N N . ILE A 1 352 ? -6.094 -10.642 -29.279 1.00 95.75 352 ILE A N 1
ATOM 2795 C CA . ILE A 1 352 ? -5.134 -9.537 -29.378 1.00 95.75 352 ILE A CA 1
ATOM 2796 C C . ILE A 1 352 ? -5.867 -8.225 -29.098 1.00 95.75 352 ILE A C 1
ATOM 2798 O O . ILE A 1 352 ? -6.911 -7.955 -29.691 1.00 95.75 352 ILE A O 1
ATOM 2802 N N . CYS A 1 353 ? -5.300 -7.392 -28.228 1.00 93.75 353 CYS A N 1
ATOM 2803 C CA . CYS A 1 353 ? -5.790 -6.038 -28.012 1.00 93.75 353 CYS A CA 1
ATOM 2804 C C . CYS A 1 353 ? -5.403 -5.167 -29.215 1.00 93.75 353 CYS A C 1
ATOM 2806 O O . CYS A 1 353 ? -4.223 -4.898 -29.445 1.00 93.75 353 CYS A O 1
ATOM 2808 N N . THR A 1 354 ? -6.393 -4.748 -30.003 1.00 92.94 354 THR A N 1
ATOM 2809 C CA . THR A 1 354 ? -6.185 -3.858 -31.156 1.00 92.94 354 THR A CA 1
ATOM 2810 C C . THR A 1 354 ? -6.323 -2.381 -30.800 1.00 92.94 354 THR A C 1
ATOM 2812 O O . THR A 1 354 ? -5.922 -1.535 -31.595 1.00 92.94 354 THR A O 1
ATOM 2815 N N . ASN A 1 355 ? -6.899 -2.061 -29.637 1.00 91.38 355 ASN A N 1
ATOM 2816 C CA . ASN A 1 355 ? -7.120 -0.693 -29.184 1.00 91.38 355 ASN A CA 1
ATOM 2817 C C . ASN A 1 355 ? -6.237 -0.378 -27.970 1.00 91.38 355 ASN A C 1
ATOM 2819 O O . ASN A 1 355 ? -6.573 -0.742 -26.845 1.00 91.38 355 ASN A O 1
ATOM 2823 N N . LEU A 1 356 ? -5.124 0.323 -28.199 1.00 86.75 356 LEU A N 1
ATOM 2824 C CA . LEU A 1 356 ? -4.190 0.683 -27.131 1.00 86.75 356 LEU A CA 1
ATOM 2825 C C . LEU A 1 356 ? -4.819 1.614 -26.077 1.00 86.75 356 LEU A C 1
ATOM 2827 O O . LEU A 1 356 ? -4.476 1.460 -24.912 1.00 86.75 356 LEU A O 1
ATOM 2831 N N . GLU A 1 357 ? -5.818 2.441 -26.422 1.00 88.31 357 GLU A N 1
ATOM 2832 C CA . GLU A 1 357 ? -6.512 3.322 -25.456 1.00 88.31 357 GLU A CA 1
ATOM 2833 C C . GLU A 1 357 ? -7.194 2.527 -24.324 1.00 88.31 357 GLU A C 1
ATOM 2835 O O . GLU A 1 357 ? -7.379 3.017 -23.201 1.00 88.31 357 GLU A O 1
ATOM 2840 N N . GLN A 1 358 ? -7.565 1.266 -24.588 1.00 86.44 358 GLN A N 1
ATOM 2841 C CA . GLN A 1 358 ? -8.113 0.372 -23.564 1.00 86.44 358 GLN A CA 1
ATOM 2842 C C . GLN A 1 358 ? -7.071 0.024 -22.496 1.00 86.44 358 GLN A C 1
ATOM 2844 O O . GLN A 1 358 ? -7.440 -0.207 -21.345 1.00 86.44 358 GLN A O 1
ATOM 2849 N N . ILE A 1 359 ? -5.778 0.038 -22.841 1.00 87.12 359 ILE A N 1
ATOM 2850 C CA . ILE A 1 359 ? -4.675 -0.177 -21.902 1.00 87.12 359 ILE A CA 1
ATOM 2851 C C . ILE A 1 359 ? -4.655 0.950 -20.888 1.00 87.12 359 ILE A C 1
ATOM 2853 O O . ILE A 1 359 ? -4.877 0.693 -19.704 1.00 87.12 359 ILE A O 1
ATOM 2857 N N . LEU A 1 360 ? -4.470 2.195 -21.326 1.00 88.50 360 LEU A N 1
ATOM 2858 C CA . LEU A 1 360 ? -4.453 3.325 -20.402 1.00 88.50 360 LEU A CA 1
ATOM 2859 C C . LEU A 1 360 ? -5.750 3.436 -19.609 1.00 88.50 360 LEU A C 1
ATOM 2861 O O . LEU A 1 360 ? -5.708 3.660 -18.401 1.00 88.50 360 LEU A O 1
ATOM 2865 N N . THR A 1 361 ? -6.898 3.186 -20.239 1.00 89.00 361 THR A N 1
ATOM 2866 C CA . THR A 1 361 ? -8.188 3.185 -19.540 1.00 89.00 361 THR A CA 1
ATOM 2867 C C . THR A 1 361 ? -8.225 2.145 -18.416 1.00 89.00 361 THR A C 1
ATOM 2869 O O . THR A 1 361 ? -8.643 2.464 -17.302 1.00 89.00 361 THR A O 1
ATOM 2872 N N . ALA A 1 362 ? -7.762 0.916 -18.654 1.00 87.06 362 ALA A N 1
ATOM 2873 C CA . ALA A 1 362 ? -7.728 -0.132 -17.635 1.00 87.06 362 ALA A CA 1
ATOM 2874 C C . ALA A 1 362 ? -6.725 0.169 -16.507 1.00 87.06 362 ALA A C 1
ATOM 2876 O O . ALA A 1 362 ? -7.041 -0.024 -15.329 1.00 87.06 362 ALA A O 1
ATOM 2877 N N . PHE A 1 363 ? -5.544 0.698 -16.846 1.00 86.12 363 PHE A N 1
ATOM 2878 C CA . PHE A 1 363 ? -4.550 1.129 -15.859 1.00 86.12 363 PHE A CA 1
ATOM 2879 C C . PHE A 1 363 ? -5.029 2.339 -15.047 1.00 86.12 363 PHE A C 1
ATOM 2881 O O . PHE A 1 363 ? -4.779 2.380 -13.848 1.00 86.12 363 PHE A O 1
ATOM 2888 N N . CYS A 1 364 ? -5.797 3.259 -15.633 1.00 86.38 364 CYS A N 1
ATOM 2889 C CA . CYS A 1 364 ? -6.465 4.357 -14.926 1.00 86.38 364 CYS A CA 1
ATOM 2890 C C . CYS A 1 364 ? -7.602 3.878 -14.014 1.00 86.38 364 CYS A C 1
ATOM 2892 O O . CYS A 1 364 ? -7.771 4.409 -12.918 1.00 86.38 364 CYS A O 1
ATOM 2894 N N . LYS A 1 365 ? -8.402 2.896 -14.459 1.00 85.56 365 LYS A N 1
ATOM 2895 C CA . LYS A 1 365 ? -9.532 2.350 -13.683 1.00 85.56 365 LYS A CA 1
ATOM 2896 C C . LYS A 1 365 ? -9.058 1.717 -12.371 1.00 85.56 365 LYS A C 1
ATOM 2898 O O . LYS A 1 365 ? -9.736 1.850 -11.355 1.00 85.56 365 LYS A O 1
ATOM 2903 N N . LEU A 1 366 ? -7.926 1.010 -12.403 1.00 78.88 366 LEU A N 1
ATOM 2904 C CA . LEU A 1 366 ? -7.398 0.277 -11.247 1.00 78.88 366 LEU A CA 1
ATOM 2905 C C . LEU A 1 366 ? -6.266 1.008 -10.520 1.00 78.88 366 LEU A C 1
ATOM 2907 O O . LEU A 1 366 ? -6.109 0.816 -9.315 1.00 78.88 366 LEU A O 1
ATOM 2911 N N . GLY A 1 367 ? -5.493 1.826 -11.229 1.00 71.62 367 GLY A N 1
ATOM 2912 C CA . GLY A 1 367 ? -4.361 2.571 -10.695 1.00 71.62 367 GLY A CA 1
ATOM 2913 C C . GLY A 1 367 ? -4.756 3.734 -9.776 1.00 71.62 367 GLY A C 1
ATOM 2914 O O . GLY A 1 367 ? -5.939 4.022 -9.571 1.00 71.62 367 GLY A O 1
ATOM 2915 N N . PRO A 1 368 ? -3.759 4.414 -9.184 1.00 66.75 368 PRO A N 1
ATOM 2916 C CA . PRO A 1 368 ? -3.993 5.611 -8.387 1.00 66.75 368 PRO A CA 1
ATOM 2917 C C . PRO A 1 368 ? -4.738 6.655 -9.223 1.00 66.75 368 PRO A C 1
ATOM 2919 O O . PRO A 1 368 ? -4.393 6.900 -10.381 1.00 66.75 368 PRO A O 1
ATOM 2922 N N . ARG A 1 369 ? -5.763 7.292 -8.640 1.00 70.19 369 ARG A N 1
ATOM 2923 C CA . ARG A 1 369 ? -6.488 8.368 -9.328 1.00 70.19 369 ARG A CA 1
ATOM 2924 C C . ARG A 1 369 ? -5.481 9.443 -9.723 1.00 70.19 369 ARG A C 1
ATOM 2926 O O . ARG A 1 369 ? -4.585 9.763 -8.951 1.00 70.19 369 ARG A O 1
ATOM 2933 N N . GLN A 1 370 ? -5.650 10.047 -10.893 1.00 60.03 370 GLN A N 1
ATOM 2934 C CA . GLN A 1 370 ? -4.701 11.024 -11.443 1.00 60.03 370 GLN A CA 1
ATOM 2935 C C . GLN A 1 370 ? -4.412 12.214 -10.495 1.00 60.03 370 GLN A C 1
ATOM 2937 O O . GLN A 1 370 ? -3.352 12.825 -10.580 1.00 60.03 370 GLN A O 1
ATOM 2942 N N . GLY A 1 371 ? -5.323 12.522 -9.559 1.00 61.25 371 GLY A N 1
ATOM 2943 C CA . GLY A 1 371 ? -5.119 13.514 -8.491 1.00 61.25 371 GLY A CA 1
ATOM 2944 C C . GLY A 1 371 ? -4.397 13.000 -7.234 1.00 61.25 371 GLY A C 1
ATOM 2945 O O . GLY A 1 371 ? -3.842 13.803 -6.489 1.00 61.25 371 GLY A O 1
ATOM 2946 N N . ASP A 1 372 ? -4.377 11.683 -7.023 1.00 61.09 372 ASP A N 1
ATOM 2947 C CA . ASP A 1 372 ? -3.686 10.986 -5.929 1.00 61.09 372 ASP A CA 1
ATOM 2948 C C . ASP A 1 372 ? -2.256 10.581 -6.307 1.00 61.09 372 ASP A C 1
ATOM 2950 O O . ASP A 1 372 ? -1.523 10.066 -5.464 1.00 61.09 372 ASP A O 1
ATOM 2954 N N . LEU A 1 373 ? -1.843 10.815 -7.557 1.00 58.03 373 LEU A N 1
ATOM 2955 C CA . LEU A 1 373 ? -0.441 10.838 -7.952 1.00 58.03 373 LEU A CA 1
ATOM 2956 C C . LEU A 1 373 ? 0.140 12.175 -7.471 1.00 58.03 373 LEU A C 1
ATOM 2958 O O . LEU A 1 373 ? -0.041 13.193 -8.146 1.00 58.03 373 LEU A O 1
ATOM 2962 N N . PRO A 1 374 ? 0.807 12.243 -6.303 1.00 52.28 374 PRO A N 1
ATOM 2963 C CA . PRO A 1 374 ? 1.448 13.475 -5.894 1.00 52.28 374 PRO A CA 1
ATOM 2964 C C . PRO A 1 374 ? 2.380 13.968 -7.003 1.00 52.28 374 PRO A C 1
ATOM 2966 O O . PRO A 1 374 ? 3.067 13.186 -7.656 1.00 52.28 374 PRO A O 1
ATOM 2969 N N . LYS A 1 375 ? 2.501 15.290 -7.153 1.00 57.03 375 LYS A N 1
ATOM 2970 C CA . LYS A 1 375 ? 3.633 15.916 -7.861 1.00 57.03 375 LYS A CA 1
ATOM 2971 C C . LYS A 1 375 ? 4.940 15.730 -7.067 1.00 57.03 375 LYS A C 1
ATOM 2973 O O . LYS A 1 375 ? 5.720 16.669 -6.930 1.00 57.03 375 LYS A O 1
ATOM 2978 N N . LEU A 1 376 ? 5.121 14.563 -6.447 1.00 51.41 376 LEU A N 1
ATOM 2979 C CA . LEU A 1 376 ? 6.344 14.178 -5.777 1.00 51.41 376 LEU A CA 1
ATOM 2980 C C . LEU A 1 376 ? 7.434 14.154 -6.847 1.00 51.41 376 LEU A C 1
ATOM 2982 O O . LEU A 1 376 ? 7.203 13.739 -7.981 1.00 51.41 376 LEU A O 1
ATOM 2986 N N . ASP A 1 377 ? 8.626 14.604 -6.491 1.00 59.81 377 ASP A N 1
ATOM 2987 C CA . ASP A 1 377 ? 9.815 14.377 -7.300 1.00 59.81 377 ASP A CA 1
ATOM 2988 C C . ASP A 1 377 ? 10.148 12.876 -7.220 1.00 59.81 377 ASP A C 1
ATOM 2990 O O . ASP A 1 377 ? 10.961 12.433 -6.410 1.00 59.81 377 ASP A O 1
ATOM 2994 N N . TRP A 1 378 ? 9.416 12.073 -8.001 1.00 58.62 378 TRP A N 1
ATOM 2995 C CA . TRP A 1 378 ? 9.379 10.603 -7.973 1.00 58.62 378 TRP A CA 1
ATOM 2996 C C . TRP A 1 378 ? 10.757 9.947 -8.103 1.00 58.62 378 TRP A C 1
ATOM 2998 O O . TRP A 1 378 ? 10.924 8.771 -7.789 1.00 58.62 378 TRP A O 1
ATOM 3008 N N . PHE A 1 379 ? 11.744 10.715 -8.557 1.00 56.38 379 PHE A N 1
ATOM 3009 C CA . PHE A 1 379 ? 13.092 10.266 -8.850 1.00 56.38 379 PHE A CA 1
ATOM 3010 C C . PHE A 1 379 ? 14.106 10.544 -7.732 1.00 56.38 379 PHE A C 1
ATOM 3012 O O . PHE A 1 379 ? 15.265 10.154 -7.901 1.00 56.38 379 PHE A O 1
ATOM 3019 N N . SER A 1 380 ? 13.720 11.206 -6.629 1.00 53.31 380 SER A N 1
ATOM 3020 C CA . SER A 1 380 ? 14.671 11.637 -5.589 1.00 53.31 380 SER A CA 1
ATOM 3021 C C . SER A 1 380 ? 14.380 11.166 -4.161 1.00 53.31 380 SER A C 1
ATOM 3023 O O . SER A 1 380 ? 15.282 11.247 -3.326 1.00 53.31 380 SER A O 1
ATOM 3025 N N . ILE A 1 381 ? 13.190 10.629 -3.868 1.00 55.69 381 ILE A N 1
ATOM 3026 C CA . ILE A 1 381 ? 12.854 10.175 -2.511 1.00 55.69 381 ILE A CA 1
ATOM 3027 C C . ILE A 1 381 ? 13.038 8.656 -2.398 1.00 55.69 381 ILE A C 1
ATOM 3029 O O . ILE A 1 381 ? 12.254 7.884 -2.950 1.00 55.69 381 ILE A O 1
ATOM 3033 N N . ASP A 1 382 ? 14.072 8.237 -1.661 1.00 61.88 382 ASP A N 1
ATOM 3034 C CA . ASP A 1 382 ? 14.286 6.857 -1.186 1.00 61.88 382 ASP A CA 1
ATOM 3035 C C . ASP A 1 382 ? 13.325 6.538 -0.029 1.00 61.88 382 ASP A C 1
ATOM 3037 O O . ASP A 1 382 ? 13.721 6.216 1.090 1.00 61.88 382 ASP A O 1
ATOM 3041 N N . ASP A 1 383 ? 12.032 6.730 -0.276 1.00 79.19 383 ASP A N 1
ATOM 3042 C CA . ASP A 1 383 ? 10.995 6.356 0.670 1.00 79.19 383 ASP A CA 1
ATOM 3043 C C . ASP A 1 383 ? 10.498 4.958 0.300 1.00 79.19 383 ASP A C 1
ATOM 3045 O O . ASP A 1 383 ? 9.717 4.743 -0.631 1.00 79.19 383 ASP A O 1
ATOM 3049 N N . ARG A 1 384 ? 11.007 3.969 1.037 1.00 82.31 384 ARG A N 1
ATOM 3050 C CA . ARG A 1 384 ? 10.672 2.560 0.824 1.00 82.31 384 ARG A CA 1
ATOM 3051 C C . ARG A 1 384 ? 9.172 2.296 0.997 1.00 82.31 384 ARG A C 1
ATOM 3053 O O . ARG A 1 384 ? 8.672 1.351 0.384 1.00 82.31 384 ARG A O 1
ATOM 3060 N N . GLU A 1 385 ? 8.437 3.128 1.741 1.00 81.69 385 GLU A N 1
ATOM 3061 C CA . GLU A 1 385 ? 6.986 2.988 1.912 1.00 81.69 385 GLU A CA 1
ATOM 3062 C C . GLU A 1 385 ? 6.199 3.423 0.662 1.00 81.69 385 GLU A C 1
ATOM 3064 O O . GLU A 1 385 ? 5.084 2.952 0.444 1.00 81.69 385 GLU A O 1
ATOM 3069 N N . VAL A 1 386 ? 6.758 4.244 -0.236 1.00 85.31 386 VAL A N 1
ATOM 3070 C CA . VAL A 1 386 ? 6.072 4.583 -1.501 1.00 85.31 386 VAL A CA 1
ATOM 3071 C C . VAL A 1 386 ? 6.366 3.601 -2.634 1.00 85.31 386 VAL A C 1
ATOM 3073 O O . VAL A 1 386 ? 5.737 3.697 -3.687 1.00 85.31 386 VAL A O 1
ATOM 3076 N N . THR A 1 387 ? 7.251 2.620 -2.426 1.00 87.62 387 THR A N 1
ATOM 3077 C CA . THR A 1 387 ? 7.704 1.654 -3.445 1.00 87.62 387 THR A CA 1
ATOM 3078 C C . THR A 1 387 ? 6.557 1.007 -4.226 1.00 87.62 387 THR A C 1
ATOM 3080 O O . THR A 1 387 ? 6.600 0.938 -5.452 1.00 87.62 387 THR A O 1
ATOM 3083 N N . ALA A 1 388 ? 5.511 0.532 -3.543 1.00 86.00 388 ALA A N 1
ATOM 3084 C CA . ALA A 1 388 ? 4.395 -0.139 -4.212 1.00 86.00 388 ALA A CA 1
ATOM 3085 C C . ALA A 1 388 ? 3.578 0.823 -5.095 1.00 86.00 388 ALA A C 1
ATOM 3087 O O . ALA A 1 388 ? 3.178 0.467 -6.204 1.00 86.00 388 ALA A O 1
ATOM 3088 N N . ARG A 1 389 ? 3.385 2.070 -4.642 1.00 84.94 389 ARG A N 1
ATOM 3089 C CA . ARG A 1 389 ? 2.720 3.116 -5.436 1.00 84.94 389 ARG A CA 1
ATOM 3090 C C . ARG A 1 389 ? 3.587 3.551 -6.612 1.00 84.94 389 ARG A C 1
ATOM 3092 O O . ARG A 1 389 ? 3.073 3.709 -7.713 1.00 84.94 389 ARG A O 1
ATOM 3099 N N . GLN A 1 390 ? 4.897 3.679 -6.394 1.00 85.69 390 GLN A N 1
ATOM 3100 C CA . GLN A 1 390 ? 5.867 3.936 -7.455 1.00 85.69 390 GLN A CA 1
ATOM 3101 C C . GLN A 1 390 ? 5.832 2.834 -8.515 1.00 85.69 390 GLN A C 1
ATOM 3103 O O . GLN A 1 390 ? 5.833 3.153 -9.694 1.00 85.69 390 GLN A O 1
ATOM 3108 N N . ALA A 1 391 ? 5.752 1.558 -8.126 1.00 89.25 391 ALA A N 1
ATOM 3109 C CA . ALA A 1 391 ? 5.650 0.449 -9.072 1.00 89.25 391 ALA A CA 1
ATOM 3110 C C . ALA A 1 391 ? 4.391 0.559 -9.954 1.00 89.25 391 ALA A C 1
ATOM 3112 O O . ALA A 1 391 ? 4.495 0.431 -11.171 1.00 89.25 391 ALA A O 1
ATOM 3113 N N . SER A 1 392 ? 3.227 0.861 -9.367 1.00 88.06 392 SER A N 1
ATOM 3114 C CA . SER A 1 392 ? 1.985 1.099 -10.124 1.00 88.06 392 SER A CA 1
ATOM 3115 C C . SER A 1 392 ? 2.107 2.298 -11.079 1.00 88.06 392 SER A C 1
ATOM 3117 O O . SER A 1 392 ? 1.804 2.175 -12.265 1.00 88.06 392 SER A O 1
ATOM 3119 N N . ALA A 1 393 ? 2.642 3.427 -10.602 1.00 88.25 393 ALA A N 1
ATOM 3120 C CA . ALA A 1 393 ? 2.850 4.623 -11.421 1.00 88.25 393 ALA A CA 1
ATOM 3121 C C . ALA A 1 393 ? 3.848 4.387 -12.567 1.00 88.25 393 ALA A C 1
ATOM 3123 O O . ALA A 1 393 ? 3.613 4.810 -13.693 1.00 88.25 393 ALA A O 1
ATOM 3124 N N . ILE A 1 394 ? 4.944 3.672 -12.303 1.00 89.88 394 ILE A N 1
ATOM 3125 C CA . ILE A 1 394 ? 5.937 3.290 -13.311 1.00 89.88 394 ILE A CA 1
ATOM 3126 C C . ILE A 1 394 ? 5.290 2.476 -14.432 1.00 89.88 394 ILE A C 1
ATOM 3128 O O . ILE A 1 394 ? 5.551 2.740 -15.603 1.00 89.88 394 ILE A O 1
ATOM 3132 N N . LEU A 1 395 ? 4.438 1.509 -14.086 1.00 89.88 395 LEU A N 1
ATOM 3133 C CA . LEU A 1 395 ? 3.720 0.721 -15.083 1.00 89.88 395 LEU A CA 1
ATOM 3134 C C . LEU A 1 395 ? 2.746 1.585 -15.885 1.00 89.88 395 LEU A C 1
ATOM 3136 O O . LEU A 1 395 ? 2.710 1.457 -17.102 1.00 89.88 395 LEU A O 1
ATOM 3140 N N . TYR A 1 396 ? 2.020 2.497 -15.235 1.00 89.88 396 TYR A N 1
ATOM 3141 C CA . TYR A 1 396 ? 1.159 3.459 -15.924 1.00 89.88 396 TYR A CA 1
ATOM 3142 C C . TYR A 1 396 ? 1.940 4.284 -16.964 1.00 89.88 396 TYR A C 1
ATOM 3144 O O . TYR A 1 396 ? 1.585 4.269 -18.140 1.00 89.88 396 TYR A O 1
ATOM 3152 N N . PHE A 1 397 ? 3.048 4.918 -16.562 1.00 87.62 397 PHE A N 1
ATOM 3153 C CA . PHE A 1 397 ? 3.876 5.724 -17.470 1.00 87.62 397 PHE A CA 1
ATOM 3154 C C . PHE A 1 397 ? 4.484 4.894 -18.594 1.00 87.62 397 PHE A C 1
ATOM 3156 O O . PHE A 1 397 ? 4.595 5.355 -19.724 1.00 87.62 397 PHE A O 1
ATOM 3163 N N . PHE A 1 398 ? 4.873 3.653 -18.308 1.00 89.19 398 PHE A N 1
ATOM 3164 C CA . PHE A 1 398 ? 5.340 2.749 -19.346 1.00 89.19 398 PHE A CA 1
ATOM 3165 C C . PHE A 1 398 ? 4.274 2.513 -20.417 1.00 89.19 398 PHE A C 1
ATOM 3167 O O . PHE A 1 398 ? 4.608 2.523 -21.597 1.00 89.19 398 PHE A O 1
ATOM 3174 N N . PHE A 1 399 ? 3.008 2.343 -20.038 1.00 87.69 399 PHE A N 1
ATOM 3175 C CA . PHE A 1 399 ? 1.940 2.134 -21.015 1.00 87.69 399 PHE A CA 1
ATOM 3176 C C . PHE A 1 399 ? 1.507 3.401 -21.736 1.00 87.69 399 PHE A C 1
ATOM 3178 O O . PHE A 1 399 ? 1.200 3.320 -22.920 1.00 87.69 399 PHE A O 1
ATOM 3185 N N . GLU A 1 400 ? 1.584 4.556 -21.080 1.00 88.56 400 GLU A N 1
ATOM 3186 C CA . GLU A 1 400 ? 1.433 5.859 -21.738 1.00 88.56 400 GLU A CA 1
ATOM 3187 C C . GLU A 1 400 ? 2.469 6.012 -22.857 1.00 88.56 400 GLU A C 1
ATOM 3189 O O . GLU A 1 400 ? 2.145 6.328 -23.996 1.00 88.56 400 GLU A O 1
ATOM 3194 N N . GLU A 1 401 ? 3.715 5.648 -22.571 1.00 87.50 401 GLU A N 1
ATOM 3195 C CA . GLU A 1 401 ? 4.814 5.658 -23.532 1.00 87.50 401 GLU A CA 1
ATOM 3196 C C . GLU A 1 401 ? 4.638 4.627 -24.667 1.00 87.50 401 GLU A C 1
ATOM 3198 O O . GLU A 1 401 ? 4.925 4.915 -25.834 1.00 87.50 401 GLU A O 1
ATOM 3203 N N . VAL A 1 402 ? 4.140 3.428 -24.355 1.00 86.19 402 VAL A N 1
ATOM 3204 C CA . VAL A 1 402 ? 3.808 2.400 -25.358 1.00 86.19 402 VAL A CA 1
ATOM 3205 C C . VAL A 1 402 ? 2.709 2.898 -26.301 1.00 86.19 402 VAL A C 1
ATOM 3207 O O . VAL A 1 402 ? 2.829 2.709 -27.511 1.00 86.19 402 VAL A O 1
ATOM 3210 N N . GLU A 1 403 ? 1.670 3.543 -25.772 1.00 87.00 403 GLU A N 1
ATOM 3211 C CA . GLU A 1 403 ? 0.542 4.059 -26.548 1.00 87.00 403 GLU A CA 1
ATOM 3212 C C . GLU A 1 403 ? 0.930 5.274 -27.398 1.00 87.00 403 GLU A C 1
ATOM 3214 O O . GLU A 1 403 ? 0.749 5.255 -28.616 1.00 87.00 403 GLU A O 1
ATOM 3219 N N . GLU A 1 404 ? 1.523 6.303 -26.788 1.00 87.69 404 GLU A N 1
ATOM 3220 C CA . GLU A 1 404 ? 1.832 7.567 -27.466 1.00 87.69 404 GLU A CA 1
ATOM 3221 C C . GLU A 1 404 ? 2.973 7.439 -28.481 1.00 87.69 404 GLU A C 1
ATOM 3223 O O . GLU A 1 404 ? 2.960 8.073 -29.539 1.00 87.69 404 GLU A O 1
ATOM 3228 N N . HIS A 1 405 ? 3.992 6.637 -28.162 1.00 85.75 405 HIS A N 1
ATOM 3229 C CA . HIS A 1 405 ? 5.243 6.608 -28.923 1.00 85.75 405 HIS A CA 1
ATOM 3230 C C . HIS A 1 405 ? 5.537 5.246 -29.557 1.00 85.75 405 HIS A C 1
ATOM 3232 O O . HIS A 1 405 ? 6.560 5.096 -30.233 1.00 85.75 405 HIS A O 1
ATOM 3238 N N . GLY A 1 406 ? 4.668 4.248 -29.364 1.00 87.00 406 GLY A N 1
ATOM 3239 C CA . GLY A 1 406 ? 4.864 2.904 -29.903 1.00 87.00 406 GLY A CA 1
ATOM 3240 C C . GLY A 1 406 ? 6.107 2.218 -29.339 1.00 87.00 406 GLY A C 1
ATOM 3241 O O . GLY A 1 406 ? 6.763 1.463 -30.063 1.00 87.00 406 GLY A O 1
ATOM 3242 N N . ILE A 1 407 ? 6.473 2.534 -28.092 1.00 87.44 407 ILE A N 1
ATOM 3243 C CA . ILE A 1 407 ? 7.688 2.028 -27.454 1.00 87.44 407 ILE A CA 1
ATOM 3244 C C . ILE A 1 407 ? 7.531 0.550 -27.144 1.00 87.44 407 ILE A C 1
ATOM 3246 O O . ILE A 1 407 ? 6.541 0.125 -26.561 1.00 87.44 407 ILE A O 1
ATOM 3250 N N . ASP A 1 408 ? 8.532 -0.240 -27.517 1.00 89.75 408 ASP A N 1
ATOM 3251 C CA . ASP A 1 408 ? 8.536 -1.682 -27.273 1.00 89.75 408 ASP A CA 1
ATOM 3252 C C . ASP A 1 408 ? 9.467 -2.087 -26.128 1.00 89.75 408 ASP A C 1
ATOM 3254 O O . ASP A 1 408 ? 9.407 -3.223 -25.670 1.00 89.75 408 ASP A O 1
ATOM 3258 N N . CYS A 1 409 ? 10.324 -1.185 -25.645 1.00 92.56 409 CYS A N 1
ATOM 3259 C CA . CYS A 1 409 ? 11.362 -1.499 -24.670 1.00 92.56 409 CYS A CA 1
ATOM 3260 C C . CYS A 1 409 ? 11.660 -0.305 -23.755 1.00 92.56 409 CYS A C 1
ATOM 3262 O O . CYS A 1 409 ? 11.957 0.795 -24.228 1.00 92.56 409 CYS A O 1
ATOM 3264 N N . VAL A 1 410 ? 11.646 -0.552 -22.445 1.00 93.19 410 VAL A N 1
ATOM 3265 C CA . VAL A 1 410 ? 11.959 0.413 -21.387 1.00 93.19 410 VAL A CA 1
ATOM 3266 C C . VAL A 1 410 ? 13.074 -0.114 -20.489 1.00 93.19 410 VAL A C 1
ATOM 3268 O O . VAL A 1 410 ? 13.226 -1.321 -20.291 1.00 93.19 410 VAL A O 1
ATOM 3271 N N . SER A 1 411 ? 13.858 0.799 -19.918 1.00 94.00 411 SER A N 1
ATOM 3272 C CA . SER A 1 411 ? 14.835 0.467 -18.881 1.00 94.00 411 SER A CA 1
ATOM 3273 C C . SER A 1 411 ? 14.601 1.300 -17.625 1.00 94.00 411 SER A C 1
ATOM 3275 O O . SER A 1 411 ? 14.444 2.515 -17.686 1.00 94.00 411 SER A O 1
ATOM 3277 N N . TYR A 1 412 ? 14.600 0.644 -16.474 1.00 94.25 412 TYR A N 1
ATOM 3278 C CA . TYR A 1 412 ? 14.574 1.262 -15.152 1.00 94.25 412 TYR A CA 1
ATOM 3279 C C . TYR A 1 412 ? 15.972 1.141 -14.577 1.00 94.25 412 TYR A C 1
ATOM 3281 O O . TYR A 1 412 ? 16.450 0.025 -14.422 1.00 94.25 412 TYR A O 1
ATOM 3289 N N . VAL A 1 413 ? 16.656 2.249 -14.313 1.00 93.62 413 VAL A N 1
ATOM 3290 C CA . VAL A 1 413 ? 18.059 2.276 -13.886 1.00 93.62 413 VAL A CA 1
ATOM 3291 C C . VAL A 1 413 ? 18.149 2.902 -12.505 1.00 93.62 413 VAL A C 1
ATOM 3293 O O . VAL A 1 413 ? 17.627 3.981 -12.273 1.00 93.62 413 VAL A O 1
ATOM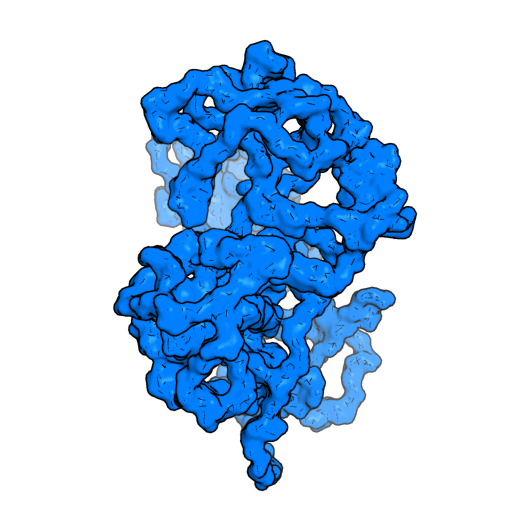 3296 N N . ASP A 1 414 ? 18.848 2.247 -11.593 1.00 93.75 414 ASP A N 1
ATOM 3297 C CA . ASP A 1 414 ? 19.210 2.809 -10.301 1.00 93.75 414 ASP A CA 1
ATOM 3298 C C . ASP A 1 414 ? 20.625 3.375 -10.425 1.00 93.75 414 ASP A C 1
ATOM 3300 O O . ASP A 1 414 ? 21.602 2.629 -10.577 1.00 93.75 414 ASP A O 1
ATOM 3304 N N . GLU A 1 415 ? 20.744 4.703 -10.385 1.00 91.44 415 GLU A N 1
ATOM 3305 C CA . GLU A 1 415 ? 22.044 5.364 -10.457 1.00 91.44 415 GLU A CA 1
ATOM 3306 C C . GLU A 1 415 ? 22.913 5.180 -9.198 1.00 91.44 415 GLU A C 1
ATOM 3308 O O . GLU A 1 415 ? 24.081 5.548 -9.205 1.00 91.44 415 GLU A O 1
ATOM 3313 N N . GLN A 1 416 ? 22.398 4.637 -8.099 1.00 91.06 416 GLN A N 1
ATOM 3314 C CA . GLN A 1 416 ? 23.200 4.390 -6.899 1.00 91.06 416 GLN A CA 1
ATOM 3315 C C . GLN A 1 416 ? 23.809 2.990 -6.924 1.00 91.06 416 GLN A C 1
ATOM 3317 O O . GLN A 1 416 ? 24.993 2.810 -6.635 1.00 91.06 416 GLN A O 1
ATOM 3322 N N . THR A 1 417 ? 23.010 1.995 -7.309 1.00 92.25 417 THR A N 1
ATOM 3323 C CA . THR A 1 417 ? 23.425 0.583 -7.292 1.00 92.25 417 THR A CA 1
ATOM 3324 C C . THR A 1 417 ? 23.934 0.075 -8.639 1.00 92.25 417 THR A C 1
ATOM 3326 O O . THR A 1 417 ? 24.399 -1.066 -8.727 1.00 92.25 417 THR A O 1
ATOM 3329 N N . TRP A 1 418 ? 23.839 0.907 -9.686 1.00 94.19 418 TRP A N 1
ATOM 3330 C CA . TRP A 1 418 ? 24.074 0.530 -11.082 1.00 94.19 418 TRP A CA 1
ATOM 3331 C C . TRP A 1 418 ? 23.357 -0.772 -11.426 1.00 94.19 418 TRP A C 1
ATOM 3333 O O . TRP A 1 418 ? 23.930 -1.672 -12.043 1.00 94.19 418 TRP A O 1
ATOM 3343 N N . ARG A 1 419 ? 22.102 -0.875 -10.987 1.00 94.50 419 ARG A N 1
ATOM 3344 C CA . ARG A 1 419 ? 21.175 -1.949 -11.331 1.00 94.50 419 ARG A CA 1
ATOM 3345 C C . ARG A 1 419 ? 20.198 -1.430 -12.373 1.00 94.50 419 ARG A C 1
ATOM 3347 O O . ARG A 1 419 ? 19.768 -0.282 -12.285 1.00 94.50 419 ARG A O 1
ATOM 3354 N N . ALA A 1 420 ? 19.858 -2.260 -13.348 1.00 95.19 420 ALA A N 1
ATOM 3355 C CA . ALA A 1 420 ? 18.787 -1.950 -14.274 1.00 95.19 420 ALA A CA 1
ATOM 3356 C C . ALA A 1 420 ? 17.821 -3.117 -14.447 1.00 95.19 420 ALA A C 1
ATOM 3358 O O . ALA A 1 420 ? 18.250 -4.266 -14.551 1.00 95.19 420 ALA A O 1
ATOM 3359 N N . LEU A 1 421 ? 16.530 -2.807 -14.526 1.00 95.69 421 LEU A N 1
ATOM 3360 C CA . LEU A 1 421 ? 15.474 -3.707 -14.970 1.00 95.69 421 LEU A CA 1
ATOM 3361 C C . LEU A 1 421 ? 15.040 -3.269 -16.368 1.00 95.69 421 LEU A C 1
ATOM 3363 O O . LEU A 1 421 ? 14.538 -2.164 -16.552 1.00 95.69 421 LEU A O 1
ATOM 3367 N N . ILE A 1 422 ? 15.252 -4.128 -17.355 1.00 94.94 422 ILE A N 1
ATOM 3368 C CA . ILE A 1 422 ? 14.871 -3.891 -18.746 1.00 94.94 422 ILE A CA 1
ATOM 3369 C C . ILE A 1 422 ? 13.604 -4.693 -19.010 1.00 94.94 422 ILE A C 1
ATOM 3371 O O . ILE A 1 422 ? 13.576 -5.888 -18.716 1.00 94.94 422 ILE A O 1
ATOM 3375 N N . VAL A 1 423 ? 12.572 -4.048 -19.547 1.00 95.19 423 VAL A N 1
ATOM 3376 C CA . VAL A 1 423 ? 11.270 -4.658 -19.841 1.00 95.19 423 VAL A CA 1
ATOM 3377 C C . VAL A 1 423 ? 10.911 -4.372 -21.294 1.00 95.19 423 VAL A C 1
ATOM 3379 O O . VAL A 1 423 ? 10.964 -3.228 -21.737 1.00 95.19 423 VAL A O 1
ATOM 3382 N N . ARG A 1 424 ? 10.558 -5.415 -22.040 1.00 93.75 424 ARG A N 1
ATOM 3383 C CA . ARG A 1 424 ? 10.184 -5.366 -23.452 1.00 93.75 424 ARG A CA 1
ATOM 3384 C C . ARG A 1 424 ? 8.770 -5.901 -23.637 1.00 93.75 424 ARG A C 1
ATOM 3386 O O . ARG A 1 424 ? 8.495 -7.018 -23.210 1.00 93.75 424 ARG A O 1
ATOM 3393 N N . VAL A 1 425 ? 7.903 -5.137 -24.296 1.00 94.00 425 VAL A N 1
ATOM 3394 C CA . VAL A 1 425 ? 6.554 -5.573 -24.685 1.00 94.00 425 VAL A CA 1
ATOM 3395 C C . VAL A 1 425 ? 6.655 -6.582 -25.823 1.00 94.00 425 VAL A C 1
ATOM 3397 O O . VAL A 1 425 ? 7.349 -6.350 -26.810 1.00 94.00 425 VAL A O 1
ATOM 3400 N N . LEU A 1 426 ? 5.956 -7.707 -25.682 1.00 93.62 426 LEU A N 1
ATOM 3401 C CA . LEU A 1 426 ? 5.858 -8.751 -26.706 1.00 93.62 426 LEU A CA 1
ATOM 3402 C C . LEU A 1 426 ? 4.551 -8.637 -27.474 1.00 93.62 426 LEU A C 1
ATOM 3404 O O . LEU A 1 426 ? 4.534 -8.624 -28.699 1.00 93.62 426 LEU A O 1
ATOM 3408 N N . SER A 1 427 ? 3.448 -8.574 -26.734 1.00 93.81 427 SER A N 1
ATOM 3409 C CA . SER A 1 427 ? 2.110 -8.361 -27.272 1.00 93.81 427 SER A CA 1
ATOM 3410 C C . SER A 1 427 ? 1.172 -7.913 -26.157 1.00 93.81 427 SER A C 1
ATOM 3412 O O . SER A 1 427 ? 1.474 -8.083 -24.974 1.00 93.81 427 SER A O 1
ATOM 3414 N N . VAL A 1 428 ? 0.026 -7.362 -26.541 1.00 94.25 428 VAL A N 1
ATOM 3415 C CA . VAL A 1 428 ? -1.061 -7.034 -25.621 1.00 94.25 428 VAL A CA 1
ATOM 3416 C C . VAL A 1 428 ? -2.253 -7.917 -25.966 1.00 94.25 428 VAL A C 1
ATOM 3418 O O . VAL A 1 428 ? -2.672 -7.987 -27.122 1.00 94.25 428 VAL A O 1
ATOM 3421 N N . ARG A 1 429 ? -2.771 -8.623 -24.966 1.00 95.31 429 ARG A N 1
ATOM 3422 C CA . ARG A 1 429 ? -3.907 -9.543 -25.065 1.00 95.31 429 ARG A CA 1
ATOM 3423 C C . ARG A 1 429 ? -5.030 -9.066 -24.155 1.00 95.31 429 ARG A C 1
ATOM 3425 O O . ARG A 1 429 ? -4.758 -8.340 -23.211 1.00 95.31 429 ARG A O 1
ATOM 3432 N N . MET A 1 430 ? -6.265 -9.471 -24.408 1.00 95.38 430 MET A N 1
ATOM 3433 C CA . MET A 1 430 ? -7.404 -9.152 -23.543 1.00 95.38 430 MET A CA 1
ATOM 3434 C C . MET A 1 430 ? -7.810 -10.401 -22.756 1.00 95.38 430 MET A C 1
ATOM 3436 O O . MET A 1 430 ? -8.039 -11.452 -23.353 1.00 95.38 430 MET A O 1
ATOM 3440 N N . ILE A 1 431 ? -7.849 -10.303 -21.424 1.00 94.00 431 ILE A N 1
ATOM 3441 C CA . ILE A 1 431 ? -8.340 -11.385 -20.547 1.00 94.00 431 ILE A CA 1
ATOM 3442 C C . ILE A 1 431 ? -9.868 -11.416 -20.558 1.00 94.00 431 ILE A C 1
ATOM 3444 O O . ILE A 1 431 ? -10.474 -12.480 -20.623 1.00 94.00 431 ILE A O 1
ATOM 3448 N N . ASP A 1 432 ? -10.472 -10.234 -20.490 1.00 92.81 432 ASP A N 1
ATOM 3449 C CA . ASP A 1 432 ? -11.901 -9.985 -20.647 1.00 92.81 432 ASP A CA 1
ATOM 3450 C C . ASP A 1 432 ? -12.095 -8.736 -21.530 1.00 92.81 432 ASP A C 1
ATOM 3452 O O . ASP A 1 432 ? -11.130 -8.222 -22.093 1.00 92.81 432 ASP A O 1
ATOM 3456 N N . GLU A 1 433 ? -13.325 -8.244 -21.677 1.00 92.44 433 GLU A N 1
ATOM 3457 C CA . GLU A 1 433 ? -13.640 -7.088 -22.537 1.00 92.44 433 GLU A CA 1
ATOM 3458 C C . GLU A 1 433 ? -12.932 -5.782 -22.121 1.00 92.44 433 GLU A C 1
ATOM 3460 O O . GLU A 1 433 ? -12.774 -4.883 -22.945 1.00 92.44 433 GLU A O 1
ATOM 3465 N N . ASP A 1 434 ? -12.481 -5.678 -20.866 1.00 90.88 434 ASP A N 1
ATOM 3466 C CA . ASP A 1 434 ? -11.989 -4.440 -20.250 1.00 90.88 434 ASP A CA 1
ATOM 3467 C C . ASP A 1 434 ? -10.552 -4.540 -19.707 1.00 90.88 434 ASP A C 1
ATOM 3469 O O . ASP A 1 434 ? -9.984 -3.528 -19.289 1.00 90.88 434 ASP A O 1
ATOM 3473 N N . THR A 1 435 ? -9.962 -5.739 -19.664 1.00 91.88 435 THR A N 1
ATOM 3474 C CA . THR A 1 435 ? -8.708 -6.001 -18.945 1.00 91.88 435 THR A CA 1
ATOM 3475 C C . THR A 1 435 ? -7.603 -6.457 -19.899 1.00 91.88 435 THR A C 1
ATOM 3477 O O . THR A 1 435 ? -7.539 -7.639 -20.261 1.00 91.88 435 THR A O 1
ATOM 3480 N N . PRO A 1 436 ? -6.676 -5.557 -20.265 1.00 94.31 436 PRO A N 1
ATOM 3481 C CA . PRO A 1 436 ? -5.505 -5.917 -21.032 1.00 94.31 436 PRO A CA 1
ATOM 3482 C C . PRO A 1 436 ? -4.469 -6.622 -20.155 1.00 94.31 436 PRO A C 1
ATOM 3484 O O . PRO A 1 436 ? -4.177 -6.227 -19.026 1.00 94.31 436 PRO A O 1
ATOM 3487 N N . MET A 1 437 ? -3.867 -7.650 -20.735 1.00 95.00 437 MET A N 1
ATOM 3488 C CA . MET A 1 437 ? -2.694 -8.360 -20.264 1.00 95.00 437 MET A CA 1
ATOM 3489 C C . MET A 1 437 ? -1.544 -8.090 -21.223 1.00 95.00 437 MET A C 1
ATOM 3491 O O . MET A 1 437 ? -1.584 -8.453 -22.400 1.00 95.00 437 MET A O 1
ATOM 3495 N N . VAL A 1 438 ? -0.489 -7.472 -20.713 1.00 94.94 438 VAL A N 1
ATOM 3496 C CA . VAL A 1 438 ? 0.681 -7.115 -21.514 1.00 94.94 438 VAL A CA 1
ATOM 3497 C C . VAL A 1 438 ? 1.742 -8.182 -21.309 1.00 94.94 438 VAL A C 1
ATOM 3499 O O . VAL A 1 438 ? 2.354 -8.251 -20.246 1.00 94.94 438 VAL A O 1
ATOM 3502 N N . LEU A 1 439 ? 1.969 -9.015 -22.323 1.00 96.25 439 LEU A N 1
ATOM 3503 C CA . LEU A 1 439 ? 3.058 -9.987 -22.313 1.00 96.25 439 LEU A CA 1
ATOM 3504 C C . LEU A 1 439 ? 4.389 -9.254 -22.438 1.00 96.25 439 LEU A C 1
ATOM 3506 O O . LEU A 1 439 ? 4.569 -8.441 -23.350 1.00 96.25 439 LEU A O 1
ATOM 3510 N N . VAL A 1 440 ? 5.332 -9.566 -21.552 1.00 96.38 440 VAL A N 1
ATOM 3511 C CA . VAL A 1 440 ? 6.643 -8.919 -21.518 1.00 96.38 440 VAL A CA 1
ATOM 3512 C C . VAL A 1 440 ? 7.783 -9.928 -21.416 1.00 96.38 440 VAL A C 1
ATOM 3514 O O . VAL A 1 440 ? 7.680 -10.957 -20.747 1.00 96.38 440 VAL A O 1
ATOM 3517 N N . ALA A 1 441 ? 8.906 -9.592 -22.043 1.00 95.88 441 ALA A N 1
ATOM 3518 C CA . ALA A 1 441 ? 10.205 -10.157 -21.710 1.00 95.88 441 ALA A CA 1
ATOM 3519 C C . ALA A 1 441 ? 10.941 -9.172 -20.803 1.00 95.88 441 ALA A C 1
ATOM 3521 O O . ALA A 1 441 ? 10.940 -7.968 -21.056 1.00 95.88 441 ALA A O 1
ATOM 3522 N N . TYR A 1 442 ? 11.584 -9.656 -19.749 1.00 96.06 442 TYR A N 1
ATOM 3523 C CA . TYR A 1 442 ? 12.314 -8.795 -18.828 1.00 96.06 442 TYR A CA 1
ATOM 3524 C C . TYR A 1 442 ? 13.647 -9.394 -18.395 1.00 96.06 442 TYR A C 1
ATOM 3526 O O . TYR A 1 442 ? 13.854 -10.610 -18.408 1.00 96.06 442 TYR A O 1
ATOM 3534 N N . ARG A 1 443 ? 14.574 -8.519 -18.004 1.00 94.38 443 ARG A N 1
ATOM 3535 C CA . ARG A 1 443 ? 15.887 -8.902 -17.483 1.00 94.38 443 ARG A CA 1
ATOM 3536 C C . ARG A 1 443 ? 16.384 -7.874 -16.480 1.00 94.38 443 ARG A C 1
ATOM 3538 O O . ARG A 1 443 ? 16.346 -6.676 -16.745 1.00 94.38 443 ARG A O 1
ATOM 3545 N N . ALA A 1 444 ? 16.900 -8.353 -15.353 1.00 94.94 444 ALA A N 1
ATOM 3546 C CA . ALA A 1 444 ? 17.628 -7.531 -14.398 1.00 94.94 444 ALA A CA 1
ATOM 3547 C C . ALA A 1 444 ? 19.138 -7.702 -14.601 1.00 94.94 444 ALA A C 1
ATOM 3549 O O . ALA A 1 444 ? 19.639 -8.822 -14.711 1.00 94.94 444 ALA A O 1
ATOM 3550 N N . VAL A 1 445 ? 19.867 -6.593 -14.641 1.00 94.69 445 VAL A N 1
ATOM 3551 C CA . VAL A 1 445 ? 21.324 -6.569 -14.796 1.00 94.69 445 VAL A CA 1
ATOM 3552 C C . VAL A 1 445 ? 21.957 -5.663 -13.756 1.00 94.69 445 VAL A C 1
ATOM 3554 O O . VAL A 1 445 ? 21.361 -4.673 -13.329 1.00 94.69 445 VAL A O 1
ATOM 3557 N N . GLN A 1 446 ? 23.190 -5.974 -13.364 1.00 94.94 446 GLN A N 1
ATOM 3558 C CA . GLN A 1 446 ? 23.985 -5.096 -12.516 1.00 94.94 446 GLN A CA 1
ATOM 3559 C C . GLN A 1 446 ? 25.357 -4.872 -13.144 1.00 94.94 446 GLN A C 1
ATOM 3561 O O . GLN A 1 446 ? 26.075 -5.814 -13.486 1.00 94.94 446 GLN A O 1
ATOM 3566 N N . ALA A 1 447 ? 25.720 -3.606 -13.317 1.00 93.50 447 ALA A N 1
ATOM 3567 C CA . ALA A 1 447 ? 27.000 -3.228 -13.889 1.00 93.50 447 ALA A CA 1
ATOM 3568 C C . ALA A 1 447 ? 27.997 -2.865 -12.791 1.00 93.50 447 ALA A C 1
ATOM 3570 O O . ALA A 1 447 ? 27.636 -2.362 -11.730 1.00 93.50 447 ALA A O 1
ATOM 3571 N N . LYS A 1 448 ? 29.287 -3.035 -13.086 1.00 93.38 448 LYS A N 1
ATOM 3572 C CA . LYS A 1 448 ? 30.367 -2.616 -12.177 1.00 93.38 448 LYS A CA 1
ATOM 3573 C C . LYS A 1 448 ? 30.449 -1.094 -12.004 1.00 93.38 448 LYS A C 1
ATOM 3575 O O . LYS A 1 448 ? 30.996 -0.618 -11.015 1.00 93.38 448 LYS A O 1
ATOM 3580 N N . ASN A 1 449 ? 29.973 -0.321 -12.985 1.00 93.69 449 ASN A N 1
ATOM 3581 C CA . ASN A 1 449 ? 30.028 1.141 -12.979 1.00 93.69 449 ASN A CA 1
ATOM 3582 C C . ASN A 1 449 ? 28.981 1.778 -13.913 1.00 93.69 449 ASN A C 1
ATOM 3584 O O . ASN A 1 449 ? 28.433 1.124 -14.805 1.00 93.69 449 ASN A O 1
ATOM 3588 N N . LYS A 1 450 ? 28.778 3.096 -13.754 1.00 92.75 450 LYS A N 1
ATOM 3589 C CA . LYS A 1 450 ? 27.838 3.916 -14.541 1.00 92.75 450 LYS A CA 1
ATOM 3590 C C . LYS A 1 450 ? 28.036 3.818 -16.055 1.00 92.75 450 LYS A C 1
ATOM 3592 O O . LYS A 1 450 ? 27.056 3.755 -16.792 1.00 92.75 450 LYS A O 1
ATOM 3597 N N . ASN A 1 451 ? 29.284 3.837 -16.529 1.00 92.62 451 ASN A N 1
ATOM 3598 C CA . ASN A 1 451 ? 29.573 3.833 -17.967 1.00 92.62 451 ASN A CA 1
ATOM 3599 C C . ASN A 1 451 ? 29.190 2.493 -18.597 1.00 92.62 451 ASN A C 1
ATOM 3601 O O . ASN A 1 451 ? 28.529 2.485 -19.628 1.00 92.62 451 ASN A O 1
ATOM 3605 N N . SER A 1 452 ? 29.524 1.388 -17.925 1.00 92.56 452 SER A N 1
ATOM 3606 C CA . SER A 1 452 ? 29.172 0.034 -18.368 1.00 92.56 452 SER A CA 1
ATOM 3607 C C . SER A 1 452 ? 27.656 -0.168 -18.367 1.00 92.56 452 SER A C 1
ATOM 3609 O O . SER A 1 452 ? 27.116 -0.720 -19.320 1.00 92.56 452 SER A O 1
ATOM 3611 N N . MET A 1 453 ? 26.951 0.346 -17.345 1.00 93.56 453 MET A N 1
ATOM 3612 C CA . MET A 1 453 ? 25.484 0.314 -17.315 1.00 93.56 453 MET A CA 1
ATOM 3613 C C . MET A 1 453 ? 24.888 1.081 -18.494 1.00 93.56 453 MET A C 1
ATOM 3615 O O . MET A 1 453 ? 24.049 0.562 -19.222 1.00 93.56 453 MET A O 1
ATOM 3619 N N . ARG A 1 454 ? 25.342 2.320 -18.705 1.00 90.81 454 ARG A N 1
ATOM 3620 C CA . ARG A 1 454 ? 24.845 3.170 -19.787 1.00 90.81 454 ARG A CA 1
ATOM 3621 C C . ARG A 1 454 ? 25.097 2.539 -21.151 1.00 90.81 454 ARG A C 1
ATOM 3623 O O . ARG A 1 454 ? 24.191 2.523 -21.972 1.00 90.81 454 ARG A O 1
ATOM 3630 N N . GLU A 1 455 ? 26.305 2.045 -21.395 1.00 91.75 455 GLU A N 1
ATOM 3631 C CA . GLU A 1 455 ? 26.658 1.394 -22.656 1.00 91.75 455 GLU A CA 1
ATOM 3632 C C . GLU A 1 455 ? 25.786 0.162 -22.908 1.00 91.75 455 GLU A C 1
ATOM 3634 O O . GLU A 1 455 ? 25.245 0.002 -24.001 1.00 91.75 455 GLU A O 1
ATOM 3639 N N . TYR A 1 456 ? 25.572 -0.662 -21.882 1.00 90.56 456 TYR A N 1
ATOM 3640 C CA . TYR A 1 456 ? 24.718 -1.835 -21.992 1.00 90.56 456 TYR A CA 1
ATOM 3641 C C . TYR A 1 456 ? 23.259 -1.506 -22.254 1.00 90.56 456 TYR A C 1
ATOM 3643 O O . TYR A 1 456 ? 22.658 -2.082 -23.159 1.00 90.56 456 TYR A O 1
ATOM 3651 N N . VAL A 1 457 ? 22.692 -0.590 -21.466 1.00 90.88 457 VAL A N 1
ATOM 3652 C CA . VAL A 1 457 ? 21.304 -0.158 -21.619 1.00 90.88 457 VAL A CA 1
ATOM 3653 C C . VAL A 1 457 ? 21.119 0.400 -23.020 1.00 90.88 457 VAL A C 1
ATOM 3655 O O . VAL A 1 457 ? 20.267 -0.106 -23.738 1.00 90.88 457 VAL A O 1
ATOM 3658 N N . MET A 1 458 ? 21.986 1.322 -23.459 1.00 89.88 458 MET A N 1
ATOM 3659 C CA . MET A 1 458 ? 21.945 1.882 -24.813 1.00 89.88 458 MET A CA 1
ATOM 3660 C C . MET A 1 458 ? 22.010 0.791 -25.880 1.00 89.88 458 MET A C 1
ATOM 3662 O O . MET A 1 458 ? 21.173 0.787 -26.774 1.00 89.88 458 MET A O 1
ATOM 3666 N N . LYS A 1 459 ? 22.943 -0.164 -25.775 1.00 89.19 459 LYS A N 1
ATOM 3667 C CA . LYS A 1 459 ? 23.064 -1.278 -26.729 1.00 89.19 459 LYS A CA 1
ATOM 3668 C C . LYS A 1 459 ? 21.813 -2.164 -26.751 1.00 89.19 459 LYS A C 1
ATOM 3670 O O . LYS A 1 459 ? 21.404 -2.607 -27.817 1.00 89.19 459 LYS A O 1
ATOM 3675 N N . THR A 1 460 ? 21.202 -2.405 -25.593 1.00 86.94 460 THR A N 1
ATOM 3676 C CA . THR A 1 460 ? 20.029 -3.283 -25.449 1.00 86.94 460 THR A CA 1
ATOM 3677 C C . THR A 1 460 ? 18.742 -2.616 -25.946 1.00 86.94 460 THR A C 1
ATOM 3679 O O . THR A 1 460 ? 17.884 -3.291 -26.515 1.00 86.94 460 THR A O 1
ATOM 3682 N N . ILE A 1 461 ? 18.620 -1.294 -25.784 1.00 87.00 461 ILE A N 1
ATOM 3683 C CA . ILE A 1 461 ? 17.458 -0.500 -26.220 1.00 87.00 461 ILE A CA 1
ATOM 3684 C C . ILE A 1 461 ? 17.643 0.157 -27.595 1.00 87.00 461 ILE A C 1
ATOM 3686 O O . ILE A 1 461 ? 16.792 0.938 -27.993 1.00 87.00 461 ILE A O 1
ATOM 3690 N N . SER A 1 462 ? 18.723 -0.127 -28.336 1.00 79.12 462 SER A N 1
ATOM 3691 C CA . SER A 1 462 ? 19.044 0.518 -29.631 1.00 79.12 462 SER A CA 1
ATOM 3692 C C . SER A 1 462 ? 18.044 0.232 -30.773 1.00 79.12 462 SER A C 1
ATOM 3694 O O . SER A 1 462 ? 18.352 0.483 -31.938 1.00 79.12 462 SER A O 1
ATOM 3696 N N . THR A 1 463 ? 16.853 -0.297 -30.486 1.00 76.69 463 THR A N 1
ATOM 3697 C CA . THR A 1 463 ? 15.771 -0.375 -31.469 1.00 76.69 463 THR A CA 1
ATOM 3698 C C . THR A 1 463 ? 15.251 1.041 -31.767 1.00 76.69 463 THR A C 1
ATOM 3700 O O . THR A 1 463 ? 15.254 1.893 -30.878 1.00 76.69 463 THR A O 1
ATOM 3703 N N . PRO A 1 464 ? 14.752 1.325 -32.986 1.00 73.38 464 PRO A N 1
ATOM 3704 C CA . PRO A 1 464 ? 14.138 2.620 -33.315 1.00 73.38 464 PRO A CA 1
ATOM 3705 C C . PRO A 1 464 ? 12.981 3.024 -32.384 1.00 73.38 464 PRO A C 1
ATOM 3707 O O . PRO A 1 464 ? 12.606 4.191 -32.347 1.00 73.38 464 PRO A O 1
ATOM 3710 N N . LYS A 1 465 ? 12.419 2.048 -31.658 1.00 79.62 465 LYS A N 1
ATOM 3711 C CA . LYS A 1 465 ? 11.294 2.171 -30.726 1.00 79.62 465 LYS A CA 1
ATOM 3712 C C . LYS A 1 465 ? 11.701 2.054 -29.248 1.00 79.62 465 LYS A C 1
ATOM 3714 O O . LYS A 1 465 ? 10.835 2.068 -28.382 1.00 79.62 465 LYS A O 1
ATOM 3719 N N . GLY A 1 466 ? 12.990 1.932 -28.932 1.00 71.81 466 GLY A N 1
ATOM 3720 C CA . GLY A 1 466 ? 13.454 1.877 -27.546 1.00 71.81 466 GLY A CA 1
ATOM 3721 C C . GLY A 1 466 ? 13.514 3.270 -26.921 1.00 71.81 466 GLY A C 1
ATOM 3722 O O . GLY A 1 466 ? 14.035 4.205 -27.534 1.00 71.81 466 GLY A O 1
ATOM 3723 N N . ARG A 1 467 ? 13.010 3.421 -25.688 1.00 70.94 467 ARG A N 1
ATOM 3724 C CA . ARG A 1 467 ? 13.053 4.697 -24.951 1.00 70.94 467 ARG A CA 1
ATOM 3725 C C . ARG A 1 467 ? 13.752 4.609 -23.597 1.00 70.94 467 ARG A C 1
ATOM 3727 O O . ARG A 1 467 ? 14.230 3.569 -23.150 1.00 70.94 467 ARG A O 1
ATOM 3734 N N . THR A 1 468 ? 13.857 5.808 -23.033 1.00 65.25 468 THR A N 1
ATOM 3735 C CA . THR A 1 468 ? 14.678 6.318 -21.937 1.00 65.25 468 THR A CA 1
ATOM 3736 C C . THR A 1 468 ? 14.829 5.398 -20.724 1.00 65.25 468 THR A C 1
ATOM 3738 O O . THR A 1 468 ? 13.922 4.673 -20.330 1.00 65.25 468 THR A O 1
ATOM 3741 N N . ALA A 1 469 ? 15.998 5.503 -20.090 1.00 72.25 469 ALA A N 1
ATOM 3742 C CA . ALA A 1 469 ? 16.235 5.012 -18.743 1.00 72.25 469 ALA A CA 1
ATOM 3743 C C . ALA A 1 469 ? 15.483 5.878 -17.719 1.00 72.25 469 ALA A C 1
ATOM 3745 O O . ALA A 1 469 ? 15.840 7.043 -17.525 1.00 72.25 469 ALA A O 1
ATOM 3746 N N . PHE A 1 470 ? 14.477 5.321 -17.051 1.00 84.38 470 PHE A N 1
ATOM 3747 C CA . PHE A 1 470 ? 13.861 5.949 -15.883 1.00 84.38 470 PHE A CA 1
ATOM 3748 C C . PHE A 1 470 ? 14.758 5.728 -14.668 1.00 84.38 470 PHE A C 1
ATOM 3750 O O . PHE A 1 470 ? 15.195 4.602 -14.434 1.00 84.38 470 PHE A O 1
ATOM 3757 N N . ASN A 1 471 ? 15.042 6.774 -13.884 1.00 90.19 471 ASN A N 1
ATOM 3758 C CA . ASN A 1 471 ? 15.710 6.563 -12.601 1.00 90.19 471 ASN A CA 1
ATOM 3759 C C . ASN A 1 471 ? 14.735 5.821 -11.676 1.00 90.19 471 ASN A C 1
ATOM 3761 O O . ASN A 1 471 ? 13.601 6.253 -11.500 1.00 90.19 471 ASN A O 1
ATOM 3765 N N . THR A 1 472 ? 15.110 4.680 -11.121 1.00 91.81 472 THR A N 1
ATOM 3766 C CA . THR A 1 472 ? 14.199 3.881 -10.292 1.00 91.81 472 THR A CA 1
ATOM 3767 C C . THR A 1 472 ? 14.996 3.183 -9.203 1.00 91.81 472 THR A C 1
ATOM 3769 O O . THR A 1 472 ? 15.922 2.449 -9.553 1.00 91.81 472 THR A O 1
ATOM 3772 N N . PRO A 1 473 ? 14.649 3.350 -7.912 1.00 93.25 473 PRO A N 1
ATOM 3773 C CA . PRO A 1 473 ? 15.357 2.689 -6.819 1.00 93.25 473 PRO A CA 1
ATOM 3774 C C . PRO A 1 473 ? 15.413 1.166 -6.991 1.00 93.25 473 PRO A C 1
ATOM 3776 O O . PRO A 1 473 ? 14.450 0.543 -7.450 1.00 93.25 473 PRO A O 1
ATOM 3779 N N . ALA A 1 474 ? 16.519 0.536 -6.582 1.00 93.81 474 ALA A N 1
ATOM 3780 C CA . ALA A 1 474 ? 16.679 -0.915 -6.677 1.00 93.81 474 ALA A CA 1
ATOM 3781 C C . ALA A 1 474 ? 15.564 -1.697 -5.968 1.00 93.81 474 ALA A C 1
ATOM 3783 O O . ALA A 1 474 ? 15.189 -2.766 -6.451 1.00 93.81 474 ALA A O 1
ATOM 3784 N N . VAL A 1 475 ? 15.025 -1.184 -4.855 1.00 94.56 475 VAL A N 1
ATOM 3785 C CA . VAL A 1 475 ? 13.909 -1.816 -4.128 1.00 94.56 475 VAL A CA 1
ATOM 3786 C C . VAL A 1 475 ? 12.665 -1.885 -5.021 1.00 94.56 475 VAL A C 1
ATOM 3788 O O . VAL A 1 475 ? 12.118 -2.970 -5.216 1.00 94.56 475 VAL A O 1
ATOM 3791 N N . THR A 1 476 ? 12.292 -0.781 -5.671 1.00 94.50 476 THR A N 1
ATOM 3792 C CA . THR A 1 476 ? 11.181 -0.721 -6.637 1.00 94.50 476 THR A CA 1
ATOM 3793 C C . THR A 1 476 ? 11.406 -1.652 -7.825 1.00 94.50 476 THR A C 1
ATOM 3795 O O . THR A 1 476 ? 10.506 -2.405 -8.196 1.00 94.50 476 THR A O 1
ATOM 3798 N N . GLN A 1 477 ? 12.627 -1.703 -8.371 1.00 95.12 477 GLN A N 1
ATOM 3799 C CA . GLN A 1 477 ? 12.962 -2.654 -9.438 1.00 95.12 477 GLN A CA 1
ATOM 3800 C C . GLN A 1 477 ? 12.831 -4.119 -8.990 1.00 95.12 477 GLN A C 1
ATOM 3802 O O . GLN A 1 477 ? 12.403 -4.960 -9.775 1.00 95.12 477 GLN A O 1
ATOM 3807 N N . LYS A 1 478 ? 13.208 -4.455 -7.750 1.00 95.75 478 LYS A N 1
ATOM 3808 C CA . LYS A 1 478 ? 13.060 -5.814 -7.198 1.00 95.75 478 LYS A CA 1
ATOM 3809 C C . LYS A 1 478 ? 11.592 -6.186 -6.975 1.00 95.75 478 LYS A C 1
ATOM 3811 O O . LYS A 1 478 ? 11.229 -7.327 -7.246 1.00 95.75 478 LYS A O 1
ATOM 3816 N N . VAL A 1 479 ? 10.752 -5.244 -6.533 1.00 95.62 479 VAL A N 1
ATOM 3817 C CA . VAL A 1 479 ? 9.296 -5.451 -6.424 1.00 95.62 479 VAL A CA 1
ATOM 3818 C C . VAL A 1 479 ? 8.684 -5.701 -7.803 1.00 95.62 479 VAL A C 1
ATOM 3820 O O . VAL A 1 479 ? 7.941 -6.666 -7.960 1.00 95.62 479 VAL A O 1
ATOM 3823 N N . LEU A 1 480 ? 9.052 -4.911 -8.819 1.00 96.00 480 LEU A N 1
ATOM 3824 C CA . LEU A 1 480 ? 8.625 -5.141 -10.205 1.00 96.00 480 LEU A CA 1
ATOM 3825 C C . LEU A 1 480 ? 9.117 -6.493 -10.742 1.00 96.00 480 LEU A C 1
ATOM 3827 O O . LEU A 1 480 ? 8.353 -7.211 -11.376 1.00 96.00 480 LEU A O 1
ATOM 3831 N N . GLU A 1 481 ? 10.363 -6.884 -10.463 1.00 96.19 481 GLU A N 1
ATOM 3832 C CA . GLU A 1 481 ? 10.882 -8.193 -10.876 1.00 96.19 481 GLU A CA 1
ATOM 3833 C C . GLU A 1 481 ? 10.124 -9.352 -10.204 1.00 96.19 481 GLU A C 1
ATOM 3835 O O . GLU A 1 481 ? 9.825 -10.349 -10.861 1.00 96.19 481 GLU A O 1
ATOM 3840 N N . MET A 1 482 ? 9.793 -9.224 -8.914 1.00 96.00 482 MET A N 1
ATOM 3841 C CA . MET A 1 482 ? 8.987 -10.203 -8.175 1.00 96.00 482 MET A CA 1
ATOM 3842 C C . MET A 1 482 ? 7.567 -10.294 -8.733 1.00 96.00 482 MET A C 1
ATOM 3844 O O . MET A 1 482 ? 7.069 -11.393 -8.949 1.00 96.00 482 MET A O 1
ATOM 3848 N N . TYR A 1 483 ? 6.948 -9.149 -9.014 1.00 96.00 483 TYR A N 1
ATOM 3849 C CA . TYR A 1 483 ? 5.642 -9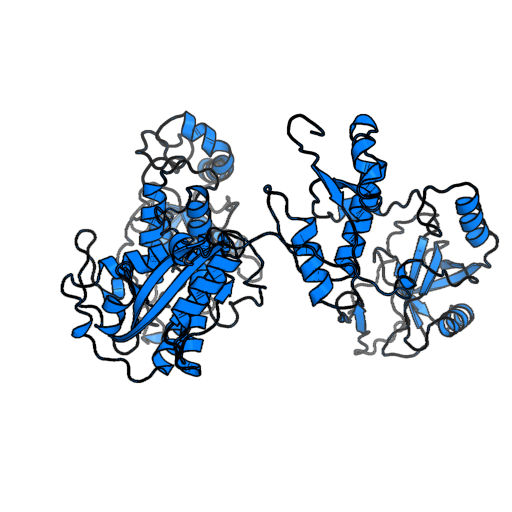.060 -9.652 1.00 96.00 483 TYR A CA 1
ATOM 3850 C C . TYR A 1 483 ? 5.622 -9.755 -11.026 1.00 96.00 483 TYR A C 1
ATOM 3852 O O . TYR A 1 483 ? 4.767 -10.600 -11.289 1.00 96.00 483 TYR A O 1
ATOM 3860 N N . LEU A 1 484 ? 6.614 -9.472 -11.874 1.00 96.69 484 LEU A N 1
ATOM 3861 C CA . LEU A 1 484 ? 6.749 -10.101 -13.189 1.00 96.69 484 LEU A CA 1
ATOM 3862 C C . LEU A 1 484 ? 7.013 -11.607 -13.090 1.00 96.69 484 LEU A C 1
ATOM 3864 O O . LEU A 1 484 ? 6.465 -12.367 -13.882 1.00 96.69 484 LEU A O 1
ATOM 3868 N N . ALA A 1 485 ? 7.809 -12.047 -12.111 1.00 95.88 485 ALA A N 1
ATOM 3869 C CA . ALA A 1 485 ? 8.072 -13.465 -11.874 1.00 95.88 485 ALA A CA 1
ATOM 3870 C C . ALA A 1 485 ? 6.821 -14.215 -11.390 1.00 95.88 485 ALA A C 1
ATOM 3872 O O . ALA A 1 485 ? 6.554 -15.318 -11.862 1.00 95.88 485 ALA A O 1
ATOM 3873 N N . LEU A 1 486 ? 6.042 -13.604 -10.489 1.00 94.75 486 LEU A N 1
ATOM 3874 C CA . LEU A 1 486 ? 4.770 -14.147 -10.007 1.00 94.75 486 LEU A CA 1
ATOM 3875 C C . LEU A 1 486 ? 3.796 -14.378 -11.167 1.00 94.75 486 LEU A C 1
ATOM 3877 O O . LEU A 1 486 ? 3.158 -15.425 -11.243 1.00 94.75 486 LEU A O 1
ATOM 3881 N N . ASN A 1 487 ? 3.715 -13.423 -12.091 1.00 96.00 487 ASN A N 1
ATOM 3882 C CA . ASN A 1 487 ? 2.867 -13.545 -13.271 1.00 96.00 487 ASN A CA 1
ATOM 3883 C C . ASN A 1 487 ? 3.454 -14.509 -14.309 1.00 96.00 487 ASN A C 1
ATOM 3885 O O . ASN A 1 487 ? 2.722 -15.295 -14.897 1.00 96.00 487 ASN A O 1
ATOM 3889 N N . GLY A 1 488 ? 4.775 -14.533 -14.489 1.00 96.06 488 GLY A N 1
ATOM 3890 C CA . GLY A 1 488 ? 5.453 -15.501 -15.354 1.00 96.06 488 GLY A CA 1
ATOM 3891 C C . GLY A 1 488 ? 5.199 -16.953 -14.958 1.00 96.06 488 GLY A C 1
ATOM 3892 O O . GLY A 1 488 ? 5.004 -17.788 -15.834 1.00 96.06 488 GLY A O 1
ATOM 3893 N N . ALA A 1 489 ? 5.087 -17.244 -13.659 1.00 94.75 489 ALA A N 1
ATOM 3894 C CA . ALA A 1 489 ? 4.750 -18.582 -13.166 1.00 94.75 489 ALA A CA 1
ATOM 3895 C C . ALA A 1 489 ? 3.344 -19.065 -13.585 1.00 94.75 489 ALA A C 1
ATOM 3897 O O . ALA A 1 489 ? 3.048 -20.250 -13.463 1.00 94.75 489 ALA A O 1
ATOM 3898 N N . ARG A 1 490 ? 2.482 -18.160 -14.069 1.00 94.38 490 ARG A N 1
ATOM 3899 C CA . ARG A 1 490 ? 1.137 -18.463 -14.582 1.00 94.38 490 ARG A CA 1
ATOM 3900 C C . ARG A 1 490 ? 1.106 -18.662 -16.092 1.00 94.38 490 ARG A C 1
ATOM 3902 O O . ARG A 1 490 ? 0.060 -19.010 -16.624 1.00 94.38 490 ARG A O 1
ATOM 3909 N N . LEU A 1 491 ? 2.194 -18.404 -16.809 1.00 95.38 491 LEU A N 1
ATOM 3910 C CA . LEU A 1 491 ? 2.243 -18.719 -18.233 1.00 95.38 491 LEU A CA 1
ATOM 3911 C C . LEU A 1 491 ? 2.263 -20.240 -18.414 1.00 95.38 491 LEU A C 1
ATOM 3913 O O . LEU A 1 491 ? 2.881 -20.955 -17.625 1.00 95.38 491 LEU A O 1
ATOM 3917 N N . SER A 1 492 ? 1.576 -20.738 -19.445 1.00 94.06 492 SER A N 1
ATOM 3918 C CA . SER A 1 492 ? 1.700 -22.142 -19.846 1.00 94.06 492 SER A CA 1
ATOM 3919 C C . SER A 1 492 ? 3.168 -22.501 -20.086 1.00 94.06 492 SER A C 1
ATOM 3921 O O . SER A 1 492 ? 3.920 -21.710 -20.654 1.00 94.06 492 SER A O 1
ATOM 3923 N N . SER A 1 493 ? 3.575 -23.714 -19.708 1.00 92.94 493 SER A N 1
ATOM 3924 C CA . SER A 1 493 ? 4.891 -24.252 -20.072 1.00 92.94 493 SER A CA 1
ATOM 3925 C C . SER A 1 493 ? 5.082 -24.375 -21.587 1.00 92.94 493 SER A C 1
ATOM 3927 O O . SER A 1 493 ? 6.213 -24.485 -22.045 1.00 92.94 493 SER A O 1
ATOM 3929 N N . GLU A 1 494 ? 3.987 -24.348 -22.352 1.00 92.31 494 GLU A N 1
ATOM 3930 C CA . GLU A 1 494 ? 3.966 -24.330 -23.820 1.00 92.31 494 GLU A CA 1
ATOM 3931 C C . GLU A 1 494 ? 4.105 -22.914 -24.403 1.00 92.31 494 GLU A C 1
ATOM 3933 O O . GLU A 1 494 ? 4.059 -22.736 -25.617 1.00 92.31 494 GLU A O 1
ATOM 3938 N N . PHE A 1 495 ? 4.241 -21.879 -23.566 1.00 92.81 495 PHE A N 1
ATOM 3939 C CA . PHE A 1 495 ? 4.460 -20.525 -24.055 1.00 92.81 495 PHE A CA 1
ATOM 3940 C C . PHE A 1 495 ? 5.813 -20.428 -24.771 1.00 92.81 495 PHE A C 1
ATOM 3942 O O . PHE A 1 495 ? 6.871 -20.401 -24.139 1.00 92.81 495 PHE A O 1
ATOM 3949 N N . GLU A 1 496 ? 5.766 -20.323 -26.096 1.00 88.69 496 GLU A N 1
ATOM 3950 C CA . GLU A 1 496 ? 6.942 -20.093 -26.927 1.00 88.69 496 GLU A CA 1
ATOM 3951 C C . GLU A 1 496 ? 7.193 -18.586 -27.096 1.00 88.69 496 GLU A C 1
ATOM 3953 O O . GLU A 1 496 ? 6.313 -17.847 -27.561 1.00 88.69 496 GLU A O 1
ATOM 3958 N N . PRO A 1 497 ? 8.381 -18.082 -26.722 1.00 86.06 497 PRO A N 1
ATOM 3959 C CA . PRO A 1 497 ? 8.702 -16.680 -26.909 1.00 86.06 497 PRO A CA 1
ATOM 3960 C C . PRO A 1 497 ? 8.859 -16.344 -28.402 1.00 86.06 497 PRO A C 1
ATOM 3962 O O . PRO A 1 497 ? 9.285 -17.184 -29.194 1.00 86.06 497 PRO A O 1
ATOM 3965 N N . PRO A 1 498 ? 8.591 -15.092 -28.820 1.00 87.38 498 PRO A N 1
ATOM 3966 C CA . PRO A 1 498 ? 8.829 -14.682 -30.198 1.00 87.38 498 PRO A CA 1
ATOM 3967 C C . PRO A 1 498 ? 10.296 -14.923 -30.622 1.00 87.38 498 PRO A C 1
ATOM 3969 O O . PRO A 1 498 ? 11.204 -14.498 -29.894 1.00 87.38 498 PRO A O 1
ATOM 3972 N N . PRO A 1 499 ? 10.562 -15.481 -31.826 1.00 84.19 499 PRO A N 1
ATOM 3973 C CA . PRO A 1 499 ? 11.912 -15.869 -32.271 1.00 84.19 499 PRO A CA 1
ATOM 3974 C C . PRO A 1 499 ? 12.962 -14.747 -32.217 1.00 84.19 499 PRO A C 1
ATOM 3976 O O . PRO A 1 499 ? 14.157 -14.989 -32.057 1.00 84.19 499 PRO A O 1
ATOM 3979 N N . VAL A 1 500 ? 12.517 -13.491 -32.333 1.00 79.69 500 VAL A N 1
ATOM 3980 C CA . VAL A 1 500 ? 13.367 -12.288 -32.305 1.00 79.69 500 VAL A CA 1
ATOM 3981 C C . VAL A 1 500 ? 14.128 -12.141 -30.978 1.00 79.69 500 VAL A C 1
ATOM 3983 O O . VAL A 1 500 ? 15.198 -11.533 -30.943 1.00 79.69 500 VAL A O 1
ATOM 3986 N N . ILE A 1 501 ? 13.606 -12.686 -29.876 1.00 79.19 501 ILE A N 1
ATOM 3987 C CA . ILE A 1 501 ? 14.218 -12.533 -28.549 1.00 79.19 501 ILE A CA 1
ATOM 3988 C C . ILE A 1 501 ? 15.290 -13.588 -28.299 1.00 79.19 501 ILE A C 1
ATOM 3990 O O . ILE A 1 501 ? 16.362 -13.237 -27.794 1.00 79.19 501 ILE A O 1
ATOM 3994 N N . GLU A 1 502 ? 15.051 -14.830 -28.720 1.00 71.75 502 GLU A N 1
ATOM 3995 C CA . GLU A 1 502 ? 15.962 -15.961 -28.502 1.00 71.75 502 GLU A CA 1
ATOM 3996 C C . GLU A 1 502 ? 17.357 -15.722 -29.086 1.00 71.75 502 GLU A C 1
ATOM 3998 O O . GLU A 1 502 ? 18.364 -16.069 -28.471 1.00 71.75 502 GLU A O 1
ATOM 4003 N N . GLN A 1 503 ? 17.438 -15.038 -30.230 1.00 70.75 503 GLN A N 1
ATOM 4004 C CA . GLN A 1 503 ? 18.711 -14.764 -30.904 1.00 70.75 503 GLN A CA 1
ATOM 4005 C C . GLN A 1 503 ? 19.574 -13.715 -30.183 1.00 70.75 503 GLN A C 1
ATOM 4007 O O . GLN A 1 503 ? 20.776 -13.623 -30.430 1.00 70.75 503 GLN A O 1
ATOM 4012 N N . SER A 1 504 ? 18.982 -12.897 -29.305 1.00 68.94 504 SER A N 1
ATOM 4013 C CA . SER A 1 504 ? 19.634 -11.693 -28.772 1.00 68.94 504 SER A CA 1
ATOM 4014 C C . SER A 1 504 ? 20.350 -11.893 -27.427 1.00 68.94 504 SER A C 1
ATOM 4016 O O . SER A 1 504 ? 21.323 -11.185 -27.160 1.00 68.94 504 SER A O 1
ATOM 4018 N N . SER A 1 505 ? 19.907 -12.835 -26.580 1.00 71.62 505 SER A N 1
ATOM 4019 C CA . SER A 1 505 ? 20.585 -13.251 -25.334 1.00 71.62 505 SER A CA 1
ATOM 4020 C C . SER A 1 505 ? 19.799 -14.376 -24.627 1.00 71.62 505 SER A C 1
ATOM 4022 O O . SER A 1 505 ? 18.601 -14.203 -24.417 1.00 71.62 505 SER A O 1
ATOM 4024 N N . PRO A 1 506 ? 20.440 -15.437 -24.102 1.00 74.31 506 PRO A N 1
ATOM 4025 C CA . PRO A 1 506 ? 19.758 -16.594 -23.492 1.00 74.31 506 PRO A CA 1
ATOM 4026 C C . PRO A 1 506 ? 19.180 -16.369 -22.073 1.00 74.31 506 PRO A C 1
ATOM 4028 O O . PRO A 1 506 ? 18.945 -17.326 -21.346 1.00 74.31 506 PRO A O 1
ATOM 4031 N N . HIS A 1 507 ? 18.958 -15.123 -21.641 1.00 87.12 507 HIS A N 1
ATOM 4032 C CA . HIS A 1 507 ? 18.664 -14.799 -20.230 1.00 87.12 507 HIS A CA 1
ATOM 4033 C C . HIS A 1 507 ? 17.427 -13.917 -20.025 1.00 87.12 507 HIS A C 1
ATOM 4035 O O . HIS A 1 507 ? 17.261 -13.295 -18.973 1.00 87.12 507 HIS A O 1
ATOM 4041 N N . TRP A 1 508 ? 16.574 -13.807 -21.040 1.00 92.75 508 TRP A N 1
ATOM 4042 C CA . TRP A 1 508 ? 15.285 -13.149 -20.875 1.00 92.75 508 TRP A CA 1
ATOM 4043 C C . TRP A 1 508 ? 14.356 -14.040 -20.054 1.00 92.75 508 TRP A C 1
ATOM 4045 O O . TRP A 1 508 ? 14.226 -15.233 -20.320 1.00 92.75 508 TRP A O 1
ATOM 4055 N N . LYS A 1 509 ? 13.721 -13.445 -19.046 1.00 95.19 509 LYS A N 1
ATOM 4056 C CA . LYS A 1 509 ? 12.584 -14.040 -18.346 1.00 95.19 509 LYS A CA 1
ATOM 4057 C C . LYS A 1 509 ? 11.303 -13.549 -19.006 1.00 95.19 509 LYS A C 1
ATOM 4059 O O . LYS A 1 509 ? 11.285 -12.465 -19.592 1.00 95.19 509 LYS A O 1
ATOM 4064 N N . TYR A 1 510 ? 10.237 -14.320 -18.869 1.00 95.88 510 TYR A N 1
ATOM 4065 C CA . TYR A 1 510 ? 8.939 -13.999 -19.449 1.00 95.88 510 TYR A CA 1
ATOM 4066 C C . TYR A 1 510 ? 7.897 -13.873 -18.352 1.00 95.88 510 TYR A C 1
ATOM 4068 O O . TYR A 1 510 ? 7.949 -14.565 -17.337 1.00 95.88 510 TYR A O 1
ATOM 4076 N N . GLY A 1 511 ? 6.974 -12.948 -18.553 1.00 96.38 511 GLY A N 1
ATOM 4077 C CA . GLY A 1 511 ? 5.866 -12.712 -17.652 1.00 96.38 511 GLY A CA 1
ATOM 4078 C C . GLY A 1 511 ? 4.832 -11.835 -18.321 1.00 96.38 511 GLY A C 1
ATOM 4079 O O . GLY A 1 511 ? 4.875 -11.591 -19.529 1.00 96.38 511 GLY A O 1
ATOM 4080 N N . PHE A 1 512 ? 3.902 -11.340 -17.524 1.00 96.81 512 PHE A N 1
ATOM 4081 C CA . PHE A 1 512 ? 2.926 -10.385 -18.003 1.00 96.81 512 PHE A CA 1
ATOM 4082 C C . PHE A 1 512 ? 2.606 -9.344 -16.948 1.00 96.81 512 PHE A C 1
ATOM 4084 O O . PHE A 1 512 ? 2.806 -9.552 -15.750 1.00 96.81 512 PHE A O 1
ATOM 4091 N N . VAL A 1 513 ? 2.103 -8.213 -17.420 1.00 95.75 513 VAL A N 1
ATOM 4092 C CA . VAL A 1 513 ? 1.632 -7.114 -16.593 1.00 95.75 513 VAL A CA 1
ATOM 4093 C C . VAL A 1 513 ? 0.117 -7.026 -16.710 1.00 95.75 513 VAL A C 1
ATOM 4095 O O . VAL A 1 513 ? -0.440 -7.022 -17.806 1.00 95.75 513 VAL A O 1
ATOM 4098 N N . LEU A 1 514 ? -0.517 -6.939 -15.552 1.00 94.94 514 LEU A N 1
ATOM 4099 C CA . LEU A 1 514 ? -1.890 -6.515 -15.326 1.00 94.94 514 LEU A CA 1
ATOM 4100 C C . LEU A 1 514 ? -1.879 -5.155 -14.619 1.00 94.94 514 LEU A C 1
ATOM 4102 O O . LEU A 1 514 ? -0.900 -4.824 -13.941 1.00 94.94 514 LEU A O 1
ATOM 4106 N N . PRO A 1 515 ? -2.965 -4.376 -14.707 1.00 91.88 515 PRO A N 1
ATOM 4107 C CA . PRO A 1 515 ? -3.102 -3.173 -13.903 1.00 91.88 515 PRO A CA 1
ATOM 4108 C C . PRO A 1 515 ? -2.896 -3.455 -12.407 1.00 91.88 515 PRO A C 1
ATOM 4110 O O . PRO A 1 515 ? -3.568 -4.301 -11.813 1.00 91.88 515 PRO A O 1
ATOM 4113 N N . LEU A 1 516 ? -1.953 -2.736 -11.799 1.00 91.69 516 LEU A N 1
ATOM 4114 C CA . LEU A 1 516 ? -1.640 -2.805 -10.371 1.00 91.69 516 LEU A CA 1
ATOM 4115 C C . LEU A 1 516 ? -2.404 -1.701 -9.644 1.00 91.69 516 LEU A C 1
ATOM 4117 O O . LEU A 1 516 ? -2.042 -0.528 -9.753 1.00 91.69 516 LEU A O 1
ATOM 4121 N N . GLY A 1 517 ? -3.453 -2.078 -8.915 1.00 90.56 517 GLY A N 1
ATOM 4122 C CA . GLY A 1 517 ? -4.266 -1.141 -8.148 1.00 90.56 517 GLY A CA 1
ATOM 4123 C C . GLY A 1 517 ? -3.949 -1.096 -6.659 1.00 90.56 517 GLY A C 1
ATOM 4124 O O . GLY A 1 517 ? -3.099 -1.828 -6.149 1.00 90.56 517 GLY A O 1
ATOM 4125 N N . GLU A 1 518 ? -4.660 -0.231 -5.935 1.00 89.62 518 GLU A N 1
ATOM 4126 C CA . GLU A 1 518 ? -4.621 -0.245 -4.471 1.00 89.62 518 GLU A CA 1
ATOM 4127 C C . GLU A 1 518 ? -5.271 -1.524 -3.916 1.00 89.62 518 GLU A C 1
ATOM 4129 O O . GLU A 1 518 ? -6.273 -2.026 -4.442 1.00 89.62 518 GLU A O 1
ATOM 4134 N N . LEU A 1 519 ? -4.732 -2.038 -2.806 1.00 91.31 519 LEU A N 1
ATOM 4135 C CA . LEU A 1 519 ? -5.406 -3.090 -2.048 1.00 91.31 519 LEU A CA 1
ATOM 4136 C C . LEU A 1 519 ? -6.746 -2.570 -1.526 1.00 91.31 519 LEU A C 1
ATOM 4138 O O . LEU A 1 519 ? -6.820 -1.474 -0.967 1.00 91.31 519 LEU A O 1
ATOM 4142 N N . LEU A 1 520 ? -7.807 -3.363 -1.676 1.00 87.44 520 LEU A N 1
ATOM 4143 C CA . LEU A 1 520 ? -9.084 -3.014 -1.062 1.00 87.44 520 LEU A CA 1
ATOM 4144 C C . LEU A 1 520 ? -9.034 -3.334 0.428 1.00 87.44 520 LEU A C 1
ATOM 4146 O O . LEU A 1 520 ? -8.302 -4.236 0.840 1.00 87.44 520 LEU A O 1
ATOM 4150 N N . PRO A 1 521 ? -9.898 -2.701 1.237 1.00 83.88 521 PRO A N 1
ATOM 4151 C CA . PRO A 1 521 ? -10.064 -3.074 2.640 1.00 83.88 521 PRO A CA 1
ATOM 4152 C C . PRO A 1 521 ? -10.291 -4.582 2.856 1.00 83.88 521 PRO A C 1
ATOM 4154 O O . PRO A 1 521 ? -9.745 -5.157 3.800 1.00 83.88 521 PRO A O 1
ATOM 4157 N N . VAL A 1 522 ? -11.022 -5.236 1.940 1.00 82.94 522 VAL A N 1
ATOM 4158 C CA . VAL A 1 522 ? -11.278 -6.687 1.982 1.00 82.94 522 VAL A CA 1
ATOM 4159 C C . VAL A 1 522 ? -10.012 -7.531 1.796 1.00 82.94 522 VAL A C 1
ATOM 4161 O O . VAL A 1 522 ? -9.935 -8.622 2.358 1.00 82.94 522 VAL A O 1
ATOM 4164 N N . ASP A 1 523 ? -9.000 -7.009 1.093 1.00 89.81 523 ASP A N 1
ATOM 4165 C CA . ASP A 1 523 ? -7.707 -7.669 0.874 1.00 89.81 523 ASP A CA 1
ATOM 4166 C C . ASP A 1 523 ? -6.719 -7.366 2.007 1.00 89.81 523 ASP A C 1
ATOM 4168 O O . ASP A 1 523 ? -5.998 -8.252 2.470 1.00 89.81 523 ASP A O 1
ATOM 4172 N N . ILE A 1 524 ? -6.700 -6.114 2.484 1.00 89.19 524 ILE A N 1
ATOM 4173 C CA . ILE A 1 524 ? -5.778 -5.645 3.533 1.00 89.19 524 ILE A CA 1
ATOM 4174 C C . ILE A 1 524 ? -5.941 -6.481 4.797 1.00 89.19 524 ILE A C 1
ATOM 4176 O O . ILE A 1 524 ? -4.951 -6.838 5.432 1.00 89.19 524 ILE A O 1
ATOM 4180 N N . GLY A 1 525 ? -7.176 -6.825 5.155 1.00 85.06 525 GLY A N 1
ATOM 4181 C CA . GLY A 1 525 ? -7.451 -7.610 6.348 1.00 85.06 525 GLY A CA 1
ATOM 4182 C C . GLY A 1 525 ? -6.789 -8.969 6.411 1.00 85.06 525 GLY A C 1
ATOM 4183 O O . GLY A 1 525 ? -5.949 -9.176 7.284 1.00 85.06 525 GLY A O 1
ATOM 4184 N N . PRO A 1 526 ? -7.116 -9.893 5.492 1.00 87.06 526 PRO A N 1
ATOM 4185 C CA . PRO A 1 526 ? -6.460 -11.195 5.439 1.00 87.06 526 PRO A CA 1
ATOM 4186 C C . PRO A 1 526 ? -4.932 -11.093 5.380 1.00 87.06 526 PRO A C 1
ATOM 4188 O O . PRO A 1 526 ? -4.244 -11.945 5.932 1.00 87.06 526 PRO A O 1
ATOM 4191 N N . LEU A 1 527 ? -4.399 -10.047 4.742 1.00 91.38 527 LEU A N 1
ATOM 4192 C CA . LEU A 1 527 ? -2.959 -9.819 4.634 1.00 91.38 527 LEU A CA 1
ATOM 4193 C C . LEU A 1 527 ? -2.329 -9.247 5.916 1.00 91.38 527 LEU A C 1
ATOM 4195 O O . LEU A 1 527 ? -1.135 -9.445 6.140 1.00 91.38 527 LEU A O 1
ATOM 4199 N N . SER A 1 528 ? -3.111 -8.558 6.750 1.00 89.12 528 SER A N 1
ATOM 4200 C CA . SER A 1 528 ? -2.667 -7.942 8.010 1.00 89.12 528 SER A CA 1
ATOM 4201 C C . SER A 1 528 ? -2.853 -8.861 9.218 1.00 89.12 528 SER A C 1
ATOM 4203 O O . SER A 1 528 ? -2.179 -8.684 10.229 1.00 89.12 528 SER A O 1
ATOM 4205 N N . VAL A 1 529 ? -3.730 -9.867 9.133 1.00 83.81 529 VAL A N 1
ATOM 4206 C CA . VAL A 1 529 ? -3.893 -10.858 10.203 1.00 83.81 529 VAL A CA 1
ATOM 4207 C C . VAL A 1 529 ? -2.642 -11.739 10.289 1.00 83.81 529 VAL A C 1
ATOM 4209 O O . VAL A 1 529 ? -2.164 -12.304 9.301 1.00 83.81 529 VAL A O 1
ATOM 4212 N N . PHE A 1 530 ? -2.084 -11.844 11.494 1.00 79.31 530 PHE A N 1
ATOM 4213 C CA . PHE A 1 530 ? -0.974 -12.739 11.796 1.00 79.31 530 PHE A CA 1
ATOM 4214 C C . PHE A 1 530 ? -1.513 -14.029 12.396 1.00 79.31 530 PHE A C 1
ATOM 4216 O O . PHE A 1 530 ? -2.052 -14.029 13.499 1.00 79.31 530 PHE A O 1
ATOM 4223 N N . GLU A 1 531 ? -1.324 -15.133 11.684 1.00 83.19 531 GLU A N 1
ATOM 4224 C CA . GLU A 1 531 ? -1.475 -16.459 12.269 1.00 83.19 531 GLU A CA 1
ATOM 4225 C C . GLU A 1 531 ? -0.228 -16.742 13.114 1.00 83.19 531 GLU A C 1
ATOM 4227 O O . GLU A 1 531 ? 0.887 -16.844 12.596 1.00 83.19 531 GLU A O 1
ATOM 4232 N N . GLY A 1 532 ? -0.404 -16.790 14.436 1.00 91.94 532 GLY A N 1
ATOM 4233 C CA . GLY A 1 532 ? 0.658 -17.089 15.392 1.00 91.94 532 GLY A CA 1
ATOM 4234 C C . GLY A 1 532 ? 1.181 -15.878 16.169 1.00 91.94 532 GLY A C 1
ATOM 4235 O O . GLY A 1 532 ? 0.453 -14.967 16.551 1.00 91.94 532 GLY A O 1
ATOM 4236 N N . CYS A 1 533 ? 2.469 -15.920 16.501 1.00 95.06 533 CYS A N 1
ATOM 4237 C CA . CYS A 1 533 ? 3.133 -14.970 17.380 1.00 95.06 533 CYS A CA 1
ATOM 4238 C C . CYS A 1 533 ? 3.181 -13.574 16.748 1.00 95.06 533 CYS A C 1
ATOM 4240 O O . CYS A 1 533 ? 3.824 -13.395 15.718 1.00 95.06 533 CYS A O 1
ATOM 4242 N N . ALA A 1 534 ? 2.625 -12.558 17.406 1.00 93.06 534 ALA A N 1
ATOM 4243 C CA . ALA A 1 534 ? 2.620 -11.187 16.885 1.00 93.06 534 ALA A CA 1
ATOM 4244 C C . ALA A 1 534 ? 4.023 -10.599 16.655 1.00 93.06 534 ALA A C 1
ATOM 4246 O O . ALA A 1 534 ? 4.208 -9.709 15.829 1.00 93.06 534 ALA A O 1
ATOM 4247 N N . THR A 1 535 ? 5.036 -11.119 17.353 1.00 94.25 535 THR A N 1
ATOM 4248 C CA . THR A 1 535 ? 6.422 -10.679 17.172 1.00 94.25 535 THR A CA 1
ATOM 4249 C C . THR A 1 535 ? 7.114 -11.401 16.024 1.00 94.25 535 THR A C 1
ATOM 4251 O O . THR A 1 535 ? 7.755 -10.745 15.216 1.00 94.25 535 THR A O 1
ATOM 4254 N N . CYS A 1 536 ? 7.055 -12.735 15.963 1.00 94.19 536 CYS A N 1
ATOM 4255 C CA . CYS A 1 536 ? 7.894 -13.529 15.052 1.00 94.19 536 CYS A CA 1
ATOM 4256 C C . CYS A 1 536 ? 7.125 -14.380 14.034 1.00 94.19 536 CYS A C 1
ATOM 4258 O O . CYS A 1 536 ? 7.745 -15.053 13.223 1.00 94.19 536 CYS A O 1
ATOM 4260 N N . GLY A 1 537 ? 5.794 -14.395 14.085 1.00 92.75 537 GLY A N 1
ATOM 4261 C CA . GLY A 1 537 ? 4.932 -15.184 13.199 1.00 92.75 537 GLY A CA 1
ATOM 4262 C C . GLY A 1 537 ? 5.065 -16.701 13.334 1.00 92.75 537 GLY A C 1
ATOM 4263 O O . GLY A 1 537 ? 4.557 -17.425 12.486 1.00 92.75 537 GLY A O 1
ATOM 4264 N N . GLU A 1 538 ? 5.783 -17.203 14.341 1.00 95.12 538 GLU A N 1
ATOM 4265 C CA . GLU A 1 538 ? 5.815 -18.636 14.663 1.00 95.12 538 GLU A CA 1
ATOM 4266 C C . GLU A 1 538 ? 4.552 -19.059 15.404 1.00 95.12 538 GLU A C 1
ATOM 4268 O O . GLU A 1 538 ? 3.868 -18.216 15.980 1.00 95.12 538 GLU A O 1
ATOM 4273 N N . GLU A 1 539 ? 4.266 -20.358 15.433 1.00 95.69 539 GLU A N 1
ATOM 4274 C CA . GLU A 1 539 ? 3.095 -20.897 16.125 1.00 95.69 539 GLU A CA 1
ATOM 4275 C C . GLU A 1 539 ? 3.021 -20.389 17.577 1.00 95.69 539 GLU A C 1
ATOM 4277 O O . GLU A 1 539 ? 3.980 -20.479 18.359 1.00 95.69 539 GLU A O 1
ATOM 4282 N N . ALA A 1 540 ? 1.888 -19.781 17.930 1.00 95.88 540 ALA A N 1
ATOM 4283 C CA . ALA A 1 540 ? 1.705 -19.215 19.253 1.00 95.88 540 ALA A CA 1
ATOM 4284 C C . ALA A 1 540 ? 1.354 -20.298 20.275 1.00 95.88 540 ALA A C 1
ATOM 4286 O O . ALA A 1 540 ? 0.573 -21.202 20.010 1.00 95.88 540 ALA A O 1
ATOM 4287 N N . ARG A 1 541 ? 1.916 -20.176 21.480 1.00 96.94 541 ARG A N 1
ATOM 4288 C CA . ARG A 1 541 ? 1.716 -21.128 22.589 1.00 96.94 541 ARG A CA 1
ATOM 4289 C C . ARG A 1 541 ? 0.994 -20.509 23.780 1.00 96.94 541 ARG A C 1
ATOM 4291 O O . ARG A 1 541 ? 0.661 -21.198 24.736 1.00 96.94 541 ARG A O 1
ATOM 4298 N N . SER A 1 542 ? 0.828 -19.193 23.761 1.00 96.19 542 SER A N 1
ATOM 4299 C CA . SER A 1 542 ? 0.219 -18.422 24.840 1.00 96.19 542 SER A CA 1
ATOM 4300 C C . SER A 1 542 ? -0.383 -17.142 24.286 1.00 96.19 542 SER A C 1
ATOM 4302 O O . SER A 1 542 ? 0.202 -16.531 23.394 1.00 96.19 542 SER A O 1
ATOM 4304 N N . SER A 1 543 ? -1.502 -16.702 24.842 1.00 96.50 543 SER A N 1
ATOM 4305 C CA . SER A 1 543 ? -2.071 -15.377 24.609 1.00 96.50 543 SER A CA 1
ATOM 4306 C C . SER A 1 543 ? -1.710 -14.417 25.747 1.00 96.50 543 SER A C 1
ATOM 4308 O O . SER A 1 543 ? -1.239 -14.810 26.822 1.00 96.50 543 SER A O 1
ATOM 4310 N N . CYS A 1 544 ? -1.884 -13.117 25.518 1.00 96.81 544 CYS A N 1
ATOM 4311 C CA . CYS A 1 544 ? -1.740 -12.123 26.572 1.00 96.81 544 CYS A CA 1
ATOM 4312 C C . CYS A 1 544 ? -2.817 -12.323 27.651 1.00 96.81 544 CYS A C 1
ATOM 4314 O O . CYS A 1 544 ? -3.983 -12.040 27.411 1.00 96.81 544 CYS A O 1
ATOM 4316 N N . ALA A 1 545 ? -2.427 -12.691 28.873 1.00 96.00 545 ALA A N 1
ATOM 4317 C CA . ALA A 1 545 ? -3.362 -13.011 29.962 1.00 96.00 545 ALA A CA 1
ATOM 4318 C C . ALA A 1 545 ? -4.360 -11.897 30.355 1.00 96.00 545 ALA A C 1
ATOM 4320 O O . ALA A 1 545 ? -5.304 -12.164 31.090 1.00 96.00 545 ALA A O 1
ATOM 4321 N N . LYS A 1 546 ? -4.139 -10.642 29.934 1.00 95.56 546 LYS A N 1
ATOM 4322 C CA . LYS A 1 546 ? -5.034 -9.516 30.252 1.00 95.56 546 LYS A CA 1
ATOM 4323 C C . LYS A 1 546 ? -6.069 -9.233 29.174 1.00 95.56 546 LYS A C 1
ATOM 4325 O O . LYS A 1 546 ? -7.216 -8.963 29.501 1.00 95.56 546 LYS A O 1
ATOM 4330 N N . CYS A 1 547 ? -5.649 -9.201 27.913 1.00 94.69 547 CYS A N 1
ATOM 4331 C CA . CYS A 1 547 ? -6.523 -8.809 26.809 1.00 94.69 547 CYS A CA 1
ATOM 4332 C C . CYS A 1 547 ? -6.924 -9.984 25.922 1.00 94.69 547 CYS A C 1
ATOM 4334 O O . CYS A 1 547 ? -7.818 -9.807 25.113 1.00 94.69 547 CYS A O 1
ATOM 4336 N N . ASP A 1 548 ? -6.232 -11.123 26.012 1.00 93.12 548 ASP A N 1
ATOM 4337 C CA . ASP A 1 548 ? -6.409 -12.326 25.185 1.00 93.12 548 ASP A CA 1
ATOM 4338 C C . ASP A 1 548 ? -6.360 -12.091 23.657 1.00 93.12 548 ASP A C 1
ATOM 4340 O O . ASP A 1 548 ? -6.608 -12.988 22.864 1.00 93.12 548 ASP A O 1
ATOM 4344 N N . ASN A 1 549 ? -6.002 -10.874 23.229 1.00 91.56 549 ASN A N 1
ATOM 4345 C CA . ASN A 1 549 ? -6.107 -10.440 21.839 1.00 91.56 549 ASN A CA 1
ATOM 4346 C C . ASN A 1 549 ? -4.867 -10.761 21.003 1.00 91.56 549 ASN A C 1
ATOM 4348 O O . ASN A 1 549 ? -4.936 -10.895 19.788 1.00 91.56 549 ASN A O 1
ATOM 4352 N N . VAL A 1 550 ? -3.708 -10.805 21.658 1.00 93.12 550 VAL A N 1
ATOM 4353 C CA . VAL A 1 550 ? -2.413 -10.977 21.002 1.00 93.12 550 VAL A CA 1
ATOM 4354 C C . VAL A 1 550 ? -1.789 -12.271 21.479 1.00 93.12 550 VAL A C 1
ATOM 4356 O O . VAL A 1 550 ? -1.787 -12.571 22.678 1.00 93.12 550 VAL A O 1
ATOM 4359 N N . GLN A 1 551 ? -1.267 -13.032 20.526 1.00 95.31 551 GLN A N 1
ATOM 4360 C CA . GLN A 1 551 ? -0.694 -14.344 20.755 1.00 95.31 551 GLN A CA 1
ATOM 4361 C C . GLN A 1 551 ? 0.831 -14.314 20.610 1.00 95.31 551 GLN A C 1
ATOM 4363 O O . GLN A 1 551 ? 1.394 -13.543 19.831 1.00 95.31 551 GLN A O 1
ATOM 4368 N N . TYR A 1 552 ? 1.513 -15.160 21.380 1.00 96.50 552 TYR A N 1
ATOM 4369 C CA . TYR A 1 552 ? 2.968 -15.237 21.460 1.00 96.50 552 TYR A CA 1
ATOM 4370 C C . TYR A 1 552 ? 3.445 -16.689 21.535 1.00 96.50 552 TYR A C 1
ATOM 4372 O O . TYR A 1 552 ? 2.865 -17.524 22.231 1.00 96.50 552 TYR A O 1
ATOM 4380 N N . CYS A 1 553 ? 4.569 -16.989 20.884 1.00 97.31 553 CYS A N 1
ATOM 4381 C CA . CYS A 1 553 ? 5.244 -18.287 21.006 1.00 97.31 553 CYS A CA 1
ATOM 4382 C C . CYS A 1 553 ? 6.047 -18.418 22.318 1.00 97.31 553 CYS A C 1
ATOM 4384 O O . CYS A 1 553 ? 6.383 -19.523 22.741 1.00 97.31 553 CYS A O 1
ATOM 4386 N N . SER A 1 554 ? 6.385 -17.292 22.963 1.00 97.25 554 SER A N 1
ATOM 4387 C CA . SER A 1 554 ? 7.207 -17.247 24.176 1.00 97.25 554 SER A CA 1
ATOM 4388 C C . SER A 1 554 ? 7.025 -15.946 24.967 1.00 97.25 554 SER A C 1
ATOM 4390 O O . SER A 1 554 ? 6.685 -14.898 24.413 1.00 97.25 554 SER A O 1
ATOM 4392 N N . LYS A 1 555 ? 7.375 -15.976 26.263 1.00 97.38 555 LYS A N 1
ATOM 4393 C CA . LYS A 1 555 ? 7.439 -14.776 27.123 1.00 97.38 555 LYS A CA 1
ATOM 4394 C C . LYS A 1 555 ? 8.429 -13.724 26.610 1.00 97.38 555 LYS A C 1
ATOM 4396 O O . LYS A 1 555 ? 8.251 -12.541 26.877 1.00 97.38 555 LYS A O 1
ATOM 4401 N N . ALA A 1 556 ? 9.481 -14.138 25.898 1.00 97.00 556 ALA A N 1
ATOM 4402 C CA . ALA A 1 556 ? 10.445 -13.212 25.309 1.00 97.00 556 ALA A CA 1
ATOM 4403 C C . ALA A 1 556 ? 9.796 -12.367 24.203 1.00 97.00 556 ALA A C 1
ATOM 4405 O O . ALA A 1 556 ? 9.946 -11.150 24.209 1.00 97.00 556 ALA A O 1
ATOM 4406 N N . CYS A 1 557 ? 9.014 -12.992 23.315 1.00 96.81 557 CYS A N 1
ATOM 4407 C CA . CYS A 1 557 ? 8.244 -12.274 22.295 1.00 96.81 557 CYS A CA 1
ATOM 4408 C C . CYS A 1 557 ? 7.197 -11.349 22.926 1.00 96.81 557 CYS A C 1
ATOM 4410 O O . CYS A 1 557 ? 7.138 -10.176 22.576 1.00 96.81 557 CYS A O 1
ATOM 4412 N N . GLN A 1 558 ? 6.475 -11.822 23.947 1.00 96.56 558 GLN A N 1
ATOM 4413 C CA . GLN A 1 558 ? 5.532 -10.980 24.690 1.00 96.56 558 GLN A CA 1
ATOM 4414 C C . GLN A 1 558 ? 6.198 -9.729 25.285 1.00 96.56 558 GLN A C 1
ATOM 4416 O O . GLN A 1 558 ? 5.646 -8.638 25.196 1.00 96.56 558 GLN A O 1
ATOM 4421 N N . LYS A 1 559 ? 7.388 -9.862 25.889 1.00 96.00 559 LYS A N 1
ATOM 4422 C CA . LYS A 1 559 ? 8.128 -8.717 26.448 1.00 96.00 559 LYS A CA 1
ATOM 4423 C C . LYS A 1 559 ? 8.576 -7.726 25.374 1.00 96.00 559 LYS A C 1
ATOM 4425 O O . LYS A 1 559 ? 8.529 -6.529 25.627 1.00 96.00 559 LYS A O 1
ATOM 4430 N N . LEU A 1 560 ? 9.008 -8.220 24.213 1.00 94.44 560 LEU A N 1
ATOM 4431 C CA . LEU A 1 560 ? 9.432 -7.378 23.090 1.00 94.44 560 LEU A CA 1
ATOM 4432 C C . LEU A 1 560 ? 8.266 -6.558 22.531 1.00 94.44 560 LEU A C 1
ATOM 4434 O O . LEU A 1 560 ? 8.410 -5.363 22.300 1.00 94.44 560 LEU A O 1
ATOM 4438 N N . ASP A 1 561 ? 7.108 -7.192 22.367 1.00 94.50 561 ASP A N 1
ATOM 4439 C CA . ASP A 1 561 ? 5.902 -6.547 21.848 1.00 94.50 561 ASP A CA 1
ATOM 4440 C C . ASP A 1 561 ? 5.195 -5.659 22.886 1.00 94.50 561 ASP A C 1
ATOM 4442 O O . ASP A 1 561 ? 4.441 -4.758 22.531 1.00 94.50 561 ASP A O 1
ATOM 4446 N N . PHE A 1 562 ? 5.460 -5.859 24.185 1.00 94.50 562 PHE A N 1
ATOM 4447 C CA . PHE A 1 562 ? 4.719 -5.210 25.269 1.00 94.50 562 PHE A CA 1
ATOM 4448 C C . PHE A 1 562 ? 4.631 -3.689 25.132 1.00 94.50 562 PHE A C 1
ATOM 4450 O O . PHE A 1 562 ? 3.585 -3.130 25.433 1.00 94.50 562 PHE A O 1
ATOM 4457 N N . HIS A 1 563 ? 5.685 -3.005 24.681 1.00 93.19 563 HIS A N 1
ATOM 4458 C CA . HIS A 1 563 ? 5.658 -1.547 24.542 1.00 93.19 563 HIS A CA 1
ATOM 4459 C C . HIS A 1 563 ? 4.650 -1.069 23.490 1.00 93.19 563 HIS A C 1
ATOM 4461 O O . HIS A 1 563 ? 3.895 -0.144 23.781 1.00 93.19 563 HIS A O 1
ATOM 4467 N N . ALA A 1 564 ? 4.596 -1.727 22.328 1.00 89.69 564 ALA A N 1
ATOM 4468 C CA . ALA A 1 564 ? 3.622 -1.431 21.278 1.00 89.69 564 ALA A CA 1
ATOM 4469 C C . ALA A 1 564 ? 2.216 -1.927 21.659 1.00 89.69 564 ALA A C 1
ATOM 4471 O O . ALA A 1 564 ? 1.220 -1.246 21.442 1.00 89.69 564 ALA A O 1
ATOM 4472 N N . HIS A 1 565 ? 2.130 -3.089 22.309 1.00 92.38 565 HIS A N 1
ATOM 4473 C CA . HIS A 1 565 ? 0.871 -3.708 22.707 1.00 92.38 565 HIS A CA 1
ATOM 4474 C C . HIS A 1 565 ? 0.201 -3.052 23.926 1.00 92.38 565 HIS A C 1
ATOM 4476 O O . HIS A 1 565 ? -1.009 -3.172 24.108 1.00 92.38 565 HIS A O 1
ATOM 4482 N N . LYS A 1 566 ? 0.949 -2.384 24.812 1.00 94.69 566 LYS A N 1
ATOM 4483 C CA . LYS A 1 566 ? 0.454 -1.934 26.127 1.00 94.69 566 LYS A CA 1
ATOM 4484 C C . LYS A 1 566 ? -0.778 -1.038 26.040 1.00 94.69 566 LYS A C 1
ATOM 4486 O O . LYS A 1 566 ? -1.663 -1.174 26.890 1.00 94.69 566 LYS A O 1
ATOM 4491 N N . SER A 1 567 ? -0.834 -0.125 25.072 1.00 91.31 567 SER A N 1
ATOM 4492 C CA . SER A 1 567 ? -1.979 0.772 24.906 1.00 91.31 567 SER A CA 1
ATOM 4493 C C . SER A 1 567 ? -3.227 -0.002 24.491 1.00 91.31 567 SER A C 1
ATOM 4495 O O . SER A 1 567 ? -4.245 0.102 25.175 1.00 91.31 567 SER A O 1
ATOM 4497 N N . LEU A 1 568 ? -3.113 -0.879 23.489 1.00 91.44 568 LEU A N 1
ATOM 4498 C CA . LEU A 1 568 ? -4.155 -1.833 23.093 1.00 91.44 568 LEU A CA 1
ATOM 4499 C C . LEU A 1 568 ? -4.604 -2.719 24.266 1.00 91.44 568 LEU A C 1
ATOM 4501 O O . LEU A 1 568 ? -5.793 -2.862 24.537 1.00 91.44 568 LEU A O 1
ATOM 4505 N N . CYS A 1 569 ? -3.650 -3.297 24.997 1.00 95.56 569 CYS A N 1
ATOM 4506 C CA . CYS A 1 569 ? -3.913 -4.167 26.138 1.00 95.56 569 CYS A CA 1
ATOM 4507 C C . CYS A 1 569 ? -4.764 -3.458 27.189 1.00 95.56 569 CYS A C 1
ATOM 4509 O O . CYS A 1 569 ? -5.754 -4.010 27.667 1.00 95.56 569 CYS A O 1
ATOM 4511 N N . ARG A 1 570 ? -4.387 -2.224 27.544 1.00 94.62 570 ARG A N 1
ATOM 4512 C CA . ARG A 1 570 ? -5.118 -1.401 28.508 1.00 94.62 570 ARG A CA 1
ATOM 4513 C C . ARG A 1 570 ? -6.498 -1.039 27.970 1.00 94.62 570 ARG A C 1
ATOM 4515 O O . ARG A 1 570 ? -7.470 -1.253 28.679 1.00 94.62 570 ARG A O 1
ATOM 4522 N N . ALA A 1 571 ? -6.568 -0.559 26.729 1.00 91.50 571 ALA A N 1
ATOM 4523 C CA . ALA A 1 571 ? -7.808 -0.181 26.059 1.00 91.50 571 ALA A CA 1
ATOM 4524 C C . ALA A 1 571 ? -8.874 -1.282 26.145 1.00 91.50 571 ALA A C 1
ATOM 4526 O O . ALA A 1 571 ? -10.016 -1.020 26.513 1.00 91.50 571 ALA A O 1
ATOM 4527 N N . VAL A 1 572 ? -8.466 -2.522 25.880 1.00 94.38 572 VAL A N 1
ATOM 4528 C CA . VAL A 1 572 ? -9.358 -3.683 25.881 1.00 94.38 572 VAL A CA 1
ATOM 4529 C C . VAL A 1 572 ? -9.632 -4.201 27.301 1.00 94.38 572 VAL A C 1
ATOM 4531 O O . VAL A 1 572 ? -10.777 -4.477 27.652 1.00 94.38 572 VAL A O 1
ATOM 4534 N N . SER A 1 573 ? -8.605 -4.323 28.148 1.00 95.19 573 SER A N 1
ATOM 4535 C CA . SER A 1 573 ? -8.750 -4.958 29.472 1.00 95.19 573 SER A CA 1
ATOM 4536 C C . SER A 1 573 ? -9.437 -4.089 30.528 1.00 95.19 573 SER A C 1
ATOM 4538 O O . SER A 1 573 ? -10.015 -4.639 31.461 1.00 95.19 573 SER A O 1
ATOM 4540 N N . SER A 1 574 ? -9.381 -2.757 30.414 1.00 94.56 574 SER A N 1
ATOM 4541 C CA . SER A 1 574 ? -9.998 -1.846 31.392 1.00 94.56 574 SER A CA 1
ATOM 4542 C C . SER A 1 574 ? -11.275 -1.168 30.903 1.00 94.56 574 SER A C 1
ATOM 4544 O O . SER A 1 574 ? -11.814 -0.330 31.618 1.00 94.56 574 SER A O 1
ATOM 4546 N N . GLY A 1 575 ? -11.713 -1.449 29.677 1.00 94.00 575 GLY A N 1
ATOM 4547 C CA . GLY A 1 575 ? -12.874 -0.798 29.087 1.00 94.00 575 GLY A CA 1
ATOM 4548 C C . GLY A 1 575 ? -14.199 -1.336 29.621 1.00 94.00 575 GLY A C 1
ATOM 4549 O O . GLY A 1 575 ? -14.340 -2.537 29.853 1.00 94.00 575 GLY A O 1
ATOM 4550 N N . THR A 1 576 ? -15.200 -0.465 29.751 1.00 96.00 576 THR A N 1
ATOM 4551 C CA . THR A 1 576 ? -16.584 -0.902 29.960 1.00 96.00 576 THR A CA 1
ATOM 4552 C C . THR A 1 576 ? -17.171 -1.411 28.644 1.00 96.00 576 THR A C 1
ATOM 4554 O O . THR A 1 576 ? -17.205 -0.693 27.640 1.00 96.00 576 THR A O 1
ATOM 4557 N N . TRP A 1 577 ? -17.638 -2.660 28.643 1.00 97.19 577 TRP A N 1
ATOM 4558 C CA . TRP A 1 577 ? -18.180 -3.329 27.460 1.00 97.19 577 TRP A CA 1
ATOM 4559 C C . TRP A 1 577 ? -19.706 -3.305 27.457 1.00 97.19 577 TRP A C 1
ATOM 4561 O O . TRP A 1 577 ? -20.342 -3.788 28.390 1.00 97.19 577 TRP A O 1
ATOM 4571 N N . THR A 1 578 ? -20.296 -2.771 26.389 1.00 97.94 578 THR A N 1
ATOM 4572 C CA . THR A 1 578 ? -21.750 -2.762 26.174 1.00 97.94 578 THR A CA 1
ATOM 4573 C C . THR A 1 578 ? -22.115 -3.785 25.109 1.00 97.94 578 THR A C 1
ATOM 4575 O O . THR A 1 578 ? -21.580 -3.725 24.002 1.00 97.94 578 THR A O 1
ATOM 4578 N N . THR A 1 579 ? -23.014 -4.717 25.424 1.00 98.19 579 THR A N 1
ATOM 4579 C CA . THR A 1 579 ? -23.575 -5.624 24.414 1.00 98.19 579 THR A CA 1
ATOM 4580 C C . THR A 1 579 ? -24.567 -4.855 23.545 1.00 98.19 579 THR A C 1
ATOM 4582 O O . THR A 1 579 ? -25.479 -4.215 24.066 1.00 98.19 579 THR A O 1
ATOM 4585 N N . ILE A 1 580 ? -24.367 -4.908 22.234 1.00 98.06 580 ILE A N 1
ATOM 4586 C CA . ILE A 1 580 ? -25.255 -4.365 21.210 1.00 98.06 580 ILE A CA 1
ATOM 4587 C C . ILE A 1 580 ? -25.713 -5.500 20.300 1.00 98.06 580 ILE A C 1
ATOM 4589 O O . ILE A 1 580 ? -24.938 -6.412 20.019 1.00 98.06 580 ILE A O 1
ATOM 4593 N N . THR A 1 581 ? -26.937 -5.413 19.799 1.00 97.75 581 THR A N 1
ATOM 4594 C CA . THR A 1 581 ? -27.463 -6.319 18.777 1.00 97.75 581 THR A CA 1
ATOM 4595 C C . THR A 1 581 ? -27.434 -5.599 17.436 1.00 97.75 581 THR A C 1
ATOM 4597 O O . THR A 1 581 ? -28.076 -4.560 17.260 1.00 97.75 581 THR A O 1
ATOM 4600 N N . LEU A 1 582 ? -26.656 -6.126 16.497 1.00 96.25 582 LEU A N 1
ATOM 4601 C CA . LEU A 1 582 ? -26.599 -5.647 15.123 1.00 96.25 582 LEU A CA 1
ATOM 4602 C C . LEU A 1 582 ? -27.607 -6.405 14.265 1.00 96.25 582 LEU A C 1
ATOM 4604 O O . LEU A 1 582 ? -27.980 -7.529 14.577 1.00 96.25 582 LEU A O 1
ATOM 4608 N N . GLU A 1 583 ? -28.044 -5.792 13.174 1.00 93.38 583 GLU A N 1
ATOM 4609 C CA . GLU A 1 583 ? -29.003 -6.398 12.254 1.00 93.38 583 GLU A CA 1
ATOM 4610 C C . GLU A 1 583 ? -28.559 -6.201 10.809 1.00 93.38 583 GLU A C 1
ATOM 4612 O O . GLU A 1 583 ? -27.944 -5.183 10.459 1.00 93.38 583 GLU A O 1
ATOM 4617 N N . SER A 1 584 ? -28.905 -7.167 9.957 1.00 88.56 584 SER A N 1
ATOM 4618 C CA . SER A 1 584 ? -29.010 -6.922 8.521 1.00 88.56 584 SER A CA 1
ATOM 4619 C C . SER A 1 584 ? -30.040 -5.817 8.283 1.00 88.56 584 SER A C 1
ATOM 4621 O O . SER A 1 584 ? -30.968 -5.674 9.074 1.00 88.56 584 SER A O 1
ATOM 4623 N N . TYR A 1 585 ? -29.871 -5.044 7.209 1.00 80.94 585 TYR A N 1
ATOM 4624 C CA . TYR A 1 585 ? -30.702 -3.887 6.847 1.00 80.94 585 TYR A CA 1
ATOM 4625 C C . TYR A 1 585 ? -32.173 -4.015 7.321 1.00 80.94 585 TYR A C 1
ATOM 4627 O O . TYR A 1 585 ? -32.900 -4.860 6.803 1.00 80.94 585 TYR A O 1
ATOM 4635 N N . PRO A 1 586 ? -32.617 -3.221 8.317 1.00 68.75 586 PRO A N 1
ATOM 4636 C CA . PRO A 1 586 ? -33.870 -3.472 9.047 1.00 68.75 586 PRO A CA 1
ATOM 4637 C C . PRO A 1 586 ? -35.127 -2.975 8.309 1.00 68.75 586 PRO A C 1
ATOM 4639 O O . PRO A 1 586 ? -36.240 -3.113 8.812 1.00 68.75 586 PRO A O 1
ATOM 4642 N N . TRP A 1 587 ? -34.972 -2.379 7.123 1.00 71.94 587 TRP A N 1
ATOM 4643 C CA . TRP A 1 587 ? -36.070 -1.836 6.319 1.00 71.94 587 TRP A CA 1
ATOM 4644 C C . TRP A 1 587 ? -36.355 -2.790 5.159 1.00 71.94 587 TRP A C 1
ATOM 4646 O O . TRP A 1 587 ? -35.425 -3.322 4.558 1.00 71.94 587 TRP A O 1
ATOM 4656 N N . ALA A 1 588 ? -37.644 -3.006 4.883 1.00 50.72 588 ALA A N 1
ATOM 4657 C CA . ALA A 1 588 ? -38.171 -3.909 3.861 1.00 50.72 588 ALA A CA 1
ATOM 4658 C C . ALA A 1 588 ? -37.410 -3.833 2.531 1.00 50.72 588 ALA A C 1
ATOM 4660 O O . ALA A 1 588 ? -36.891 -2.766 2.198 1.00 50.72 588 ALA A O 1
ATOM 4661 N N . GLU A 1 589 ? -37.399 -4.960 1.799 1.00 57.06 589 GLU A N 1
ATOM 4662 C CA . GLU A 1 589 ? -36.851 -5.110 0.445 1.00 57.06 589 GLU A CA 1
ATOM 4663 C C . GLU A 1 589 ? -36.785 -3.759 -0.270 1.00 57.06 589 GLU A C 1
ATOM 4665 O O . GLU A 1 589 ? -37.844 -3.189 -0.552 1.00 57.06 589 GLU A O 1
ATOM 4670 N N . PRO A 1 590 ? -35.581 -3.193 -0.474 1.00 55.47 590 PRO A N 1
ATOM 4671 C CA . PRO A 1 590 ? -35.446 -1.884 -1.089 1.00 55.47 590 PRO A CA 1
ATOM 4672 C C . PRO A 1 590 ? -36.272 -1.873 -2.367 1.00 55.47 590 PRO A C 1
ATOM 4674 O O . PRO A 1 590 ? -36.028 -2.675 -3.270 1.00 55.47 590 PRO A O 1
ATOM 4677 N N . LYS A 1 591 ? -37.309 -1.025 -2.373 1.00 59.53 591 LYS A N 1
ATOM 4678 C CA . LYS A 1 591 ? -38.301 -0.976 -3.453 1.00 59.53 591 LYS A CA 1
ATOM 4679 C C . LYS A 1 591 ? -37.649 -0.621 -4.786 1.00 59.53 591 LYS A C 1
ATOM 4681 O O . LYS A 1 591 ? -38.170 -1.015 -5.822 1.00 59.53 591 LYS A O 1
ATOM 4686 N N . ASP A 1 592 ? -36.491 0.036 -4.729 1.00 56.53 592 ASP A N 1
ATOM 4687 C CA . ASP A 1 592 ? -35.601 0.260 -5.854 1.00 56.53 592 ASP A CA 1
ATOM 4688 C C . ASP A 1 592 ? -34.244 -0.444 -5.649 1.00 56.53 592 ASP A C 1
ATOM 4690 O O . ASP A 1 592 ? -33.616 -0.290 -4.596 1.00 56.53 592 ASP A O 1
ATOM 4694 N N . PRO A 1 593 ? -33.715 -1.159 -6.663 1.00 55.56 593 PRO A N 1
ATOM 4695 C CA . PRO A 1 593 ? -32.374 -1.754 -6.636 1.00 55.56 593 PRO A CA 1
ATOM 4696 C C . PRO A 1 593 ? -31.247 -0.760 -6.299 1.00 55.56 593 PRO A C 1
ATOM 4698 O O . PRO A 1 593 ? -30.192 -1.178 -5.826 1.00 55.56 593 PRO A O 1
ATOM 4701 N N . GLY A 1 594 ? -31.474 0.543 -6.516 1.00 53.19 594 GLY A N 1
ATOM 4702 C CA . GLY A 1 594 ? -30.540 1.628 -6.199 1.00 53.19 594 GLY A CA 1
ATOM 4703 C C . GLY A 1 594 ? -30.469 2.023 -4.718 1.00 53.19 594 GLY A C 1
ATOM 4704 O O . GLY A 1 594 ? -29.477 2.624 -4.315 1.00 53.19 594 GLY A O 1
ATOM 4705 N N . ASP A 1 595 ? -31.456 1.644 -3.898 1.00 48.56 595 ASP A N 1
ATOM 4706 C CA . ASP A 1 595 ? -31.485 1.944 -2.454 1.00 48.56 595 ASP A CA 1
ATOM 4707 C C . ASP A 1 595 ? -30.778 0.876 -1.604 1.00 48.56 595 ASP A C 1
ATOM 4709 O O . ASP A 1 595 ? -30.619 1.021 -0.386 1.00 48.56 595 ASP A O 1
ATOM 4713 N N . ARG A 1 596 ? -30.301 -0.206 -2.234 1.00 54.66 596 ARG A N 1
ATOM 4714 C CA . ARG A 1 596 ? -29.432 -1.178 -1.568 1.00 54.66 596 ARG A CA 1
ATOM 4715 C C . ARG A 1 596 ? -28.104 -0.500 -1.262 1.00 54.66 596 ARG A C 1
ATOM 4717 O O . ARG A 1 596 ? -27.319 -0.224 -2.165 1.00 54.66 596 ARG A O 1
ATOM 4724 N N . ILE A 1 597 ? -27.829 -0.284 0.026 1.00 54.12 597 ILE A N 1
ATOM 4725 C CA . ILE A 1 597 ? -26.505 0.118 0.508 1.00 54.12 597 ILE A CA 1
ATOM 4726 C C . ILE A 1 597 ? -25.554 -1.055 0.259 1.00 54.12 597 ILE A C 1
ATOM 4728 O O . ILE A 1 597 ? -25.344 -1.926 1.099 1.00 54.12 597 ILE A O 1
ATOM 4732 N N . GLY A 1 598 ? -25.019 -1.097 -0.951 1.00 53.00 598 GLY A N 1
ATOM 4733 C CA . GLY A 1 598 ? -23.928 -1.964 -1.318 1.00 53.00 598 GLY A CA 1
ATOM 4734 C C . GLY A 1 598 ? -22.618 -1.438 -0.792 1.00 53.00 598 GLY A C 1
ATOM 4735 O O . GLY A 1 598 ? -22.347 -0.237 -0.857 1.00 53.00 598 GLY A O 1
ATOM 4736 N N . VAL A 1 599 ? -21.738 -2.344 -0.376 1.00 56.19 599 VAL A N 1
ATOM 4737 C CA . VAL A 1 599 ? -20.319 -2.035 -0.502 1.00 56.19 599 VAL A CA 1
ATOM 4738 C C . VAL A 1 599 ? -20.064 -1.992 -2.003 1.00 56.19 599 VAL A C 1
ATOM 4740 O O . VAL A 1 599 ? -20.094 -3.027 -2.669 1.00 56.19 599 VAL A O 1
ATOM 4743 N N . MET A 1 600 ? -19.915 -0.783 -2.550 1.00 46.94 600 MET A N 1
ATOM 4744 C CA . MET A 1 600 ? -19.518 -0.617 -3.940 1.00 46.94 600 MET A CA 1
ATOM 4745 C C . MET A 1 600 ? -18.182 -1.335 -4.083 1.00 46.94 600 MET A C 1
ATOM 4747 O O . MET A 1 600 ? -17.184 -0.952 -3.466 1.00 46.94 600 MET A O 1
ATOM 4751 N N . ASN A 1 601 ? -18.180 -2.442 -4.816 1.00 57.50 601 ASN A N 1
ATOM 4752 C CA . ASN A 1 601 ? -16.944 -3.087 -5.177 1.00 57.50 601 ASN A CA 1
ATOM 4753 C C . ASN A 1 601 ? -16.289 -2.166 -6.190 1.00 57.50 601 ASN A C 1
ATOM 4755 O O . ASN A 1 601 ? -16.662 -2.153 -7.360 1.00 57.50 601 ASN A O 1
ATOM 4759 N N . ASN A 1 602 ? -15.328 -1.372 -5.724 1.00 51.25 602 ASN A N 1
ATOM 4760 C CA . ASN A 1 602 ? -14.604 -0.424 -6.565 1.00 51.25 602 ASN A CA 1
ATOM 4761 C C . ASN A 1 602 ? -13.977 -1.101 -7.799 1.00 51.25 602 ASN A C 1
ATOM 4763 O O . ASN A 1 602 ? -13.688 -0.420 -8.772 1.00 51.25 602 ASN A O 1
ATOM 4767 N N . THR A 1 603 ? -13.797 -2.428 -7.774 1.00 48.50 603 THR A N 1
ATOM 4768 C CA . THR A 1 603 ? -13.244 -3.212 -8.885 1.00 48.50 603 THR A CA 1
ATOM 4769 C C . THR A 1 603 ? -14.237 -3.459 -10.015 1.00 48.50 603 THR A C 1
ATOM 4771 O O . THR A 1 603 ? -13.856 -3.410 -11.177 1.00 48.50 603 THR A O 1
ATOM 4774 N N . THR A 1 604 ? -15.492 -3.785 -9.698 1.00 56.16 604 THR A N 1
ATOM 4775 C CA . THR A 1 604 ? -16.506 -4.120 -10.714 1.00 56.16 604 THR A CA 1
ATOM 4776 C C . THR A 1 604 ? -17.525 -3.002 -10.907 1.00 56.16 604 THR A C 1
ATOM 4778 O O . THR A 1 604 ? -18.392 -3.103 -11.767 1.00 56.16 604 THR A O 1
ATOM 4781 N N . GLY A 1 605 ? -17.497 -1.976 -10.050 1.00 56.84 605 GLY A N 1
ATOM 4782 C CA . GLY A 1 605 ? -18.595 -1.022 -9.895 1.00 56.84 605 GLY A CA 1
ATOM 4783 C C . GLY A 1 605 ? -19.878 -1.663 -9.350 1.00 56.84 605 GLY A C 1
ATOM 4784 O O . GLY A 1 605 ? -20.848 -0.958 -9.085 1.00 56.84 605 GLY A O 1
ATOM 4785 N N . SER A 1 606 ? -19.897 -2.986 -9.156 1.00 58.62 606 SER A N 1
ATOM 4786 C CA . SER A 1 606 ? -21.064 -3.712 -8.680 1.00 58.62 606 SER A CA 1
ATOM 4787 C C . SER A 1 606 ? -21.184 -3.552 -7.176 1.00 58.62 606 SER A C 1
ATOM 4789 O O . SER A 1 606 ? -20.212 -3.617 -6.425 1.00 58.62 606 SER A O 1
ATOM 4791 N N . ILE A 1 607 ? -22.412 -3.383 -6.725 1.00 58.28 607 ILE A N 1
ATOM 4792 C CA . ILE A 1 607 ? -22.760 -3.502 -5.321 1.00 58.28 607 ILE A CA 1
ATOM 4793 C C . ILE A 1 607 ? -22.579 -4.975 -4.938 1.00 58.28 607 ILE A C 1
ATOM 4795 O O . ILE A 1 607 ? -23.334 -5.829 -5.398 1.00 58.28 607 ILE A O 1
ATOM 4799 N N . VAL A 1 608 ? -21.574 -5.288 -4.115 1.00 63.03 608 VAL A N 1
ATOM 4800 C CA . VAL A 1 608 ? -21.514 -6.614 -3.492 1.00 63.03 608 VAL A CA 1
ATOM 4801 C C . VAL A 1 608 ? -22.589 -6.619 -2.421 1.00 63.03 608 VAL A C 1
ATOM 4803 O O . VAL A 1 608 ? -22.516 -5.879 -1.435 1.00 63.03 608 VAL A O 1
ATOM 4806 N N . HIS A 1 609 ? -23.628 -7.412 -2.666 1.00 62.78 609 HIS A N 1
ATOM 4807 C CA . HIS A 1 609 ? -24.614 -7.722 -1.652 1.00 62.78 609 HIS A CA 1
ATOM 4808 C C . HIS A 1 609 ? -23.912 -8.552 -0.587 1.00 62.78 609 HIS A C 1
ATOM 4810 O O . HIS A 1 609 ? -23.451 -9.658 -0.848 1.00 62.78 609 HIS A O 1
ATOM 4816 N N . ILE A 1 610 ? -23.781 -7.977 0.603 1.00 66.62 610 ILE A N 1
ATOM 4817 C CA . ILE A 1 610 ? -23.443 -8.767 1.777 1.00 66.62 610 ILE A CA 1
ATOM 4818 C C . ILE A 1 610 ? -24.686 -9.595 2.061 1.00 66.62 610 ILE A C 1
ATOM 4820 O O . ILE A 1 610 ? -25.779 -9.029 2.170 1.00 66.62 610 ILE A O 1
ATOM 4824 N N . ASP A 1 611 ? -24.516 -10.915 2.099 1.00 69.50 611 ASP A N 1
ATOM 4825 C CA . ASP A 1 611 ? -25.605 -11.839 2.381 1.00 69.50 611 ASP A CA 1
ATOM 4826 C C . ASP A 1 611 ? -26.368 -11.374 3.624 1.00 69.50 611 ASP A C 1
ATOM 4828 O O . ASP A 1 611 ? -25.776 -11.007 4.640 1.00 69.50 611 ASP A O 1
ATOM 4832 N N . SER A 1 612 ? -27.699 -11.409 3.554 1.00 76.31 612 SER A N 1
ATOM 4833 C CA . SER A 1 612 ? -28.587 -11.087 4.679 1.00 76.31 612 SER A CA 1
ATOM 4834 C C . SER A 1 612 ? -28.491 -12.093 5.834 1.00 76.31 612 SER A C 1
ATOM 4836 O O . SER A 1 612 ? -29.180 -11.946 6.843 1.00 76.31 612 SER A O 1
ATOM 4838 N N . GLY A 1 613 ? -27.656 -13.123 5.686 1.00 86.44 613 GLY A N 1
ATOM 4839 C CA . GLY A 1 613 ? -27.384 -14.122 6.704 1.00 86.44 613 GLY A CA 1
ATOM 4840 C C . GLY A 1 613 ? -26.533 -13.600 7.860 1.00 86.44 613 GLY A C 1
ATOM 4841 O O . GLY A 1 613 ? -26.044 -12.470 7.876 1.00 86.44 613 GLY A O 1
ATOM 4842 N N . VAL A 1 614 ? -26.350 -14.475 8.847 1.00 89.62 614 VAL A N 1
ATOM 4843 C CA . VAL A 1 614 ? -25.449 -14.232 9.975 1.00 89.62 614 VAL A CA 1
ATOM 4844 C C . VAL A 1 614 ? -24.031 -13.994 9.433 1.00 89.62 614 VAL A C 1
ATOM 4846 O O . VAL A 1 614 ? -23.511 -14.852 8.714 1.00 89.62 614 VAL A O 1
ATOM 4849 N N . PRO A 1 615 ? -23.381 -12.866 9.771 1.00 90.38 615 PRO A N 1
ATOM 4850 C CA . PRO A 1 615 ? -22.014 -12.602 9.348 1.00 90.38 615 PRO A CA 1
ATOM 4851 C C . PRO A 1 615 ? -21.062 -13.712 9.789 1.00 90.38 615 PRO A C 1
ATOM 4853 O O . PRO A 1 615 ? -21.118 -14.170 10.932 1.00 90.38 615 PRO A O 1
ATOM 4856 N N . ARG A 1 616 ? -20.144 -14.112 8.903 1.00 90.00 616 ARG A N 1
ATOM 4857 C CA . ARG A 1 616 ? -19.119 -15.106 9.236 1.00 90.00 616 ARG A CA 1
ATOM 4858 C C . ARG A 1 616 ? -18.248 -14.599 10.384 1.00 90.00 616 ARG A C 1
ATOM 4860 O O . ARG A 1 616 ? -17.735 -13.481 10.335 1.00 90.00 616 ARG A O 1
ATOM 4867 N N . ASP A 1 617 ? -18.023 -15.456 11.376 1.00 90.62 617 ASP A N 1
ATOM 4868 C CA . ASP A 1 617 ? -17.146 -15.139 12.498 1.00 90.62 617 ASP A CA 1
ATOM 4869 C C . ASP A 1 617 ? -15.673 -15.178 12.094 1.00 90.62 617 ASP A C 1
ATOM 4871 O O . ASP A 1 617 ? -14.993 -16.198 12.198 1.00 90.62 617 ASP A O 1
ATOM 4875 N N . ARG A 1 618 ? -15.181 -14.067 11.556 1.00 86.25 618 ARG A N 1
ATOM 4876 C CA . ARG A 1 618 ? -13.783 -13.965 11.140 1.00 86.25 618 ARG A CA 1
ATOM 4877 C C . ARG A 1 618 ? -12.827 -13.846 12.326 1.00 86.25 618 ARG A C 1
ATOM 4879 O O . ARG A 1 618 ? -11.674 -14.254 12.225 1.00 86.25 618 ARG A O 1
ATOM 4886 N N . TYR A 1 619 ? -13.294 -13.228 13.402 1.00 88.50 619 TYR A N 1
ATOM 4887 C CA . TYR A 1 619 ? -12.472 -12.835 14.539 1.00 88.50 619 TYR A CA 1
ATOM 4888 C C . TYR A 1 619 ? -12.563 -13.847 15.686 1.00 88.50 619 TYR A C 1
ATOM 4890 O O . TYR A 1 619 ? -11.677 -13.889 16.529 1.00 88.50 619 TYR A O 1
ATOM 4898 N N . GLY A 1 620 ? -13.595 -14.692 15.728 1.00 89.69 620 GLY A N 1
ATOM 4899 C CA . GLY A 1 620 ? -13.811 -15.611 16.838 1.00 89.69 620 GLY A CA 1
ATOM 4900 C C . GLY A 1 620 ? -13.803 -14.851 18.163 1.00 89.69 620 GLY A C 1
ATOM 4901 O O . GLY A 1 620 ? -14.559 -13.901 18.369 1.00 89.69 620 GLY A O 1
ATOM 4902 N N . ASP A 1 621 ? -12.881 -15.229 19.045 1.00 89.31 621 ASP A N 1
ATOM 4903 C CA . ASP A 1 621 ? -12.761 -14.648 20.377 1.00 89.31 621 ASP A CA 1
ATOM 4904 C C . ASP A 1 621 ? -11.858 -13.408 20.487 1.00 89.31 621 ASP A C 1
ATOM 4906 O O . ASP A 1 621 ? -11.742 -12.856 21.589 1.00 89.31 621 ASP A O 1
ATOM 4910 N N . ILE A 1 622 ? -11.238 -12.943 19.397 1.00 91.38 622 ILE A N 1
ATOM 4911 C CA . ILE A 1 622 ? -10.350 -11.772 19.436 1.00 91.38 622 ILE A CA 1
ATOM 4912 C C . ILE A 1 622 ? -11.113 -10.447 19.289 1.00 91.38 622 ILE A C 1
ATOM 4914 O O . ILE A 1 622 ? -12.180 -10.352 18.681 1.00 91.38 622 ILE A O 1
ATOM 4918 N N . TYR A 1 623 ? -10.545 -9.399 19.877 1.00 93.50 623 TYR A N 1
ATOM 4919 C CA . TYR A 1 623 ? -11.021 -8.028 19.785 1.00 93.50 623 TYR A CA 1
ATOM 4920 C C . TYR A 1 623 ? -10.522 -7.362 18.502 1.00 93.50 623 TYR A C 1
ATOM 4922 O O . TYR A 1 623 ? -9.349 -7.441 18.137 1.00 93.50 623 TYR A O 1
ATOM 4930 N N . PHE A 1 624 ? -11.402 -6.619 17.850 1.00 93.62 624 PHE A N 1
ATOM 4931 C CA . PHE A 1 624 ? -11.120 -5.936 16.593 1.00 93.62 624 PHE A CA 1
ATOM 4932 C C . PHE A 1 624 ? -11.787 -4.558 16.576 1.00 93.62 624 PHE A C 1
ATOM 4934 O O . PHE A 1 624 ? -12.529 -4.195 17.491 1.00 93.62 624 PHE A O 1
ATOM 4941 N N . LEU A 1 625 ? -11.477 -3.749 15.565 1.00 94.31 625 LEU A N 1
ATOM 4942 C CA . LEU A 1 625 ? -11.941 -2.368 15.495 1.00 94.31 625 LEU A CA 1
ATOM 4943 C C . LEU A 1 625 ? -13.178 -2.242 14.600 1.00 94.31 625 LEU A C 1
ATOM 4945 O O . LEU A 1 625 ? -13.152 -2.626 13.431 1.00 94.31 625 LEU A O 1
ATOM 4949 N N . LEU A 1 626 ? -14.236 -1.647 15.144 1.00 96.31 626 LEU A N 1
ATOM 4950 C CA . LEU A 1 626 ? -15.426 -1.223 14.417 1.00 96.31 626 LEU A CA 1
ATOM 4951 C C . LEU A 1 626 ? -15.333 0.244 14.043 1.00 96.31 626 LEU A C 1
ATOM 4953 O O . LEU A 1 626 ? -14.937 1.073 14.860 1.00 96.31 626 LEU A O 1
ATOM 4957 N N . LYS A 1 627 ? -15.819 0.572 12.852 1.00 96.06 627 LYS A N 1
ATOM 4958 C CA . LYS A 1 627 ? -16.184 1.920 12.443 1.00 96.06 627 LYS A CA 1
ATOM 4959 C C . LYS A 1 627 ? -17.691 2.066 12.562 1.00 96.06 627 LYS A C 1
ATOM 4961 O O . LYS A 1 627 ? -18.449 1.328 11.938 1.00 96.06 627 LYS A O 1
ATOM 4966 N N . LEU A 1 628 ? -18.109 3.032 13.371 1.00 97.00 628 LEU A N 1
ATOM 4967 C CA . LEU A 1 628 ? -19.500 3.422 13.529 1.00 97.00 628 LEU A CA 1
ATOM 4968 C C . LEU A 1 628 ? -19.697 4.749 12.806 1.00 97.00 628 LEU A C 1
ATOM 4970 O O . LEU A 1 628 ? -18.956 5.710 13.025 1.00 97.00 628 LEU A O 1
ATOM 4974 N N . GLN A 1 629 ? -20.705 4.815 11.946 1.00 95.19 629 GLN A N 1
ATOM 4975 C CA . GLN A 1 629 ? -20.942 5.968 11.092 1.00 95.19 629 GLN A CA 1
ATOM 4976 C C . GLN A 1 629 ? -22.429 6.319 11.049 1.00 95.19 629 GLN A C 1
ATOM 4978 O O . GLN A 1 629 ? -23.274 5.461 10.807 1.00 95.19 629 GLN A O 1
ATOM 4983 N N . CYS A 1 630 ? -22.754 7.597 11.238 1.00 92.94 630 CYS A N 1
ATOM 4984 C CA . CYS A 1 630 ? -24.100 8.094 10.973 1.00 92.94 630 CYS A CA 1
ATOM 4985 C C . CYS A 1 630 ? -24.376 8.037 9.460 1.00 92.94 630 CYS A C 1
ATOM 4987 O O . CYS A 1 630 ? -23.558 8.553 8.685 1.00 92.94 630 CYS A O 1
ATOM 4989 N N . PRO A 1 631 ? -25.501 7.455 9.010 1.00 87.31 631 PRO A N 1
ATOM 4990 C CA . PRO A 1 631 ? -25.878 7.522 7.605 1.00 87.31 631 PRO A CA 1
ATOM 4991 C C . PRO A 1 631 ? -26.054 8.990 7.187 1.00 87.31 631 PRO A C 1
ATOM 4993 O O . PRO A 1 631 ? -26.598 9.801 7.939 1.00 87.31 631 PRO A O 1
ATOM 4996 N N . LYS A 1 632 ? -25.562 9.349 5.992 1.00 84.75 632 LYS A N 1
ATOM 4997 C CA . LYS A 1 632 ? -25.729 10.709 5.440 1.00 84.75 632 LYS A CA 1
ATOM 4998 C C . LYS A 1 632 ? -27.182 10.978 5.046 1.00 84.75 632 LYS A C 1
ATOM 5000 O O . LYS A 1 632 ? -27.669 12.089 5.216 1.00 84.75 632 LYS A O 1
ATOM 5005 N N . VAL A 1 633 ? -27.840 9.947 4.526 1.00 79.31 633 VAL A N 1
ATOM 5006 C CA . VAL A 1 633 ? -29.242 9.929 4.115 1.00 79.31 633 VAL A CA 1
ATOM 5007 C C . VAL A 1 633 ? -29.865 8.701 4.767 1.00 79.31 633 VAL A C 1
ATOM 5009 O O . VAL A 1 633 ? -29.284 7.618 4.701 1.00 79.31 633 VAL A O 1
ATOM 5012 N N . GLY A 1 634 ? -30.994 8.875 5.447 1.00 78.50 634 GLY A N 1
ATOM 5013 C CA . GLY A 1 634 ? -31.710 7.787 6.103 1.00 78.50 634 GLY A CA 1
ATOM 5014 C C . GLY A 1 634 ? -32.370 8.199 7.422 1.00 78.50 634 GLY A C 1
ATOM 5015 O O . GLY A 1 634 ? -32.251 9.353 7.849 1.00 78.50 634 GLY A O 1
ATOM 5016 N N . PRO A 1 635 ? -33.083 7.262 8.066 1.00 82.56 635 PRO A N 1
ATOM 5017 C CA . PRO A 1 635 ? -33.758 7.519 9.327 1.00 82.56 635 PRO A CA 1
ATOM 5018 C C . PRO A 1 635 ? -32.772 7.893 10.441 1.00 82.56 635 PRO A C 1
ATOM 5020 O O . PRO A 1 635 ? -31.630 7.432 10.499 1.00 82.56 635 PRO A O 1
ATOM 5023 N N . GLN A 1 636 ? -33.224 8.754 11.350 1.00 87.88 636 GLN A N 1
ATOM 5024 C CA . GLN A 1 636 ? -32.439 9.116 12.525 1.00 87.88 636 GLN A CA 1
ATOM 5025 C C . GLN A 1 636 ? -32.411 7.956 13.525 1.00 87.88 636 GLN A C 1
ATOM 5027 O O . GLN A 1 636 ? -33.385 7.225 13.668 1.00 87.88 636 GLN A O 1
ATOM 5032 N N . GLY A 1 637 ? -31.312 7.828 14.270 1.00 89.44 637 GLY A N 1
ATOM 5033 C CA . GLY A 1 637 ? -31.184 6.801 15.310 1.00 89.44 637 GLY A CA 1
ATOM 5034 C C . GLY A 1 637 ? -30.652 5.456 14.820 1.00 89.44 637 GLY A C 1
ATOM 5035 O O . GLY A 1 637 ? -30.799 4.465 15.523 1.00 89.44 637 GLY A O 1
ATOM 5036 N N . ILE A 1 638 ? -30.011 5.416 13.652 1.00 92.81 638 ILE A N 1
ATOM 5037 C CA . ILE A 1 638 ? -29.314 4.226 13.159 1.00 92.81 638 ILE A CA 1
ATOM 5038 C C . ILE A 1 638 ? -27.851 4.572 12.971 1.00 92.81 638 ILE A C 1
ATOM 5040 O O . ILE A 1 638 ? -27.520 5.655 12.484 1.00 92.81 638 ILE A O 1
ATOM 5044 N N . LEU A 1 639 ? -26.980 3.637 13.330 1.00 95.38 639 LEU A N 1
ATOM 5045 C CA . LEU A 1 639 ? -25.560 3.715 13.028 1.00 95.38 639 LEU A CA 1
ATOM 5046 C C . LEU A 1 639 ? -25.168 2.566 12.105 1.00 95.38 639 LEU A C 1
ATOM 5048 O O . LEU A 1 639 ? -25.557 1.421 12.319 1.00 95.38 639 LEU A O 1
ATOM 5052 N N . PHE A 1 640 ? -24.398 2.897 11.076 1.00 93.94 640 PHE A N 1
ATOM 5053 C CA . PHE A 1 640 ? -23.769 1.942 10.180 1.00 93.94 640 PHE A CA 1
ATOM 5054 C C . PHE A 1 640 ? -22.499 1.411 10.837 1.00 93.94 640 PHE A C 1
ATOM 5056 O O . PHE A 1 640 ? -21.676 2.207 11.296 1.00 93.94 640 PHE A O 1
ATOM 5063 N N . VAL A 1 641 ? -22.364 0.089 10.916 1.00 95.50 641 VAL A N 1
ATOM 5064 C CA . VAL A 1 641 ? -21.325 -0.590 11.694 1.00 95.50 641 VAL A CA 1
ATOM 5065 C C . VAL A 1 641 ? -20.613 -1.618 10.826 1.00 95.50 641 VAL A C 1
ATOM 5067 O O . VAL A 1 641 ? -21.240 -2.520 10.275 1.00 95.50 641 VAL A O 1
ATOM 5070 N N . TYR A 1 642 ? -19.296 -1.486 10.710 1.00 93.88 642 TYR A N 1
ATOM 5071 C CA . TYR A 1 642 ? -18.454 -2.416 9.958 1.00 93.88 642 TYR A CA 1
ATOM 5072 C C . TYR A 1 642 ? -17.038 -2.464 10.525 1.00 93.88 642 TYR A C 1
ATOM 5074 O O . TYR A 1 642 ? -16.604 -1.544 11.216 1.00 93.88 642 TYR A O 1
ATOM 5082 N N . ASP A 1 643 ? -16.326 -3.549 10.254 1.00 93.19 643 ASP A N 1
ATOM 5083 C CA . ASP A 1 643 ? -14.937 -3.784 10.646 1.00 93.19 643 ASP A CA 1
ATOM 5084 C C . ASP A 1 643 ? -13.938 -3.246 9.607 1.00 93.19 643 ASP A C 1
ATOM 5086 O O . ASP A 1 643 ? -14.302 -2.949 8.465 1.00 93.19 643 ASP A O 1
ATOM 5090 N N . VAL A 1 644 ? -12.657 -3.146 9.997 1.00 86.19 644 VAL A N 1
ATOM 5091 C CA . VAL A 1 644 ? -11.569 -2.591 9.153 1.00 86.19 644 VAL A CA 1
ATOM 5092 C C . VAL A 1 644 ? -11.495 -3.304 7.803 1.00 86.19 644 VAL A C 1
ATOM 5094 O O . VAL A 1 644 ? -11.114 -2.716 6.794 1.00 86.19 644 VAL A O 1
ATOM 5097 N N . HIS A 1 645 ? -11.872 -4.580 7.778 1.00 83.50 645 HIS A N 1
ATOM 5098 C CA . HIS A 1 645 ? -11.740 -5.446 6.615 1.00 83.50 645 HIS A CA 1
ATOM 5099 C C . HIS A 1 645 ? -13.029 -5.557 5.804 1.00 83.50 645 HIS A C 1
ATOM 5101 O O . HIS A 1 645 ? -13.057 -6.290 4.818 1.00 83.50 645 HIS A O 1
ATOM 5107 N N . ARG A 1 646 ? -14.094 -4.854 6.215 1.00 86.12 646 ARG A N 1
ATOM 5108 C CA . ARG A 1 646 ? -15.444 -4.971 5.651 1.00 86.12 646 ARG A CA 1
ATOM 5109 C C . ARG A 1 646 ? -15.883 -6.428 5.482 1.00 86.12 646 ARG A C 1
ATOM 5111 O O . ARG A 1 646 ? -16.530 -6.768 4.495 1.00 86.12 646 ARG A O 1
ATOM 5118 N N . SER A 1 647 ? -15.520 -7.290 6.433 1.00 84.25 647 SER A N 1
ATOM 5119 C CA . SER A 1 647 ? -16.020 -8.664 6.482 1.00 84.25 647 SER A CA 1
ATOM 5120 C C . SER A 1 647 ? -17.522 -8.707 6.763 1.00 84.25 647 SER A C 1
ATOM 5122 O O . SER A 1 647 ? -18.181 -9.681 6.409 1.00 84.25 647 SER A O 1
ATOM 5124 N N . PHE A 1 648 ? -18.074 -7.632 7.331 1.00 89.94 648 PHE A N 1
ATOM 5125 C CA . PHE A 1 648 ? -19.508 -7.414 7.442 1.00 89.94 648 PHE A CA 1
ATOM 5126 C C . PHE A 1 648 ? -19.866 -5.931 7.374 1.00 89.94 648 PHE A C 1
ATOM 5128 O O . PHE A 1 648 ? -19.025 -5.044 7.536 1.00 89.94 648 PHE A O 1
ATOM 5135 N N . CYS A 1 649 ? -21.150 -5.659 7.151 1.00 90.25 649 CYS A N 1
ATOM 5136 C CA . CYS A 1 649 ? -21.695 -4.313 7.156 1.00 90.25 649 CYS A CA 1
ATOM 5137 C C . CYS A 1 649 ? -23.135 -4.351 7.654 1.00 90.25 649 CYS A C 1
ATOM 5139 O O . CYS A 1 649 ? -24.023 -4.857 6.972 1.00 90.25 649 CYS A O 1
ATOM 5141 N N . LEU A 1 650 ? -23.341 -3.877 8.877 1.00 93.56 650 LEU A N 1
ATOM 5142 C CA . LEU A 1 650 ? -24.570 -4.066 9.638 1.00 93.56 650 LEU A CA 1
ATOM 5143 C C . LEU A 1 650 ? -25.071 -2.745 10.212 1.00 93.56 650 LEU A C 1
ATOM 5145 O O . LEU A 1 650 ? -24.414 -1.703 10.123 1.00 93.56 650 LEU A O 1
ATOM 5149 N N . TYR A 1 651 ? -26.240 -2.803 10.841 1.00 94.44 651 TYR A N 1
ATOM 5150 C CA . TYR A 1 651 ? -26.897 -1.648 11.430 1.00 94.44 651 TYR A CA 1
ATOM 5151 C C . TYR A 1 651 ? -27.096 -1.843 12.925 1.00 94.44 651 TYR A C 1
ATOM 5153 O O . TYR A 1 651 ? -27.576 -2.880 13.378 1.00 94.44 651 TYR A O 1
ATOM 5161 N N . MET A 1 652 ? -26.754 -0.812 13.690 1.00 96.50 652 MET A N 1
ATOM 5162 C CA . MET A 1 652 ? -27.148 -0.684 15.085 1.00 96.50 652 MET A CA 1
ATOM 5163 C C . MET A 1 652 ? -28.380 0.221 15.152 1.00 96.50 652 MET A C 1
ATOM 5165 O O . MET A 1 652 ? -28.287 1.413 14.846 1.00 96.50 652 MET A O 1
ATOM 5169 N N . CYS A 1 653 ? -29.519 -0.351 15.543 1.00 95.19 653 CYS A N 1
ATOM 5170 C CA . CYS A 1 653 ? -30.822 0.325 15.545 1.00 95.19 653 CYS A CA 1
ATOM 5171 C C . CYS A 1 653 ? -31.250 0.741 16.954 1.00 95.19 653 CYS A C 1
ATOM 5173 O O . CYS A 1 653 ? -30.954 0.046 17.932 1.00 95.19 653 CYS A O 1
ATOM 5175 N N . LYS A 1 654 ? -31.937 1.884 17.066 1.00 95.44 654 LYS A N 1
ATOM 5176 C CA . LYS A 1 654 ? -32.333 2.499 18.344 1.00 95.44 654 LYS A CA 1
ATOM 5177 C C . LYS A 1 654 ? -33.272 1.621 19.156 1.00 95.44 654 LYS A C 1
ATOM 5179 O O . LYS A 1 654 ? -33.191 1.633 20.379 1.00 95.44 654 LYS A O 1
ATOM 5184 N N . GLU A 1 655 ? -34.120 0.858 18.486 1.00 95.06 655 GLU A N 1
ATOM 5185 C CA . GLU A 1 655 ? -35.141 -0.000 19.077 1.00 95.06 655 GLU A CA 1
ATOM 5186 C C . GLU A 1 655 ? -34.507 -1.072 19.970 1.00 95.06 655 GLU A C 1
ATOM 5188 O O . GLU A 1 655 ? -34.993 -1.314 21.072 1.00 95.06 655 GLU A O 1
ATOM 5193 N N . LYS A 1 656 ? -33.381 -1.655 19.533 1.00 96.25 656 LYS A N 1
ATOM 5194 C CA . LYS A 1 656 ? -32.638 -2.674 20.294 1.00 96.25 656 LYS A CA 1
ATOM 5195 C C . LYS A 1 656 ? -31.446 -2.119 21.076 1.00 96.25 656 LYS A C 1
ATOM 5197 O O . LYS A 1 656 ? -30.998 -2.750 22.024 1.00 96.25 656 LYS A O 1
ATOM 5202 N N . ASN A 1 657 ? -30.938 -0.936 20.713 1.00 97.31 657 ASN A N 1
ATOM 5203 C CA . ASN A 1 657 ? -29.663 -0.408 21.219 1.00 97.31 657 ASN A CA 1
ATOM 5204 C C . ASN A 1 657 ? -29.757 1.031 21.745 1.00 97.31 657 ASN A C 1
ATOM 5206 O O . ASN A 1 657 ? -28.812 1.809 21.593 1.00 97.31 657 ASN A O 1
ATOM 5210 N N . LEU A 1 658 ? -30.888 1.418 22.343 1.00 96.94 658 LEU A N 1
ATOM 5211 C CA . LEU A 1 658 ? -31.167 2.808 22.726 1.00 96.94 658 LEU A CA 1
ATOM 5212 C C . LEU A 1 658 ? -30.021 3.463 23.513 1.00 96.94 658 LEU A C 1
ATOM 5214 O O . LEU A 1 658 ? -29.572 4.555 23.157 1.00 96.94 658 LEU A O 1
ATOM 5218 N N . GLU A 1 659 ? -29.534 2.804 24.565 1.00 97.56 659 GLU A N 1
ATOM 5219 C CA . GLU A 1 659 ? -28.484 3.363 25.423 1.00 97.56 659 GLU A CA 1
ATOM 5220 C C . GLU A 1 659 ? -27.119 3.400 24.728 1.00 97.56 659 GLU A C 1
ATOM 5222 O O . GLU A 1 659 ? -26.437 4.426 24.773 1.00 97.56 659 GLU A O 1
ATOM 5227 N N . ALA A 1 660 ? -26.751 2.346 23.994 1.00 97.44 660 ALA A N 1
ATOM 5228 C CA . ALA A 1 660 ? -25.505 2.311 23.231 1.00 97.44 660 ALA A CA 1
ATOM 5229 C C . ALA A 1 660 ? -25.466 3.400 22.146 1.00 97.44 660 ALA A C 1
ATOM 5231 O O . ALA A 1 660 ? -24.459 4.091 21.999 1.00 97.44 660 ALA A O 1
ATOM 5232 N N . ILE A 1 661 ? -26.580 3.635 21.442 1.00 96.75 661 ILE A N 1
ATOM 5233 C CA . ILE A 1 661 ? -26.685 4.714 20.453 1.00 96.75 661 ILE A CA 1
ATOM 5234 C C . ILE A 1 661 ? -26.568 6.084 21.118 1.00 96.75 661 ILE A C 1
ATOM 5236 O O . ILE A 1 661 ? -25.849 6.938 20.605 1.00 96.75 661 ILE A O 1
ATOM 5240 N N . LYS A 1 662 ? -27.204 6.313 22.274 1.00 96.38 662 LYS A N 1
ATOM 5241 C CA . LYS A 1 662 ? -27.032 7.573 23.019 1.00 96.38 662 LYS A CA 1
ATOM 5242 C C . LYS A 1 662 ? -25.576 7.806 23.423 1.00 96.38 662 LYS A C 1
ATOM 5244 O O . LYS A 1 662 ? -25.122 8.949 23.420 1.00 96.38 662 LYS A O 1
ATOM 5249 N N . VAL A 1 663 ? -24.849 6.761 23.823 1.00 96.56 663 VAL A N 1
ATOM 5250 C CA . VAL A 1 663 ? -23.418 6.860 24.156 1.00 96.56 663 VAL A CA 1
ATOM 5251 C C . VAL A 1 663 ? -22.599 7.153 22.900 1.00 96.56 663 VAL A C 1
ATOM 5253 O O . VAL A 1 663 ? -21.831 8.110 22.896 1.00 96.56 663 VAL A O 1
ATOM 5256 N N . ALA A 1 664 ? -22.816 6.402 21.820 1.00 96.19 664 ALA A N 1
ATOM 5257 C CA . ALA A 1 664 ? -22.124 6.597 20.552 1.00 96.19 664 ALA A CA 1
ATOM 5258 C C . ALA A 1 664 ? -22.337 8.016 20.003 1.00 96.19 664 ALA A C 1
ATOM 5260 O O . ALA A 1 664 ? -21.364 8.713 19.735 1.00 96.19 664 ALA A O 1
ATOM 5261 N N . LEU A 1 665 ? -23.590 8.480 19.906 1.00 94.94 665 LEU A N 1
ATOM 5262 C CA . LEU A 1 665 ? -23.956 9.802 19.380 1.00 94.94 665 LEU A CA 1
ATOM 5263 C C . LEU A 1 665 ? -23.327 10.960 20.162 1.00 94.94 665 LEU A C 1
ATOM 5265 O O . LEU A 1 665 ? -22.986 11.969 19.555 1.00 94.94 665 LEU A O 1
ATOM 5269 N N . ARG A 1 666 ? -23.112 10.808 21.475 1.00 95.62 666 ARG A N 1
ATOM 5270 C CA . ARG A 1 666 ? -22.396 11.805 22.291 1.00 95.62 666 ARG A CA 1
ATOM 5271 C C . ARG A 1 666 ? -20.910 11.924 21.944 1.00 95.62 666 ARG A C 1
ATOM 5273 O O . ARG A 1 666 ? -20.294 12.924 22.290 1.00 95.62 666 ARG A O 1
ATOM 5280 N N . GLN A 1 667 ? -20.337 10.915 21.294 1.00 95.00 667 GLN A N 1
ATOM 5281 C CA . GLN A 1 667 ? -18.922 10.871 20.920 1.00 95.00 667 GLN A CA 1
ATOM 5282 C C . GLN A 1 667 ? -18.669 11.283 19.466 1.00 95.00 667 GLN A C 1
ATOM 5284 O O . GLN A 1 667 ? -17.515 11.472 19.083 1.00 95.00 667 GLN A O 1
ATOM 5289 N N . PHE A 1 668 ? -19.717 11.415 18.648 1.00 93.56 668 PHE A N 1
ATOM 5290 C CA . PHE A 1 668 ? -19.583 11.991 17.315 1.00 93.56 668 PHE A CA 1
ATOM 5291 C C . PHE A 1 668 ? -19.273 13.486 17.427 1.00 93.56 668 PHE A C 1
ATOM 5293 O O . PHE A 1 668 ? -19.865 14.202 18.235 1.00 93.56 668 PHE A O 1
ATOM 5300 N N . SER A 1 669 ? -18.365 13.973 16.580 1.00 90.19 669 SER A N 1
ATOM 5301 C CA . SER A 1 669 ? -18.175 15.415 16.413 1.00 90.19 669 SER A CA 1
ATOM 5302 C C . SER A 1 669 ? -19.434 16.060 15.803 1.00 90.19 669 SER A C 1
ATOM 5304 O O . SER A 1 669 ? -20.245 15.351 15.198 1.00 90.19 669 SER A O 1
ATOM 5306 N N . PRO A 1 670 ? -19.604 17.396 15.880 1.00 86.25 670 PRO A N 1
ATOM 5307 C CA . PRO A 1 670 ? -20.708 18.094 15.208 1.00 86.25 670 PRO A CA 1
ATOM 5308 C C . PRO A 1 670 ? -20.801 17.784 13.704 1.00 86.25 670 PRO A C 1
ATOM 5310 O O . PRO A 1 670 ? -21.890 17.690 13.145 1.00 86.25 670 PRO A O 1
ATOM 5313 N N . GLU A 1 671 ? -19.656 17.529 13.065 1.00 84.88 671 GLU A N 1
ATOM 5314 C CA . GLU A 1 671 ? -19.541 17.117 11.659 1.00 84.88 671 GLU A CA 1
ATOM 5315 C C . GLU A 1 671 ? -19.945 15.652 11.399 1.00 84.88 671 GLU A C 1
ATOM 5317 O O . GLU A 1 671 ? -19.889 15.182 10.264 1.00 84.88 671 GLU A O 1
ATOM 5322 N N . LYS A 1 672 ? -20.327 14.905 12.442 1.00 85.19 672 LYS A N 1
ATOM 5323 C CA . LYS A 1 672 ? -20.693 13.481 12.394 1.00 85.19 672 LYS A CA 1
ATOM 5324 C C . LYS A 1 672 ? -19.606 12.603 11.762 1.00 85.19 672 LYS A C 1
ATOM 5326 O O . LYS A 1 672 ? -19.909 11.640 11.052 1.00 85.19 672 LYS A O 1
ATOM 5331 N N . ARG A 1 673 ? -18.332 12.913 12.036 1.00 89.81 673 ARG A N 1
ATOM 5332 C CA . ARG A 1 673 ? -17.205 12.073 11.600 1.00 89.81 673 ARG A CA 1
ATOM 5333 C C . ARG A 1 673 ? -17.335 10.668 12.199 1.00 89.81 673 ARG A C 1
ATOM 5335 O O . ARG A 1 673 ? -17.744 10.559 13.352 1.00 89.81 673 ARG A O 1
ATOM 5342 N N . PRO A 1 674 ? -16.995 9.605 11.450 1.00 93.94 674 PRO A N 1
ATOM 5343 C CA . PRO A 1 674 ? -17.067 8.242 11.964 1.00 93.94 674 PRO A CA 1
ATOM 5344 C C . PRO A 1 674 ? -16.233 8.088 13.240 1.00 93.94 674 PRO A C 1
ATOM 5346 O O . PRO A 1 674 ? -15.167 8.692 13.364 1.00 93.94 674 PRO A O 1
ATOM 5349 N N . ILE A 1 675 ? -16.712 7.260 14.166 1.00 95.94 675 ILE A N 1
ATOM 5350 C CA . ILE A 1 675 ? -15.985 6.903 15.387 1.00 95.94 675 ILE A CA 1
ATOM 5351 C C . ILE A 1 675 ? -15.506 5.455 15.306 1.00 95.94 675 ILE A C 1
ATOM 5353 O O . ILE A 1 675 ? -16.128 4.624 14.647 1.00 95.94 675 ILE A O 1
ATOM 5357 N N . PHE A 1 676 ? -14.411 5.151 16.000 1.00 96.12 676 PHE A N 1
ATOM 5358 C CA . PHE A 1 676 ? -13.764 3.841 15.955 1.00 96.12 676 PHE A CA 1
ATOM 5359 C C . PHE A 1 676 ? -13.725 3.211 17.336 1.00 96.12 676 PHE A C 1
ATOM 5361 O O . PHE A 1 676 ? -13.215 3.841 18.261 1.00 96.12 676 PHE A O 1
ATOM 5368 N N . ARG A 1 677 ? -14.267 2.007 17.506 1.00 96.75 677 ARG A N 1
ATOM 5369 C CA . ARG A 1 677 ? -14.389 1.366 18.824 1.00 96.75 677 ARG A CA 1
ATOM 5370 C C . ARG A 1 677 ? -13.955 -0.086 18.783 1.00 96.75 677 ARG A C 1
ATOM 5372 O O . ARG A 1 677 ? -14.188 -0.774 17.796 1.00 96.75 677 ARG A O 1
ATOM 5379 N N . TRP A 1 678 ? -13.337 -0.539 19.869 1.00 96.31 678 TRP A N 1
ATOM 5380 C CA . TRP A 1 678 ? -13.015 -1.949 20.045 1.00 96.31 678 TRP A CA 1
ATOM 5381 C C . TRP A 1 678 ? -14.294 -2.755 20.225 1.00 96.31 678 TRP A C 1
ATOM 5383 O O . TRP A 1 678 ? -15.206 -2.335 20.941 1.00 96.31 678 TRP A O 1
ATOM 5393 N N . ALA A 1 679 ? -14.342 -3.918 19.594 1.00 97.12 679 ALA A N 1
ATOM 5394 C CA . ALA A 1 679 ? -15.449 -4.843 19.686 1.00 97.12 679 ALA A CA 1
ATOM 5395 C C . ALA A 1 679 ? -14.969 -6.286 19.748 1.00 97.12 679 ALA A C 1
ATOM 5397 O O . ALA A 1 679 ? -13.870 -6.604 19.305 1.00 97.12 679 ALA A O 1
ATOM 5398 N N . LYS A 1 680 ? -15.823 -7.151 20.281 1.00 96.12 680 LYS A N 1
ATOM 5399 C CA . LYS A 1 680 ? -15.689 -8.605 20.245 1.00 96.12 680 LYS A CA 1
ATOM 5400 C C . LYS A 1 680 ? -17.064 -9.207 19.977 1.00 96.12 680 LYS A C 1
ATOM 5402 O O . LYS A 1 680 ? -18.069 -8.692 20.475 1.00 96.12 680 LYS A O 1
ATOM 5407 N N . ARG A 1 681 ? -17.124 -10.280 19.192 1.00 95.81 681 ARG A N 1
ATOM 5408 C CA . ARG A 1 681 ? -18.382 -10.984 18.930 1.00 95.81 681 ARG A CA 1
ATOM 5409 C C . ARG A 1 681 ? -18.854 -11.702 20.197 1.00 95.81 681 ARG A C 1
ATOM 5411 O O . ARG A 1 681 ? -18.043 -12.231 20.952 1.00 95.81 681 ARG A O 1
ATOM 5418 N N . ALA A 1 682 ? -20.152 -11.651 20.477 1.00 96.75 682 ALA A N 1
ATOM 5419 C CA . ALA A 1 682 ? -20.766 -12.270 21.656 1.00 96.75 682 ALA A CA 1
ATOM 5420 C C . ALA A 1 682 ? -21.876 -13.273 21.303 1.00 96.75 682 ALA A C 1
ATOM 5422 O O . ALA A 1 682 ? -22.270 -14.060 22.158 1.00 96.75 682 ALA A O 1
ATOM 5423 N N . GLY A 1 683 ? -22.350 -13.256 20.058 1.00 96.19 683 GLY A N 1
ATOM 5424 C CA . GLY A 1 683 ? -23.314 -14.194 19.499 1.00 96.19 683 GLY A CA 1
ATOM 5425 C C . GLY A 1 683 ? -23.467 -13.964 17.998 1.00 96.19 683 GLY A C 1
ATOM 5426 O O . GLY A 1 683 ? -22.663 -13.256 17.389 1.00 96.19 683 GLY A O 1
ATOM 5427 N N . ASP A 1 684 ? -24.517 -14.524 17.401 1.00 95.50 684 ASP A N 1
ATOM 5428 C CA . ASP A 1 684 ? -24.727 -14.408 15.954 1.00 95.50 684 ASP A CA 1
ATOM 5429 C C . ASP A 1 684 ? -24.916 -12.959 15.496 1.00 95.50 684 ASP A C 1
ATOM 5431 O O . ASP A 1 684 ? -24.315 -12.525 14.509 1.00 95.50 684 ASP A O 1
ATOM 5435 N N . TRP A 1 685 ? -25.684 -12.208 16.283 1.00 96.12 685 TRP A N 1
ATOM 5436 C CA . TRP A 1 685 ? -26.015 -10.801 16.061 1.00 96.12 685 TRP A CA 1
ATOM 5437 C C . TRP A 1 685 ? -25.545 -9.889 17.195 1.00 96.12 685 TRP A C 1
ATOM 5439 O O . TRP A 1 685 ? -25.597 -8.668 17.062 1.00 96.12 685 TRP A O 1
ATOM 5449 N N . ASP A 1 686 ? -25.057 -10.466 18.292 1.00 97.69 686 ASP A N 1
ATOM 5450 C CA . ASP A 1 686 ? -24.658 -9.722 19.480 1.00 97.69 686 ASP A CA 1
ATOM 5451 C C . ASP A 1 686 ? -23.153 -9.456 19.498 1.00 97.69 686 ASP A C 1
ATOM 5453 O O . ASP A 1 686 ? -22.325 -10.339 19.261 1.00 97.69 686 ASP A O 1
ATOM 5457 N N . TRP A 1 687 ? -22.793 -8.224 19.839 1.00 97.81 687 TRP A N 1
ATOM 5458 C CA . TRP A 1 687 ? -21.420 -7.735 19.876 1.00 97.81 687 TRP A CA 1
ATOM 5459 C C . TRP A 1 687 ? -21.178 -6.981 21.173 1.00 97.81 687 TRP A C 1
ATOM 5461 O O . TRP A 1 687 ? -21.977 -6.144 21.573 1.00 97.81 687 TRP A O 1
ATOM 5471 N N . LYS A 1 688 ? -20.046 -7.223 21.825 1.00 97.62 688 LYS A N 1
ATOM 5472 C CA . LYS A 1 688 ? -19.578 -6.398 22.941 1.00 97.62 688 LYS A CA 1
ATOM 5473 C C . LYS A 1 688 ? -18.732 -5.271 22.379 1.00 97.62 688 LYS A C 1
ATOM 5475 O O . LYS A 1 688 ? -17.696 -5.545 21.786 1.00 97.62 688 LYS A O 1
ATOM 5480 N N . VAL A 1 689 ? -19.140 -4.022 22.589 1.00 97.94 689 VAL A N 1
ATOM 5481 C CA . VAL A 1 689 ? -18.427 -2.826 22.116 1.00 97.94 689 VAL A CA 1
ATOM 5482 C C . VAL A 1 689 ? -17.962 -1.987 23.300 1.00 97.94 689 VAL A C 1
ATOM 5484 O O . VAL A 1 689 ? -18.738 -1.684 24.208 1.00 97.94 689 VAL A O 1
ATOM 5487 N N . CYS A 1 690 ? -16.688 -1.595 23.290 1.00 97.31 690 CYS A N 1
ATOM 5488 C CA . CYS A 1 690 ? -16.129 -0.671 24.265 1.00 97.31 690 CYS A CA 1
ATOM 5489 C C . CYS A 1 690 ? -16.218 0.759 23.729 1.00 97.31 690 CYS A C 1
ATOM 5491 O O . CYS A 1 690 ? -15.434 1.160 22.869 1.00 97.31 690 CYS A O 1
ATOM 5493 N N . PHE A 1 691 ? -17.173 1.538 24.239 1.00 96.44 691 PHE A N 1
ATOM 5494 C CA . PHE A 1 691 ? -17.364 2.928 23.815 1.00 96.44 691 PHE A CA 1
ATOM 5495 C C . PHE A 1 691 ? -16.385 3.906 24.471 1.00 96.44 691 PHE A C 1
ATOM 5497 O O . PHE A 1 691 ? -16.124 4.967 23.912 1.00 96.44 691 PHE A O 1
ATOM 5504 N N . GLU A 1 692 ? -15.854 3.578 25.647 1.00 94.06 692 GLU A N 1
ATOM 5505 C CA . GLU A 1 692 ? -14.996 4.478 26.429 1.00 94.06 692 GLU A CA 1
ATOM 5506 C C . GLU A 1 692 ? -13.563 4.531 25.901 1.00 94.06 692 GLU A C 1
ATOM 5508 O O . GLU A 1 692 ? -12.904 5.566 25.985 1.00 94.06 692 GLU A O 1
ATOM 5513 N N . SER A 1 693 ? -13.078 3.421 25.342 1.00 92.88 693 SER A N 1
ATOM 5514 C CA . SER A 1 693 ? -11.711 3.332 24.857 1.00 92.88 693 SER A CA 1
ATOM 5515 C C . SER A 1 693 ? -11.613 3.713 23.383 1.00 92.88 693 SER A C 1
ATOM 5517 O O . SER A 1 693 ? -12.094 3.005 22.496 1.00 92.88 693 SER A O 1
ATOM 5519 N N . VAL A 1 694 ? -10.970 4.850 23.123 1.00 92.75 694 VAL A N 1
ATOM 5520 C CA . VAL A 1 694 ? -10.622 5.290 21.770 1.00 92.75 694 VAL A CA 1
ATOM 5521 C C . VAL A 1 694 ? -9.318 4.596 21.363 1.00 92.75 694 VAL A C 1
ATOM 5523 O O . VAL A 1 694 ? -8.362 4.626 22.143 1.00 92.75 694 VAL A O 1
ATOM 5526 N N . PRO A 1 695 ? -9.244 3.961 20.179 1.00 91.88 695 PRO A N 1
ATOM 5527 C CA . PRO A 1 695 ? -7.987 3.407 19.695 1.00 91.88 695 PRO A CA 1
ATOM 5528 C C . PRO A 1 695 ? -6.956 4.530 19.530 1.00 91.88 695 PRO A C 1
ATOM 5530 O O . PRO A 1 695 ? -7.269 5.597 19.008 1.00 91.88 695 PRO A O 1
ATOM 5533 N N . GLU A 1 696 ? -5.723 4.283 19.966 1.00 89.06 696 GLU A N 1
ATOM 5534 C CA . GLU A 1 696 ? -4.613 5.234 19.807 1.00 89.06 696 GLU A CA 1
ATOM 5535 C C . GLU A 1 696 ? -4.259 5.439 18.329 1.00 89.06 696 GLU A C 1
ATOM 5537 O O . GLU A 1 696 ? -3.944 6.545 17.899 1.00 89.06 696 GLU A O 1
ATOM 5542 N N . TYR A 1 697 ? -4.384 4.368 17.545 1.00 85.31 697 TYR A N 1
ATOM 5543 C CA . TYR A 1 697 ? -4.177 4.358 16.109 1.00 85.31 697 TYR A CA 1
ATOM 5544 C C . TYR A 1 697 ? -5.450 3.897 15.402 1.00 85.31 697 TYR A C 1
ATOM 5546 O O . TYR A 1 697 ? -5.992 2.829 15.691 1.00 85.31 697 TYR A O 1
ATOM 5554 N N . VAL A 1 698 ? -5.919 4.709 14.460 1.00 83.44 698 VAL A N 1
ATOM 5555 C CA . VAL A 1 698 ? -6.992 4.336 13.543 1.00 83.44 698 VAL A CA 1
ATOM 5556 C C . VAL A 1 698 ? -6.325 3.917 12.232 1.00 83.44 698 VAL A C 1
ATOM 5558 O O . VAL A 1 698 ? -5.698 4.771 11.600 1.00 83.44 698 VAL A O 1
ATOM 5561 N N . PRO A 1 699 ? -6.433 2.641 11.811 1.00 77.50 699 PRO A N 1
ATOM 5562 C CA . PRO A 1 699 ? -5.872 2.212 10.535 1.00 77.50 699 PRO A CA 1
ATOM 5563 C C . PRO A 1 699 ? -6.544 2.970 9.381 1.00 77.50 699 PRO A C 1
ATOM 5565 O O . PRO A 1 699 ? -7.648 3.479 9.553 1.00 77.50 699 PRO A O 1
ATOM 5568 N N . PRO A 1 700 ? -5.925 3.084 8.200 1.00 70.81 700 PRO A N 1
ATOM 5569 C CA . PRO A 1 700 ? -6.604 3.637 7.028 1.00 70.81 700 PRO A CA 1
ATOM 5570 C C . PRO A 1 700 ? -7.850 2.792 6.667 1.00 70.81 700 PRO A C 1
ATOM 5572 O O . PRO A 1 700 ? -7.754 1.568 6.605 1.00 70.81 700 PRO A O 1
ATOM 5575 N N . TRP A 1 701 ? -9.006 3.445 6.441 1.00 67.44 701 TRP A N 1
ATOM 5576 C CA . TRP A 1 701 ? -10.340 2.832 6.231 1.00 67.44 701 TRP A CA 1
ATOM 5577 C C . TRP A 1 701 ? -10.976 3.131 4.877 1.00 67.44 701 TRP A C 1
ATOM 5579 O O . TRP A 1 701 ? -10.859 4.297 4.437 1.00 67.44 701 TRP A O 1
#